Protein AF-A0AAU1GUH8-F1 (afdb_monomer_lite)

Secondary structure (DSSP, 8-state):
----------------------PPP-PPPPGGGSHHHHHHHHHHHHHHHHHHHHHHHHHHHHHHHHHH--TTGGGGHHHHHHHHHHHHHHHHHHHHHHHHHHHHHHHS--EEEEEEEEPPSTTPPPEEEEEPSSTT-EEEEEE-S-HHHHHHHHTSTTEEEEEEETTTEEEEEETTS-S-EEEEE--HHHHHHHHTSHHHHGGGGSPPPPPTTTS-S--------------------GGGSHHHHHHHHHHHHHHHHHHHHHHGGGPPEEEEEEEEE-TTSEEEEEEE-TTT--EEEEEEE----SSS-TTEEEEEE--STTSTT-EE-TTS-S-SHHHHHHHHHHHHHHHHHHHHHHHHHHHHHHHHHHHH-S--TT---------S---------------PPPPP--HHHHHHHHHHHHHHHT----------PPPTTS---GGGSHHHHHHTTHHHHHHHHHHHHHHHHHHHT--TTS-HHHHHHHHHHHHHHHHHHHHIIIIIHHHHHHHHHHHT-SS-----EEEE--TTSSS-EEEE---S-S----S----SBSS----TTPPP--SS-SSSSTTS--SS------PPPPPPPP--------------

Radius of gyration: 38.61 Å; chains: 1; bounding box: 125×109×112 Å

Structure (mmCIF, N/CA/C/O backbone):
data_AF-A0AAU1GUH8-F1
#
_entry.id   AF-A0AAU1GUH8-F1
#
loop_
_atom_site.group_PDB
_atom_site.id
_atom_site.type_symbol
_atom_site.label_atom_id
_atom_site.label_alt_id
_atom_site.label_comp_id
_atom_site.label_asym_id
_atom_site.label_entity_id
_atom_site.label_seq_id
_atom_site.pdbx_PDB_ins_code
_atom_site.Cartn_x
_atom_site.Cartn_y
_atom_site.Cartn_z
_atom_site.occupancy
_atom_site.B_iso_or_equiv
_atom_site.auth_seq_id
_atom_site.auth_comp_id
_atom_site.auth_asym_id
_atom_site.auth_atom_id
_atom_site.pdbx_PDB_model_num
ATOM 1 N N . MET A 1 1 ? -77.307 -42.184 64.266 1.00 40.03 1 MET A N 1
ATOM 2 C CA . MET A 1 1 ? -77.061 -42.741 62.920 1.00 40.03 1 MET A CA 1
ATOM 3 C C . MET A 1 1 ? -77.653 -41.746 61.934 1.00 40.03 1 MET A C 1
ATOM 5 O O . MET A 1 1 ? -78.766 -41.939 61.477 1.00 40.03 1 MET A O 1
ATOM 9 N N . SER A 1 2 ? -77.131 -40.518 61.933 1.00 38.66 2 SER A N 1
ATOM 10 C CA . SER A 1 2 ? -75.864 -40.062 61.319 1.00 38.66 2 SER A CA 1
ATOM 11 C C . SER A 1 2 ? -76.180 -39.631 59.886 1.00 38.66 2 SER A C 1
ATOM 13 O O . SER A 1 2 ? -76.348 -40.491 59.031 1.00 38.66 2 SER A O 1
ATOM 15 N N . ASP A 1 3 ? -76.622 -38.382 59.708 1.00 41.56 3 ASP A N 1
ATOM 16 C CA . ASP A 1 3 ? -75.788 -37.166 59.513 1.00 41.56 3 ASP A CA 1
ATOM 17 C C . ASP A 1 3 ? -75.312 -37.101 58.048 1.00 41.56 3 ASP A C 1
ATOM 19 O O . ASP A 1 3 ? -74.872 -38.117 57.528 1.00 41.56 3 ASP A O 1
ATOM 23 N N . VAL A 1 4 ? -75.311 -36.015 57.266 1.00 49.12 4 VAL A N 1
ATOM 24 C CA . VAL A 1 4 ? -75.517 -34.553 57.398 1.00 49.12 4 VAL A CA 1
ATOM 25 C C . VAL A 1 4 ? -75.423 -34.069 55.923 1.00 49.12 4 VAL A C 1
ATOM 27 O O . VAL A 1 4 ? -74.527 -34.504 55.206 1.00 49.12 4 VAL A O 1
ATOM 30 N N . SER A 1 5 ? -76.446 -33.455 55.319 1.00 49.09 5 SER A N 1
ATOM 31 C CA . SER A 1 5 ? -76.646 -31.998 55.150 1.00 49.09 5 SER A CA 1
ATOM 32 C C . SER A 1 5 ? -75.472 -31.242 54.506 1.00 49.09 5 SER A C 1
ATOM 34 O O . SER A 1 5 ? -74.381 -31.197 55.065 1.00 49.09 5 SER A O 1
ATOM 36 N N . GLY A 1 6 ? -75.723 -30.567 53.375 1.00 43.59 6 GLY A N 1
ATOM 37 C CA . GLY A 1 6 ? -74.761 -29.632 52.780 1.00 43.59 6 GLY A CA 1
ATOM 38 C C . GLY A 1 6 ? -75.101 -29.114 51.380 1.00 43.59 6 GLY A C 1
ATOM 39 O O . GLY A 1 6 ? -74.333 -29.338 50.451 1.00 43.59 6 GLY A O 1
ATOM 40 N N . GLU A 1 7 ? -76.235 -28.421 51.235 1.00 49.69 7 GLU A N 1
ATOM 41 C CA . GLU A 1 7 ? -76.496 -27.468 50.144 1.00 49.69 7 GLU A CA 1
ATOM 42 C C . GLU A 1 7 ? -75.398 -26.396 50.057 1.00 49.69 7 GLU A C 1
ATOM 44 O O . GLU A 1 7 ? -74.903 -25.909 51.072 1.00 49.69 7 GLU A O 1
ATOM 49 N N . GLY A 1 8 ? -75.074 -25.974 48.835 1.00 44.34 8 GLY A N 1
ATOM 50 C CA . GLY A 1 8 ? -74.173 -24.854 48.582 1.00 44.34 8 GLY A CA 1
ATOM 51 C C . GLY A 1 8 ? -74.138 -24.478 47.107 1.00 44.34 8 GLY A C 1
ATOM 52 O O . GLY A 1 8 ? -73.186 -24.798 46.402 1.00 44.34 8 GLY A O 1
ATOM 53 N N . GLY A 1 9 ? -75.200 -23.818 46.638 1.00 57.44 9 GLY A N 1
ATOM 54 C CA . GLY A 1 9 ? -75.226 -23.148 45.341 1.00 57.44 9 GLY A CA 1
ATOM 55 C C . GLY A 1 9 ? -74.212 -22.000 45.284 1.00 57.44 9 GLY A C 1
ATOM 56 O O . GLY A 1 9 ? -74.152 -21.166 46.185 1.00 57.44 9 GLY A O 1
ATOM 57 N N . GLY A 1 10 ? -73.432 -21.955 44.205 1.00 45.00 10 GLY A N 1
ATOM 58 C CA . GLY A 1 10 ? -72.537 -20.855 43.852 1.00 45.00 10 GLY A CA 1
ATOM 59 C C . GLY A 1 10 ? -72.761 -20.461 42.387 1.00 45.00 10 GLY A C 1
ATOM 60 O O . GLY A 1 10 ? -73.010 -21.342 41.563 1.00 45.00 10 GLY A O 1
ATOM 61 N N . PRO A 1 11 ? -72.742 -19.158 42.057 1.00 55.53 11 PRO A N 1
ATOM 62 C CA . PRO A 1 11 ? -73.259 -18.639 40.799 1.00 55.53 11 PRO A CA 1
ATOM 63 C C . PRO A 1 11 ? -72.348 -18.956 39.611 1.00 55.53 11 PRO A C 1
ATOM 65 O O . PRO A 1 11 ? -71.124 -18.994 39.727 1.00 55.53 11 PRO A O 1
ATOM 68 N N . ALA A 1 12 ? -72.987 -19.128 38.454 1.00 50.06 12 ALA A N 1
ATOM 69 C CA . ALA A 1 12 ? -72.365 -19.184 37.143 1.00 50.06 12 ALA A CA 1
ATOM 70 C C . ALA A 1 12 ? -71.455 -17.963 36.928 1.00 50.06 12 ALA A C 1
ATOM 72 O O . ALA A 1 12 ? -71.926 -16.849 36.706 1.00 50.06 12 ALA A O 1
ATOM 73 N N . ALA A 1 13 ? -70.145 -18.183 37.015 1.00 48.44 13 ALA A N 1
ATOM 74 C CA . ALA A 1 13 ? -69.148 -17.254 36.519 1.00 48.44 13 ALA A CA 1
ATOM 75 C C . ALA A 1 13 ? -68.908 -17.578 35.044 1.00 48.44 13 ALA A C 1
ATOM 77 O O . ALA A 1 13 ? -68.468 -18.681 34.710 1.00 48.44 13 ALA A O 1
ATOM 78 N N . ASP A 1 14 ? -69.228 -16.609 34.188 1.00 48.50 14 ASP A N 1
ATOM 79 C CA . ASP A 1 14 ? -68.856 -16.555 32.779 1.00 48.50 14 ASP A CA 1
ATOM 80 C C . ASP A 1 14 ? -67.404 -17.009 32.598 1.00 48.50 14 ASP A C 1
ATOM 82 O O . ASP A 1 14 ? -66.449 -16.306 32.946 1.00 48.50 14 ASP A O 1
ATOM 86 N N . ALA A 1 15 ? -67.237 -18.200 32.027 1.00 50.59 15 ALA A N 1
ATOM 87 C CA . ALA A 1 15 ? -65.969 -18.666 31.502 1.00 50.59 15 ALA A CA 1
ATOM 88 C C . ALA A 1 15 ? -65.681 -17.886 30.213 1.00 50.59 15 ALA A C 1
ATOM 90 O O . ALA A 1 15 ? -65.818 -18.393 29.100 1.00 50.59 15 ALA A O 1
ATOM 91 N N . GLY A 1 16 ? -65.288 -16.621 30.377 1.00 46.72 16 GLY A N 1
ATOM 92 C CA . GLY A 1 16 ? -64.631 -15.842 29.344 1.00 46.72 16 GLY A CA 1
ATOM 93 C C . GLY A 1 16 ? -63.354 -16.569 28.947 1.00 46.72 16 GLY A C 1
ATOM 94 O O . GLY A 1 16 ? -62.327 -16.467 29.617 1.00 46.72 16 GLY A O 1
ATOM 95 N N . ALA A 1 17 ? -63.437 -17.339 27.865 1.00 51.00 17 ALA A N 1
ATOM 96 C CA . ALA A 1 17 ? -62.306 -17.943 27.194 1.00 51.00 17 ALA A CA 1
ATOM 97 C C . ALA A 1 17 ? -61.388 -16.822 26.691 1.00 51.00 17 ALA A C 1
ATOM 99 O O . ALA A 1 17 ? -61.493 -16.357 25.557 1.00 51.00 17 ALA A O 1
ATOM 100 N N . VAL A 1 18 ? -60.473 -16.373 27.551 1.00 51.72 18 VAL A N 1
ATOM 101 C CA . VAL A 1 18 ? -59.304 -15.600 27.148 1.00 51.72 18 VAL A CA 1
ATOM 102 C C . VAL A 1 18 ? -58.445 -16.556 26.328 1.00 51.72 18 VAL A C 1
ATOM 104 O O . VAL A 1 18 ? -57.560 -17.237 26.847 1.00 51.72 18 VAL A O 1
ATOM 107 N N . MET A 1 19 ? -58.746 -16.641 25.029 1.00 48.09 19 MET A N 1
ATOM 108 C CA . MET A 1 19 ? -57.821 -17.110 24.010 1.00 48.09 19 MET A CA 1
ATOM 109 C C . MET A 1 19 ? -56.561 -16.261 24.155 1.00 48.09 19 MET A C 1
ATOM 111 O O . MET A 1 19 ? -56.450 -15.174 23.592 1.00 48.09 19 MET A O 1
ATOM 115 N N . SER A 1 20 ? -55.619 -16.754 24.958 1.00 53.06 20 SER A N 1
ATOM 116 C CA . SER A 1 20 ? -54.238 -16.301 24.977 1.00 53.06 20 SER A CA 1
ATOM 117 C C . SER A 1 20 ? -53.660 -16.635 23.610 1.00 53.06 20 SER A C 1
ATOM 119 O O . SER A 1 20 ? -53.026 -17.672 23.416 1.00 53.06 20 SER A O 1
ATOM 121 N N . ALA A 1 21 ? -53.949 -15.765 22.643 1.00 52.56 21 ALA A N 1
ATOM 122 C CA . ALA A 1 21 ? -53.287 -15.702 21.362 1.00 52.56 21 ALA A CA 1
ATOM 123 C C . ALA A 1 21 ? -51.823 -15.378 21.658 1.00 52.56 21 ALA A C 1
ATOM 125 O O . ALA A 1 21 ? -51.394 -14.227 21.687 1.00 52.56 21 ALA A O 1
ATOM 126 N N . SER A 1 22 ? -51.065 -16.429 21.953 1.00 62.09 22 SER A N 1
ATOM 127 C CA . SER A 1 22 ? -49.614 -16.434 21.992 1.00 62.09 22 SER A CA 1
ATOM 128 C C . SER A 1 22 ? -49.163 -16.287 20.545 1.00 62.09 22 SER A C 1
ATOM 130 O O . SER A 1 22 ? -48.778 -17.240 19.874 1.00 62.09 22 SER A O 1
ATOM 132 N N . GLY A 1 23 ? -49.315 -15.064 20.030 1.00 71.62 23 GLY A N 1
ATOM 133 C CA . GLY A 1 23 ? -48.773 -14.681 18.744 1.00 71.62 23 GLY A CA 1
ATOM 134 C C . GLY A 1 23 ? -47.280 -15.013 18.727 1.00 71.62 23 GLY A C 1
ATOM 135 O O . GLY A 1 23 ? -46.624 -14.922 19.772 1.00 71.62 23 GLY A O 1
ATOM 136 N N . PRO A 1 24 ? -46.737 -15.442 17.578 1.00 77.06 24 PRO A N 1
ATOM 137 C CA . PRO A 1 24 ? -45.322 -15.756 17.463 1.00 77.06 24 PRO A CA 1
ATOM 138 C C . PRO A 1 24 ? -44.511 -14.566 17.977 1.00 77.06 24 PRO A C 1
ATOM 140 O O . PRO A 1 24 ? -44.628 -13.461 17.446 1.00 77.06 24 PRO A O 1
ATOM 143 N N . VAL A 1 25 ? -43.726 -14.787 19.039 1.00 77.44 25 VAL A N 1
ATOM 144 C CA . VAL A 1 25 ? -42.830 -13.766 19.591 1.00 77.44 25 VAL A CA 1
ATOM 145 C C . VAL A 1 25 ? -41.970 -13.274 18.429 1.00 77.44 25 VAL A C 1
ATOM 147 O O . VAL A 1 25 ? -41.287 -14.104 17.819 1.00 77.44 25 VAL A O 1
ATOM 150 N N . PRO A 1 26 ? -42.020 -11.977 18.074 1.00 77.81 26 PRO A N 1
ATOM 151 C CA . PRO A 1 26 ? -41.288 -11.467 16.928 1.00 77.81 26 PRO A CA 1
ATOM 152 C C . PRO A 1 26 ? -39.809 -11.787 17.128 1.00 77.81 26 PRO A C 1
ATOM 154 O O . PRO A 1 26 ? -39.165 -11.304 18.061 1.00 77.81 26 PRO A O 1
ATOM 157 N N . THR A 1 27 ? -39.279 -12.669 16.281 1.00 84.62 27 THR A N 1
ATOM 158 C CA . THR A 1 27 ? -37.865 -13.031 16.302 1.00 84.62 27 THR A CA 1
ATOM 159 C C . THR A 1 27 ? -37.063 -11.771 16.041 1.00 84.62 27 THR A C 1
ATOM 161 O O . THR A 1 27 ? -37.239 -11.133 15.002 1.00 84.62 27 THR A O 1
ATOM 164 N N . ALA A 1 28 ? -36.211 -11.405 16.997 1.00 84.56 28 ALA A N 1
ATOM 165 C CA . ALA A 1 28 ? -35.392 -10.209 16.906 1.00 84.56 28 ALA A CA 1
ATOM 166 C C . ALA A 1 28 ? -34.620 -10.194 15.569 1.00 84.56 28 ALA A C 1
ATOM 168 O O . ALA A 1 28 ? -34.097 -11.240 15.165 1.00 84.56 28 ALA A O 1
ATOM 169 N N . PRO A 1 29 ? -34.565 -9.048 14.862 1.00 91.19 29 PRO A N 1
ATOM 170 C CA . PRO A 1 29 ? -33.998 -8.984 13.521 1.00 91.19 29 PRO A CA 1
ATOM 171 C C . PRO A 1 29 ? -32.546 -9.458 13.529 1.00 91.19 29 PRO A C 1
ATOM 173 O O . PRO A 1 29 ? -31.777 -9.183 14.454 1.00 91.19 29 PRO A O 1
ATOM 176 N N . VAL A 1 30 ? -32.135 -10.181 12.496 1.00 95.19 30 VAL A N 1
ATOM 177 C CA . VAL A 1 30 ? -30.782 -10.728 12.435 1.00 95.19 30 VAL A CA 1
ATOM 178 C C . VAL A 1 30 ? -29.790 -9.587 12.176 1.00 95.19 30 VAL A C 1
ATOM 180 O O . VAL A 1 30 ? -30.102 -8.606 11.503 1.00 95.19 30 VAL A O 1
ATOM 183 N N . ALA A 1 31 ? -28.564 -9.677 12.705 1.00 95.25 31 ALA A N 1
ATOM 184 C CA . ALA A 1 31 ? -27.564 -8.611 12.582 1.00 95.25 31 ALA A CA 1
ATOM 185 C C . ALA A 1 31 ? -27.312 -8.180 11.124 1.00 95.25 31 ALA A C 1
ATOM 187 O O . ALA A 1 31 ? -27.053 -7.002 10.848 1.00 95.25 31 ALA A O 1
ATOM 188 N N . LEU A 1 32 ? -27.387 -9.141 10.198 1.00 96.44 32 LEU A N 1
ATOM 189 C CA . LEU A 1 32 ? -27.224 -8.939 8.761 1.00 96.44 32 LEU A CA 1
ATOM 190 C C . LEU A 1 32 ? -28.328 -8.080 8.122 1.00 96.44 32 LEU A C 1
ATOM 192 O O . LEU A 1 32 ? -28.037 -7.427 7.119 1.00 96.44 32 LEU A O 1
ATOM 196 N N . ASP A 1 33 ? -29.531 -8.052 8.699 1.00 94.94 33 ASP A N 1
ATOM 197 C CA . ASP A 1 33 ? -30.694 -7.345 8.144 1.00 94.94 33 ASP A CA 1
ATOM 198 C C . ASP A 1 33 ? -30.607 -5.831 8.363 1.00 94.94 33 ASP A C 1
ATOM 200 O O . ASP A 1 33 ? -31.229 -5.049 7.645 1.00 94.94 33 ASP A O 1
ATOM 204 N N . LEU A 1 34 ? -29.765 -5.384 9.303 1.00 93.31 34 LEU A N 1
ATOM 205 C CA . LEU A 1 34 ? -29.490 -3.961 9.465 1.00 93.31 34 LEU A CA 1
ATOM 206 C C . LEU A 1 34 ? -28.748 -3.417 8.225 1.00 93.31 34 LEU A C 1
ATOM 208 O O . LEU A 1 34 ? -27.669 -3.920 7.875 1.00 93.31 34 LEU A O 1
ATOM 212 N N . PRO A 1 35 ? -29.231 -2.325 7.599 1.00 91.69 35 PRO A N 1
ATOM 213 C CA . PRO A 1 35 ? -28.671 -1.804 6.349 1.00 91.69 35 PRO A CA 1
ATOM 214 C C . PRO A 1 35 ? -27.203 -1.372 6.493 1.00 91.69 35 PRO A C 1
ATOM 216 O O . PRO A 1 35 ? -26.395 -1.564 5.578 1.00 91.69 35 PRO A O 1
ATOM 219 N N . GLY A 1 36 ? -26.819 -0.862 7.671 1.00 90.94 36 GLY A N 1
ATOM 220 C CA . GLY A 1 36 ? -25.429 -0.539 8.002 1.00 90.94 36 GLY A CA 1
ATOM 221 C C . GLY A 1 36 ? -24.502 -1.759 7.926 1.00 90.94 36 GLY A C 1
ATOM 222 O O . GLY A 1 36 ? -23.427 -1.674 7.319 1.00 90.94 36 GLY A O 1
ATOM 223 N N . THR A 1 37 ? -24.951 -2.907 8.444 1.00 95.69 37 THR A N 1
ATOM 224 C CA . THR A 1 37 ? -24.222 -4.186 8.429 1.00 95.69 37 THR A CA 1
ATOM 225 C C . THR A 1 37 ? -24.070 -4.732 7.014 1.00 95.69 37 THR A C 1
ATOM 227 O O . THR A 1 37 ? -22.958 -5.069 6.590 1.00 95.69 37 THR A O 1
ATOM 230 N N . ALA A 1 38 ? -25.165 -4.785 6.250 1.00 95.75 38 ALA A N 1
ATOM 231 C CA . ALA A 1 38 ? -25.155 -5.262 4.868 1.00 95.75 38 ALA A CA 1
ATOM 232 C C . ALA A 1 38 ? -24.252 -4.392 3.971 1.00 95.75 38 ALA A C 1
ATOM 234 O O . ALA A 1 38 ? -23.434 -4.905 3.191 1.00 95.75 38 ALA A O 1
ATOM 235 N N . GLY A 1 39 ? -24.323 -3.066 4.137 1.00 94.88 39 GLY A N 1
ATOM 236 C CA . GLY A 1 39 ? -23.444 -2.111 3.463 1.00 94.88 39 GLY A CA 1
ATOM 237 C C . GLY A 1 39 ? -21.973 -2.283 3.859 1.00 94.88 39 GLY A C 1
ATOM 238 O O . GLY A 1 39 ? -21.089 -2.314 2.995 1.00 94.88 39 GLY A O 1
ATOM 239 N N . GLY A 1 40 ? -21.695 -2.471 5.154 1.00 93.44 40 GLY A N 1
ATOM 240 C CA . GLY A 1 40 ? -20.360 -2.766 5.681 1.00 93.44 40 GLY A CA 1
ATOM 241 C C . GLY A 1 40 ? -19.749 -4.033 5.076 1.00 93.44 40 GLY A C 1
ATOM 242 O O . GLY A 1 40 ? -18.612 -4.013 4.592 1.00 93.44 40 GLY A O 1
ATOM 243 N N . LEU A 1 41 ? -20.527 -5.115 5.004 1.00 95.94 41 LEU A N 1
ATOM 244 C CA . LEU A 1 41 ? -20.104 -6.384 4.410 1.00 95.94 41 LEU A CA 1
ATOM 245 C C . LEU A 1 41 ? -19.843 -6.259 2.899 1.00 95.94 41 LEU A C 1
ATOM 247 O O . LEU A 1 41 ? -18.871 -6.821 2.383 1.00 95.94 41 LEU A O 1
ATOM 251 N N . THR A 1 42 ? -20.660 -5.482 2.188 1.00 94.50 42 THR A N 1
ATOM 252 C CA . THR A 1 42 ? -20.479 -5.212 0.753 1.00 94.50 42 THR A CA 1
ATOM 253 C C . THR A 1 42 ? -19.195 -4.420 0.488 1.00 94.50 42 THR A C 1
ATOM 255 O O . THR A 1 42 ? -18.408 -4.790 -0.389 1.00 94.50 42 THR A O 1
ATOM 258 N N . ARG A 1 43 ? -18.899 -3.396 1.304 1.00 92.69 43 ARG A N 1
ATOM 259 C CA . ARG A 1 43 ? -17.620 -2.658 1.255 1.00 92.69 43 ARG A CA 1
ATOM 260 C C . ARG A 1 43 ? -16.415 -3.544 1.582 1.00 92.69 43 ARG A C 1
ATOM 262 O O . ARG A 1 43 ? -15.340 -3.394 0.993 1.00 92.69 43 ARG A O 1
ATOM 269 N N . TYR A 1 44 ? -16.577 -4.490 2.504 1.00 90.19 44 TYR A N 1
ATOM 270 C CA . TYR A 1 44 ? -15.531 -5.460 2.812 1.00 90.19 44 TYR A CA 1
ATOM 271 C C . TYR A 1 44 ? -15.241 -6.367 1.599 1.00 90.19 44 TYR A C 1
ATOM 273 O O . TYR A 1 44 ? -14.085 -6.520 1.204 1.00 90.19 44 TYR A O 1
ATOM 281 N N . ARG A 1 45 ? -16.280 -6.864 0.912 1.00 92.69 45 ARG A N 1
ATOM 282 C CA . ARG A 1 45 ? -16.144 -7.665 -0.324 1.00 92.69 45 ARG A CA 1
ATOM 283 C C . ARG A 1 45 ? -15.554 -6.892 -1.503 1.00 92.69 45 ARG A C 1
ATOM 285 O O . ARG A 1 45 ? -14.745 -7.446 -2.241 1.00 92.69 45 ARG A O 1
ATOM 292 N N . SER A 1 46 ? -15.898 -5.617 -1.687 1.00 88.06 46 SER A N 1
ATOM 293 C CA . SER A 1 46 ? -15.299 -4.808 -2.763 1.00 88.06 46 SER A CA 1
ATOM 294 C C . SER A 1 46 ? -13.795 -4.588 -2.558 1.00 88.06 46 SER A C 1
ATOM 296 O O . SER A 1 46 ? -13.048 -4.376 -3.511 1.00 88.06 46 SER A O 1
ATOM 298 N N . THR A 1 47 ? -13.315 -4.695 -1.318 1.00 85.38 47 THR A N 1
ATOM 299 C CA . THR A 1 47 ? -11.881 -4.675 -1.011 1.00 85.38 47 THR A CA 1
ATOM 300 C C . THR A 1 47 ? -11.183 -5.954 -1.477 1.00 85.38 47 THR A C 1
ATOM 302 O O . THR A 1 47 ? -10.087 -5.848 -2.014 1.00 85.38 47 THR A O 1
ATOM 305 N N . ALA A 1 48 ? -11.830 -7.125 -1.394 1.00 83.19 48 ALA A N 1
ATOM 306 C CA . ALA A 1 48 ? -11.307 -8.360 -1.992 1.00 83.19 48 ALA A CA 1
ATOM 307 C C . ALA A 1 48 ? -11.107 -8.218 -3.503 1.00 83.19 48 ALA A C 1
ATOM 309 O O . ALA A 1 48 ? -10.021 -8.485 -4.001 1.00 83.19 48 ALA A O 1
ATOM 310 N N . ARG A 1 49 ? -12.127 -7.715 -4.217 1.00 84.88 49 ARG A N 1
ATOM 311 C CA . ARG A 1 49 ? -12.047 -7.507 -5.674 1.00 84.88 49 ARG A CA 1
ATOM 312 C C . ARG A 1 49 ? -10.869 -6.613 -6.058 1.00 84.88 49 ARG A C 1
ATOM 314 O O . ARG A 1 49 ? -10.189 -6.896 -7.034 1.00 84.88 49 ARG A O 1
ATOM 321 N N . ARG A 1 50 ? -10.593 -5.572 -5.264 1.00 85.31 50 ARG A N 1
ATOM 322 C CA . ARG A 1 50 ? -9.437 -4.688 -5.474 1.00 85.31 50 ARG A CA 1
ATOM 323 C C . ARG A 1 50 ? -8.099 -5.400 -5.271 1.00 85.31 50 ARG A C 1
ATOM 325 O O . ARG A 1 50 ? -7.201 -5.175 -6.068 1.00 85.31 50 ARG A O 1
ATOM 332 N N . TRP A 1 51 ? -7.970 -6.259 -4.258 1.00 84.69 51 TRP A N 1
ATOM 333 C CA . TRP A 1 51 ? -6.758 -7.064 -4.056 1.00 84.69 51 TRP A CA 1
ATOM 334 C C . TRP A 1 51 ? -6.570 -8.123 -5.144 1.00 84.69 51 TRP A C 1
ATOM 336 O O . TRP A 1 51 ? -5.460 -8.273 -5.637 1.00 84.69 51 TRP A O 1
ATOM 346 N N . CYS A 1 52 ? -7.642 -8.787 -5.587 1.00 81.44 52 CYS A N 1
ATOM 347 C CA . CYS A 1 52 ? -7.584 -9.704 -6.728 1.00 81.44 52 CYS A CA 1
ATOM 348 C C . CYS A 1 52 ? -7.172 -8.980 -8.014 1.00 81.44 52 CYS A C 1
ATOM 350 O O . CYS A 1 52 ? -6.307 -9.472 -8.729 1.00 81.44 52 CYS A O 1
ATOM 352 N N . ALA A 1 53 ? -7.748 -7.805 -8.290 1.00 78.75 53 ALA A N 1
ATOM 353 C CA . ALA A 1 53 ? -7.378 -6.997 -9.450 1.00 78.75 53 ALA A CA 1
ATOM 354 C C . ALA A 1 53 ? -5.913 -6.541 -9.376 1.00 78.75 53 ALA A C 1
ATOM 356 O O . ALA A 1 53 ? -5.189 -6.679 -10.354 1.00 78.75 53 ALA A O 1
ATOM 357 N N . ALA A 1 54 ? -5.456 -6.072 -8.209 1.00 77.00 54 ALA A N 1
ATOM 358 C CA . ALA A 1 54 ? -4.060 -5.689 -7.994 1.00 77.00 54 ALA A CA 1
ATOM 359 C C . ALA A 1 54 ? -3.098 -6.879 -8.145 1.00 77.00 54 ALA A C 1
ATOM 361 O O . ALA A 1 54 ? -2.053 -6.740 -8.768 1.00 77.00 54 ALA A O 1
ATOM 362 N N . GLY A 1 55 ? -3.458 -8.052 -7.617 1.00 77.00 55 GLY A N 1
ATOM 363 C CA . GLY A 1 55 ? -2.657 -9.266 -7.760 1.00 77.00 55 GLY A CA 1
ATOM 364 C C . GLY A 1 55 ? -2.601 -9.771 -9.196 1.00 77.00 55 GLY A C 1
ATOM 365 O O . GLY A 1 55 ? -1.521 -10.077 -9.686 1.00 77.00 55 GLY A O 1
ATOM 366 N N . SER A 1 56 ? -3.732 -9.760 -9.907 1.00 78.50 56 SER A N 1
ATOM 367 C CA . SER A 1 56 ? -3.789 -10.126 -11.331 1.00 78.50 56 SER A CA 1
ATOM 368 C C . SER A 1 56 ? -2.947 -9.170 -12.178 1.00 78.50 56 SER A C 1
ATOM 370 O O . SER A 1 56 ? -2.184 -9.613 -13.026 1.00 78.50 56 SER A O 1
ATOM 372 N N . ALA A 1 57 ? -3.011 -7.867 -11.883 1.00 77.19 57 ALA A N 1
ATOM 373 C CA . ALA A 1 57 ? -2.179 -6.852 -12.523 1.00 77.19 57 ALA A CA 1
ATOM 374 C C . ALA A 1 57 ? -0.681 -6.974 -12.189 1.00 77.19 57 ALA A C 1
ATOM 376 O O . ALA A 1 57 ? 0.120 -6.354 -12.871 1.00 77.19 57 ALA A O 1
ATOM 377 N N . GLY A 1 58 ? -0.291 -7.741 -11.164 1.00 74.12 58 GLY A N 1
ATOM 378 C CA . GLY A 1 58 ? 1.110 -8.076 -10.886 1.00 74.12 58 GLY A CA 1
ATOM 379 C C . GLY A 1 58 ? 1.557 -9.375 -11.560 1.00 74.12 58 GLY A C 1
ATOM 380 O O . GLY A 1 58 ? 2.621 -9.416 -12.168 1.00 74.12 58 GLY A O 1
ATOM 381 N N . VAL A 1 59 ? 0.729 -10.424 -11.498 1.00 78.38 59 VAL A N 1
ATOM 382 C CA . VAL A 1 59 ? 1.060 -11.745 -12.061 1.00 78.38 59 VAL A CA 1
ATOM 383 C C . VAL A 1 59 ? 1.046 -11.744 -13.586 1.00 78.38 59 VAL A C 1
ATOM 385 O O . VAL A 1 59 ? 1.951 -12.316 -14.178 1.00 78.38 59 VAL A O 1
ATOM 388 N N . ILE A 1 60 ? 0.063 -11.105 -14.233 1.00 83.25 60 ILE A N 1
ATOM 389 C CA . ILE A 1 60 ? -0.028 -11.102 -15.703 1.00 83.25 60 ILE A CA 1
ATOM 390 C C . ILE A 1 60 ? 1.238 -10.486 -16.326 1.00 83.25 60 ILE A C 1
ATOM 392 O O . ILE A 1 60 ? 1.853 -11.161 -17.147 1.00 83.25 60 ILE A O 1
ATOM 396 N N . PRO A 1 61 ? 1.711 -9.292 -15.909 1.00 76.44 61 PRO A N 1
ATOM 397 C CA . PRO A 1 61 ? 2.983 -8.764 -16.397 1.00 76.44 61 PRO A CA 1
ATOM 398 C C . PRO A 1 61 ? 4.181 -9.643 -16.046 1.00 76.44 61 PRO A C 1
ATOM 400 O O . PRO A 1 61 ? 5.076 -9.767 -16.867 1.00 76.44 61 PRO A O 1
ATOM 403 N N . ALA A 1 62 ? 4.204 -10.281 -14.868 1.00 76.81 62 ALA A N 1
ATOM 404 C CA . ALA A 1 62 ? 5.289 -11.197 -14.512 1.00 76.81 62 ALA A CA 1
ATOM 405 C C . ALA A 1 62 ? 5.368 -12.391 -15.475 1.00 76.81 62 ALA A C 1
ATOM 407 O O . ALA A 1 62 ? 6.456 -12.760 -15.898 1.00 76.81 62 ALA A O 1
ATOM 408 N N . VAL A 1 63 ? 4.223 -12.977 -15.840 1.00 83.69 63 VAL A N 1
ATOM 409 C CA . VAL A 1 63 ? 4.155 -14.083 -16.806 1.00 83.69 63 VAL A CA 1
ATOM 410 C C . VAL A 1 63 ? 4.539 -13.602 -18.203 1.00 83.69 63 VAL A C 1
ATOM 412 O O . VAL A 1 63 ? 5.334 -14.261 -18.862 1.00 83.69 63 VAL A O 1
ATOM 415 N N . LEU A 1 64 ? 4.033 -12.444 -18.638 1.00 77.44 64 LEU A N 1
ATOM 416 C CA . LEU A 1 64 ? 4.392 -11.871 -19.938 1.00 77.44 64 LEU A CA 1
ATOM 417 C C . LEU A 1 64 ? 5.899 -11.593 -20.032 1.00 77.44 64 LEU A C 1
ATOM 419 O O . LEU A 1 64 ? 6.521 -12.007 -20.999 1.00 77.44 64 LEU A O 1
ATOM 423 N N . LEU A 1 65 ? 6.504 -10.989 -19.006 1.00 77.00 65 LEU A N 1
ATOM 424 C CA . LEU A 1 65 ? 7.952 -10.766 -18.951 1.00 77.00 65 LEU A CA 1
ATOM 425 C C . LEU A 1 65 ? 8.746 -12.078 -18.893 1.00 77.00 65 LEU A C 1
ATOM 427 O O . LEU A 1 65 ? 9.838 -12.150 -19.432 1.00 77.00 65 LEU A O 1
ATOM 431 N N . ALA A 1 66 ? 8.222 -13.131 -18.260 1.00 79.44 66 ALA A N 1
ATOM 432 C CA . ALA A 1 66 ? 8.909 -14.422 -18.222 1.00 79.44 66 ALA A CA 1
ATOM 433 C C . ALA A 1 66 ? 8.978 -15.098 -19.601 1.00 79.44 66 ALA A C 1
ATOM 435 O O . ALA A 1 66 ? 9.966 -15.774 -19.898 1.00 79.44 66 ALA A O 1
ATOM 436 N N . VAL A 1 67 ? 7.920 -14.927 -20.402 1.00 83.50 67 VAL A N 1
ATOM 437 C CA . VAL A 1 67 ? 7.762 -15.546 -21.725 1.00 83.50 67 VAL A CA 1
ATOM 438 C C . VAL A 1 67 ? 8.434 -14.724 -22.819 1.00 83.50 67 VAL A C 1
ATOM 440 O O . VAL A 1 67 ? 9.095 -15.305 -23.669 1.00 83.50 67 VAL A O 1
ATOM 443 N N . PHE A 1 68 ? 8.248 -13.403 -22.802 1.00 76.38 68 PHE A N 1
ATOM 444 C CA . PHE A 1 68 ? 8.597 -12.533 -23.926 1.00 76.38 68 PHE A CA 1
ATOM 445 C C . PHE A 1 68 ? 9.816 -11.648 -23.688 1.00 76.38 68 PHE A C 1
ATOM 447 O O . PHE A 1 68 ? 10.333 -11.117 -24.658 1.00 76.38 68 PHE A O 1
ATOM 454 N N . ALA A 1 69 ? 10.253 -11.445 -22.441 1.00 76.81 69 ALA A N 1
ATOM 455 C CA . ALA A 1 69 ? 11.391 -10.571 -22.183 1.00 76.81 69 ALA A CA 1
ATOM 456 C C . ALA A 1 69 ? 12.681 -11.372 -22.009 1.00 76.81 69 ALA A C 1
ATOM 458 O O . ALA A 1 69 ? 12.750 -12.295 -21.188 1.00 76.81 69 ALA A O 1
ATOM 459 N N . ASP A 1 70 ? 13.723 -10.939 -22.707 1.00 78.44 70 ASP A N 1
ATOM 460 C CA . ASP A 1 70 ? 15.090 -11.380 -22.478 1.00 78.44 70 ASP A CA 1
ATOM 461 C C . ASP A 1 70 ? 15.862 -10.378 -21.600 1.00 78.44 70 ASP A C 1
ATOM 463 O O . ASP A 1 70 ? 15.377 -9.297 -21.240 1.00 78.44 70 ASP A O 1
ATOM 467 N N . GLY A 1 71 ? 17.024 -10.809 -21.099 1.00 75.31 71 GLY A N 1
ATOM 468 C CA . GLY A 1 71 ? 17.922 -9.986 -20.284 1.00 75.31 71 GLY A CA 1
ATOM 469 C C . GLY A 1 71 ? 17.270 -9.287 -19.076 1.00 75.31 71 GLY A C 1
ATOM 470 O O . GLY A 1 71 ? 16.827 -9.915 -18.105 1.00 75.31 71 GLY A O 1
ATOM 471 N N . PHE A 1 72 ? 17.257 -7.950 -19.110 1.00 60.50 72 PHE A N 1
ATOM 472 C CA . PHE A 1 72 ? 16.843 -7.072 -18.008 1.00 60.50 72 PHE A CA 1
ATOM 473 C C . PHE A 1 72 ? 15.377 -7.266 -17.589 1.00 60.50 72 PHE A C 1
ATOM 475 O O . PHE A 1 72 ? 15.079 -7.268 -16.389 1.00 60.50 72 PHE A O 1
ATOM 482 N N . GLY A 1 73 ? 14.462 -7.494 -18.539 1.00 64.81 73 GLY A N 1
ATOM 483 C CA . GLY A 1 73 ? 13.030 -7.655 -18.255 1.00 64.81 73 GLY A CA 1
ATOM 484 C C . GLY A 1 73 ? 12.728 -8.870 -17.369 1.00 64.81 73 GLY A C 1
ATOM 485 O O . GLY A 1 73 ? 11.924 -8.783 -16.432 1.00 64.81 73 GLY A O 1
ATOM 486 N N . ARG A 1 74 ? 13.468 -9.972 -17.563 1.00 75.19 74 ARG A N 1
ATOM 487 C CA . ARG A 1 74 ? 13.368 -11.189 -16.738 1.00 75.19 74 ARG A CA 1
ATOM 488 C C . ARG A 1 74 ? 13.712 -10.953 -15.269 1.00 75.19 74 ARG A C 1
ATOM 490 O O . ARG A 1 74 ? 13.151 -11.611 -14.393 1.00 75.19 74 ARG A O 1
ATOM 497 N N . SER A 1 75 ? 14.557 -9.965 -14.965 1.00 69.56 75 SER A N 1
ATOM 498 C CA . SER A 1 75 ? 14.934 -9.634 -13.582 1.00 69.56 75 SER A CA 1
ATOM 499 C C . SER A 1 75 ? 13.756 -9.116 -12.742 1.00 69.56 75 SER A C 1
ATOM 501 O O . SER A 1 75 ? 13.798 -9.174 -11.511 1.00 69.56 75 SER A O 1
ATOM 503 N N . PHE A 1 76 ? 12.680 -8.633 -13.375 1.00 70.75 76 PHE A N 1
ATOM 504 C CA . PHE A 1 76 ? 11.464 -8.188 -12.684 1.00 70.75 76 PHE A CA 1
ATOM 505 C C . PHE A 1 76 ? 10.442 -9.304 -12.461 1.00 70.75 76 PHE A C 1
ATOM 507 O O . PHE A 1 76 ? 9.502 -9.114 -11.682 1.00 70.75 76 PHE A O 1
ATOM 514 N N . VAL A 1 77 ? 10.626 -10.470 -13.085 1.00 77.44 77 VAL A N 1
ATOM 515 C CA . VAL A 1 77 ? 9.698 -11.601 -12.970 1.00 77.44 77 VAL A CA 1
ATOM 516 C C . VAL A 1 77 ? 9.561 -12.059 -11.514 1.00 77.44 77 VAL A C 1
ATOM 518 O O . VAL A 1 77 ? 8.425 -12.074 -11.032 1.00 77.44 77 VAL A O 1
ATOM 521 N N . PRO A 1 78 ? 10.641 -12.349 -10.751 1.00 76.25 78 PRO A N 1
ATOM 522 C CA . PRO A 1 78 ? 10.495 -12.800 -9.367 1.00 76.25 78 PRO A CA 1
ATOM 523 C C . PRO A 1 78 ? 9.752 -11.807 -8.452 1.00 76.25 78 PRO A C 1
ATOM 525 O O . PRO A 1 78 ? 8.795 -12.224 -7.794 1.00 76.25 78 PRO A O 1
ATOM 528 N N . PRO A 1 79 ? 10.091 -10.501 -8.392 1.00 70.44 79 PRO A N 1
ATOM 529 C CA . PRO A 1 79 ? 9.392 -9.579 -7.499 1.00 70.44 79 PRO A CA 1
ATOM 530 C C . PRO A 1 79 ? 7.945 -9.300 -7.924 1.00 70.44 79 PRO A C 1
ATOM 532 O O . PRO A 1 79 ? 7.077 -9.214 -7.051 1.00 70.44 79 PRO A O 1
ATOM 535 N N . LEU A 1 80 ? 7.650 -9.201 -9.229 1.00 76.31 80 LEU A N 1
ATOM 536 C CA . LEU A 1 80 ? 6.272 -9.036 -9.710 1.00 76.31 80 LEU A CA 1
ATOM 537 C C . LEU A 1 80 ? 5.432 -10.285 -9.438 1.00 76.31 80 LEU A C 1
ATOM 539 O O . LEU A 1 80 ? 4.294 -10.161 -8.980 1.00 76.31 80 LEU A O 1
ATOM 543 N N . ALA A 1 81 ? 6.001 -11.477 -9.636 1.00 73.81 81 ALA A N 1
ATOM 544 C CA . ALA A 1 81 ? 5.345 -12.738 -9.321 1.00 73.81 81 ALA A CA 1
ATOM 545 C C . ALA A 1 81 ? 5.064 -12.858 -7.817 1.00 73.81 81 ALA A C 1
ATOM 547 O O . ALA A 1 81 ? 3.933 -13.156 -7.438 1.00 73.81 81 ALA A O 1
ATOM 548 N N . VAL A 1 82 ? 6.037 -12.554 -6.948 1.00 75.69 82 VAL A N 1
ATOM 549 C CA . VAL A 1 82 ? 5.855 -12.591 -5.485 1.00 75.69 82 VAL A CA 1
ATOM 550 C C . VAL A 1 82 ? 4.813 -11.568 -5.031 1.00 75.69 82 VAL A C 1
ATOM 552 O O . VAL A 1 82 ? 3.894 -11.913 -4.286 1.00 75.69 82 VAL A O 1
ATOM 555 N N . PHE A 1 83 ? 4.900 -10.316 -5.490 1.00 76.44 83 PHE A N 1
ATOM 556 C CA . PHE A 1 83 ? 3.932 -9.277 -5.126 1.00 76.44 83 PHE A CA 1
ATOM 557 C C . PHE A 1 83 ? 2.523 -9.596 -5.644 1.00 76.44 83 PHE A C 1
ATOM 559 O O . PHE A 1 83 ? 1.532 -9.442 -4.918 1.00 76.44 83 PHE A O 1
ATOM 566 N N . GLY A 1 84 ? 2.437 -10.075 -6.887 1.00 76.88 84 GLY A N 1
ATOM 567 C CA . GLY A 1 84 ? 1.209 -10.537 -7.517 1.00 76.88 84 GLY A CA 1
ATOM 568 C C . GLY A 1 84 ? 0.584 -11.697 -6.742 1.00 76.88 84 GLY A C 1
ATOM 569 O O . GLY A 1 84 ? -0.585 -11.619 -6.360 1.00 76.88 84 GLY A O 1
ATOM 570 N N . ALA A 1 85 ? 1.375 -12.718 -6.407 1.00 77.88 85 ALA A N 1
ATOM 571 C CA . ALA A 1 85 ? 0.948 -13.879 -5.632 1.00 77.88 85 ALA A CA 1
ATOM 572 C C . ALA A 1 85 ? 0.475 -13.496 -4.223 1.00 77.88 85 ALA A C 1
ATOM 574 O O . ALA A 1 85 ? -0.615 -13.894 -3.819 1.00 77.88 85 ALA A O 1
ATOM 575 N N . LEU A 1 86 ? 1.223 -12.667 -3.485 1.00 76.88 86 LEU A N 1
ATOM 576 C CA . LEU A 1 86 ? 0.813 -12.189 -2.157 1.00 76.88 86 LEU A CA 1
ATOM 577 C C . LEU A 1 86 ? -0.497 -11.390 -2.212 1.00 76.88 86 LEU A C 1
ATOM 579 O O . LEU A 1 86 ? -1.375 -11.562 -1.361 1.00 76.88 86 LEU A O 1
ATOM 583 N N . SER A 1 87 ? -0.662 -10.548 -3.232 1.00 80.12 87 SER A N 1
ATOM 584 C CA . SER A 1 87 ? -1.889 -9.778 -3.449 1.00 80.12 87 SER A CA 1
ATOM 585 C C . SER A 1 87 ? -3.074 -10.676 -3.816 1.00 80.12 87 SER A C 1
ATOM 587 O O . SER A 1 87 ? -4.177 -10.457 -3.308 1.00 80.12 87 SER A O 1
ATOM 589 N N . LEU A 1 88 ? -2.860 -11.720 -4.625 1.00 81.31 88 LEU A N 1
ATOM 590 C CA . LEU A 1 88 ? -3.869 -12.740 -4.929 1.00 81.31 88 LEU A CA 1
ATOM 591 C C . LEU A 1 88 ? -4.240 -13.563 -3.692 1.00 81.31 88 LEU A C 1
ATOM 593 O O . LEU A 1 88 ? -5.428 -13.752 -3.436 1.00 81.31 88 LEU A O 1
ATOM 597 N N . LEU A 1 89 ? -3.264 -13.984 -2.881 1.00 82.56 89 LEU A N 1
ATOM 598 C CA . LEU A 1 89 ? -3.503 -14.681 -1.613 1.00 82.56 89 LEU A CA 1
ATOM 599 C C . LEU A 1 89 ? -4.339 -13.812 -0.669 1.00 82.56 89 LEU A C 1
ATOM 601 O O . LEU A 1 89 ? -5.343 -14.276 -0.127 1.00 82.56 89 LEU A O 1
ATOM 605 N N . MET A 1 90 ? -4.003 -12.527 -0.526 1.00 82.81 90 MET A N 1
ATOM 606 C CA . MET A 1 90 ? -4.823 -11.583 0.238 1.00 82.81 90 MET A CA 1
ATOM 607 C C . MET A 1 90 ? -6.227 -11.444 -0.377 1.00 82.81 90 MET A C 1
ATOM 609 O O . MET A 1 90 ? -7.232 -11.490 0.338 1.00 82.81 90 MET A O 1
ATOM 613 N N . GLY A 1 91 ? -6.311 -11.353 -1.707 1.00 84.44 91 GLY A N 1
ATOM 614 C CA . GLY A 1 91 ? -7.553 -11.343 -2.477 1.00 84.44 91 GLY A CA 1
ATOM 615 C C . GLY A 1 91 ? -8.420 -12.591 -2.282 1.00 84.44 91 GLY A C 1
ATOM 616 O O . GLY A 1 91 ? -9.640 -12.468 -2.303 1.00 84.44 91 GLY A O 1
ATOM 617 N N . ALA A 1 92 ? -7.826 -13.756 -2.009 1.00 86.81 92 ALA A N 1
ATOM 618 C CA . ALA A 1 92 ? -8.516 -15.012 -1.710 1.00 86.81 92 ALA A CA 1
ATOM 619 C C . ALA A 1 92 ? -8.912 -15.142 -0.226 1.00 86.81 92 ALA A C 1
ATOM 621 O O . ALA A 1 92 ? -9.989 -15.649 0.101 1.00 86.81 92 ALA A O 1
ATOM 622 N N . VAL A 1 93 ? -8.096 -14.619 0.695 1.00 88.25 93 VAL A N 1
ATOM 623 C CA . VAL A 1 93 ? -8.379 -14.643 2.140 1.00 88.25 93 VAL A CA 1
ATOM 624 C C . VAL A 1 93 ? -9.552 -13.728 2.499 1.00 88.25 93 VAL A C 1
ATOM 626 O O . VAL A 1 93 ? -10.449 -14.138 3.240 1.00 88.25 93 VAL A O 1
ATOM 629 N N . VAL A 1 94 ? -9.602 -12.501 1.970 1.00 88.25 94 VAL A N 1
ATOM 630 C CA . VAL A 1 94 ? -10.671 -11.529 2.279 1.00 88.25 94 VAL A CA 1
ATOM 631 C C . VAL A 1 94 ? -12.095 -12.057 1.987 1.00 88.25 94 VAL A C 1
ATOM 633 O O . VAL A 1 94 ? -12.951 -11.927 2.864 1.00 88.25 94 VAL A O 1
ATOM 636 N N . PRO A 1 95 ? -12.426 -12.682 0.839 1.00 89.38 95 PRO A N 1
ATOM 637 C CA . PRO A 1 95 ? -13.769 -13.195 0.578 1.00 89.38 95 PRO A CA 1
ATOM 638 C C . PRO A 1 95 ? -14.106 -14.401 1.459 1.00 89.38 95 PRO A C 1
ATOM 640 O O . PRO A 1 95 ? -15.258 -14.527 1.878 1.00 89.38 95 PRO A O 1
ATOM 643 N N . LEU A 1 96 ? -13.130 -15.245 1.817 1.00 92.12 96 LEU A N 1
ATOM 644 C CA . LEU A 1 96 ? -13.332 -16.309 2.805 1.00 92.12 96 LEU A CA 1
ATOM 645 C C . LEU A 1 96 ? -13.694 -15.725 4.175 1.00 92.12 96 LEU A C 1
ATOM 647 O O . LEU A 1 96 ? -14.635 -16.196 4.817 1.00 92.12 96 LEU A O 1
ATOM 651 N N . GLN A 1 97 ? -13.014 -14.657 4.602 1.00 92.81 97 GLN A N 1
ATOM 652 C CA . GLN A 1 97 ? -13.368 -13.934 5.826 1.00 92.81 97 GLN A CA 1
ATOM 653 C C . GLN A 1 97 ? -14.755 -13.298 5.725 1.00 92.81 97 GLN A C 1
ATOM 655 O O . GLN A 1 97 ? -15.542 -13.426 6.658 1.00 92.81 97 GLN A O 1
ATOM 660 N N . ALA A 1 98 ? -15.102 -12.702 4.582 1.00 93.81 98 ALA A N 1
ATOM 661 C CA . ALA A 1 98 ? -16.421 -12.120 4.344 1.00 93.81 98 ALA A CA 1
ATOM 662 C C . ALA A 1 98 ? -17.538 -13.175 4.412 1.00 93.81 98 ALA A C 1
ATOM 664 O O . ALA A 1 98 ? -18.613 -12.910 4.944 1.00 93.81 98 ALA A O 1
ATOM 665 N N . ARG A 1 99 ? -17.298 -14.386 3.887 1.00 96.00 99 ARG A N 1
ATOM 666 C CA . ARG A 1 99 ? -18.234 -15.518 3.996 1.00 96.00 99 ARG A CA 1
ATOM 667 C C . ARG A 1 99 ? -18.410 -15.946 5.452 1.00 96.00 99 ARG A C 1
ATOM 669 O O . ARG A 1 99 ? -19.540 -16.144 5.881 1.00 96.00 99 ARG A O 1
ATOM 676 N N . ARG A 1 100 ? -17.317 -16.036 6.219 1.00 95.38 100 ARG A N 1
ATOM 677 C CA . ARG A 1 100 ? -17.368 -16.360 7.655 1.00 95.38 100 ARG A CA 1
ATOM 678 C C . ARG A 1 100 ? -18.113 -15.287 8.452 1.00 95.38 100 ARG A C 1
ATOM 680 O O . ARG A 1 100 ? -18.998 -15.638 9.219 1.00 95.38 100 ARG A O 1
ATOM 687 N N . MET A 1 101 ? -17.819 -14.006 8.218 1.00 96.19 101 MET A N 1
ATOM 688 C CA . MET A 1 101 ? -18.545 -12.884 8.827 1.00 96.19 101 MET A CA 1
ATOM 689 C C . MET A 1 101 ? -20.033 -12.944 8.489 1.00 96.19 101 MET A C 1
ATOM 691 O O . MET A 1 101 ? -20.846 -12.833 9.391 1.00 96.19 101 MET A O 1
ATOM 695 N N . ARG A 1 102 ? -20.401 -13.190 7.223 1.00 97.06 102 ARG A N 1
ATOM 696 C CA . ARG A 1 102 ? -21.810 -13.322 6.824 1.00 97.06 102 ARG A CA 1
ATOM 697 C C . ARG A 1 102 ? -22.524 -14.432 7.583 1.00 97.06 102 ARG A C 1
ATOM 699 O O . ARG A 1 102 ? -23.637 -14.204 8.018 1.00 97.06 102 ARG A O 1
ATOM 706 N N . ARG A 1 103 ? -21.910 -15.614 7.716 1.00 97.31 103 ARG A N 1
ATOM 707 C CA . ARG A 1 103 ? -22.519 -16.737 8.448 1.00 97.31 103 ARG A CA 1
ATOM 708 C C . ARG A 1 103 ? -22.765 -16.376 9.909 1.00 97.31 103 ARG A C 1
ATOM 710 O O . ARG A 1 103 ? -23.841 -16.647 10.406 1.00 97.31 103 ARG A O 1
ATOM 717 N N . VAL A 1 104 ? -21.793 -15.731 10.555 1.00 96.94 104 VAL A N 1
ATOM 718 C CA . VAL A 1 104 ? -21.939 -15.262 11.941 1.00 96.94 104 VAL A CA 1
ATOM 719 C C . VAL A 1 104 ? -23.043 -14.208 12.048 1.00 96.94 104 VAL A C 1
ATOM 721 O O . VAL A 1 104 ? -23.932 -14.348 12.872 1.00 96.94 104 VAL A O 1
ATOM 724 N N . LEU A 1 105 ? -23.025 -13.198 11.175 1.00 97.12 105 LEU A N 1
ATOM 725 C CA . LEU A 1 105 ? -24.011 -12.114 11.166 1.00 97.12 105 LEU A CA 1
ATOM 726 C C . LEU A 1 105 ? -25.418 -12.581 10.794 1.00 97.12 105 LEU A C 1
ATOM 728 O O . LEU A 1 105 ? -26.372 -11.913 11.152 1.00 97.12 105 LEU A O 1
ATOM 732 N N . ALA A 1 106 ? -25.544 -13.686 10.057 1.00 96.81 106 ALA A N 1
ATOM 733 C CA . ALA A 1 106 ? -26.821 -14.308 9.722 1.00 96.81 106 ALA A CA 1
ATOM 734 C C . ALA A 1 106 ? -27.342 -15.237 10.834 1.00 96.81 106 ALA A C 1
ATOM 736 O O . ALA A 1 106 ? -28.489 -15.658 10.777 1.00 96.81 106 ALA A O 1
ATOM 737 N N . ALA A 1 107 ? -26.500 -15.599 11.806 1.00 96.38 107 ALA A N 1
ATOM 738 C CA . ALA A 1 107 ? -26.845 -16.568 12.842 1.00 96.38 107 ALA A CA 1
ATOM 739 C C . ALA A 1 107 ? -27.458 -15.931 14.094 1.00 96.38 107 ALA A C 1
ATOM 741 O O . ALA A 1 107 ? -28.021 -16.649 14.915 1.00 96.38 107 ALA A O 1
ATOM 742 N N . GLY A 1 108 ? -27.337 -14.614 14.279 1.00 94.88 108 GLY A N 1
ATOM 743 C CA . GLY A 1 108 ? -27.871 -13.970 15.469 1.00 94.88 108 GLY A CA 1
ATOM 744 C C . GLY A 1 108 ? -27.981 -12.452 15.374 1.00 94.88 108 GLY A C 1
ATOM 745 O O . GLY A 1 108 ? -27.452 -11.837 14.442 1.00 94.88 108 GLY A O 1
ATOM 746 N N . PRO A 1 109 ? -28.679 -11.843 16.341 1.00 95.88 109 PRO A N 1
ATOM 747 C CA . PRO A 1 109 ? -28.812 -10.399 16.451 1.00 95.88 109 PRO A CA 1
ATOM 748 C C . PRO A 1 109 ? -27.491 -9.720 16.838 1.00 95.88 109 PRO A C 1
ATOM 750 O O . PRO A 1 109 ? -26.520 -10.369 17.240 1.00 95.88 109 PRO A O 1
ATOM 753 N N . TRP A 1 110 ? -27.452 -8.392 16.719 1.00 95.88 110 TRP A N 1
ATOM 754 C CA . TRP A 1 110 ? -26.380 -7.595 17.316 1.00 95.88 110 TRP A CA 1
ATOM 755 C C . TRP A 1 110 ? -26.650 -7.403 18.802 1.00 95.88 110 TRP A C 1
ATOM 757 O O . TRP A 1 110 ? -27.739 -6.974 19.178 1.00 95.88 110 TRP A O 1
ATOM 767 N N . THR A 1 111 ? -25.632 -7.623 19.629 1.00 94.88 111 THR A N 1
ATOM 768 C CA . THR A 1 111 ? -25.664 -7.295 21.052 1.00 94.88 111 THR A CA 1
ATOM 769 C C . THR A 1 111 ? -24.722 -6.132 21.349 1.00 94.88 111 THR A C 1
ATOM 771 O O . THR A 1 111 ? -23.552 -6.145 20.962 1.00 94.88 111 THR A O 1
ATOM 774 N N . ALA A 1 112 ? -25.220 -5.085 22.005 1.00 94.69 112 ALA A N 1
ATOM 775 C CA . ALA A 1 112 ? -24.407 -3.947 22.424 1.00 94.69 112 ALA A CA 1
ATOM 776 C C . ALA A 1 112 ? -23.710 -4.251 23.752 1.00 94.69 112 ALA A C 1
ATOM 778 O O . ALA A 1 112 ? -24.351 -4.627 24.736 1.00 94.69 112 ALA A O 1
ATOM 779 N N . HIS A 1 113 ? -22.392 -4.052 23.781 1.00 95.06 113 HIS A N 1
ATOM 780 C CA . HIS A 1 113 ? -21.559 -4.292 24.951 1.00 95.06 113 HIS A CA 1
ATOM 781 C C . HIS A 1 113 ? -20.689 -3.084 25.271 1.00 95.06 113 HIS A C 1
ATOM 783 O O . HIS A 1 113 ? -20.113 -2.447 24.384 1.00 95.06 113 HIS A O 1
ATOM 789 N N . THR A 1 114 ? -20.525 -2.820 26.567 1.00 94.19 114 THR A N 1
ATOM 790 C CA . THR A 1 114 ? -19.435 -1.968 27.036 1.00 94.19 114 THR A CA 1
ATOM 791 C C . THR A 1 114 ? -18.112 -2.694 26.823 1.00 94.19 114 THR A C 1
ATOM 793 O O . THR A 1 114 ? -17.995 -3.910 27.004 1.00 94.19 114 THR A O 1
ATOM 796 N N . SER A 1 115 ? -17.110 -1.945 26.390 1.00 94.38 115 SER A N 1
ATOM 797 C CA . SER A 1 115 ? -15.850 -2.472 25.902 1.00 94.38 115 SER A CA 1
ATOM 798 C C . SER A 1 115 ? -14.676 -1.614 26.348 1.00 94.38 115 SER A C 1
ATOM 800 O O . SER A 1 115 ? -14.786 -0.399 26.526 1.00 94.38 115 SER A O 1
ATOM 802 N N . VAL A 1 116 ? -13.535 -2.270 26.537 1.00 94.12 116 VAL A N 1
ATOM 803 C CA . VAL A 1 116 ? -12.235 -1.624 26.733 1.00 94.12 116 VAL A CA 1
ATOM 804 C C . VAL A 1 116 ? -11.249 -2.242 25.753 1.00 94.12 116 VAL A C 1
ATOM 806 O O . VAL A 1 116 ? -11.098 -3.465 25.687 1.00 94.12 116 VAL A O 1
ATOM 809 N N . VAL A 1 117 ? -10.560 -1.387 24.999 1.00 93.06 117 VAL A N 1
ATOM 810 C CA . VAL A 1 117 ? -9.466 -1.790 24.114 1.00 93.06 117 VAL A CA 1
ATOM 811 C C . VAL A 1 117 ? -8.155 -1.692 24.885 1.00 93.06 117 VAL A C 1
ATOM 813 O O . VAL A 1 117 ? -7.758 -0.629 25.352 1.00 93.06 117 VAL A O 1
ATOM 816 N N . LEU A 1 118 ? -7.466 -2.819 25.017 1.00 91.50 118 LEU A N 1
ATOM 817 C CA . LEU A 1 118 ? -6.155 -2.921 25.635 1.00 91.50 118 LEU A CA 1
ATOM 818 C C . LEU A 1 118 ? -5.098 -3.076 24.543 1.00 91.50 118 LEU A C 1
ATOM 820 O O . LEU A 1 118 ? -5.055 -4.091 23.841 1.00 91.50 118 LEU A O 1
ATOM 824 N N . GLN A 1 119 ? -4.206 -2.095 24.423 1.00 85.75 119 GLN A N 1
ATOM 825 C CA . GLN A 1 119 ? -3.003 -2.270 23.618 1.00 85.75 119 GLN A CA 1
ATOM 826 C C . GLN A 1 119 ? -2.025 -3.208 24.327 1.00 85.75 119 GLN A C 1
ATOM 828 O O . GLN A 1 119 ? -1.826 -3.144 25.545 1.00 85.75 119 GLN A O 1
ATOM 833 N N . ARG A 1 120 ? -1.421 -4.111 23.556 1.00 82.19 120 ARG A N 1
ATOM 834 C CA . ARG A 1 120 ? -0.406 -5.035 24.046 1.00 82.19 120 ARG A CA 1
ATOM 835 C C . ARG A 1 120 ? 0.953 -4.497 23.609 1.00 82.19 120 ARG A C 1
ATOM 837 O O . ARG A 1 120 ? 1.182 -4.287 22.425 1.00 82.19 120 ARG A O 1
ATOM 844 N N . GLY A 1 121 ? 1.833 -4.226 24.571 1.00 74.00 121 GLY A N 1
ATOM 845 C CA . GLY A 1 121 ? 3.195 -3.786 24.267 1.00 74.00 121 GLY A CA 1
ATOM 846 C C . GLY A 1 121 ? 3.948 -4.823 23.422 1.00 74.00 121 GLY A C 1
ATOM 847 O O . GLY A 1 121 ? 3.627 -6.012 23.464 1.00 74.00 121 GLY A O 1
ATOM 848 N N . GLY A 1 122 ? 4.947 -4.370 22.659 1.00 65.56 122 GLY A N 1
ATOM 849 C CA . GLY A 1 122 ? 5.863 -5.253 21.923 1.00 65.56 122 GLY A CA 1
ATOM 850 C C . GLY A 1 122 ? 5.300 -5.841 20.626 1.00 65.56 122 GLY A C 1
ATOM 851 O O . GLY A 1 122 ? 5.493 -7.023 20.361 1.00 65.56 122 GLY A O 1
ATOM 852 N N . GLY A 1 123 ? 4.550 -5.061 19.839 1.00 61.88 123 GLY A N 1
ATOM 853 C CA . GLY A 1 123 ? 4.070 -5.473 18.506 1.00 61.88 123 GLY A CA 1
ATOM 854 C C . GLY A 1 123 ? 2.973 -6.544 18.504 1.00 61.88 123 GLY A C 1
ATOM 855 O O . GLY A 1 123 ? 2.458 -6.911 17.450 1.00 61.88 123 GLY A O 1
ATOM 856 N N . SER A 1 124 ? 2.570 -7.029 19.677 1.00 67.44 124 SER A N 1
ATOM 857 C CA . SER A 1 124 ? 1.464 -7.968 19.810 1.00 67.44 124 SER A CA 1
ATOM 858 C C . SER A 1 124 ? 0.131 -7.258 19.534 1.00 67.44 124 SER A C 1
ATOM 860 O O . SER A 1 124 ? -0.088 -6.139 19.993 1.00 67.44 124 SER A O 1
ATOM 862 N N . GLY A 1 125 ? -0.777 -7.902 18.793 1.00 77.81 125 GLY A N 1
ATOM 863 C CA . GLY A 1 125 ? -2.087 -7.329 18.455 1.00 77.81 125 GLY A CA 1
ATOM 864 C C . GLY A 1 125 ? -2.887 -6.890 19.690 1.00 77.81 125 GLY A C 1
ATOM 865 O O . GLY A 1 125 ? -2.752 -7.475 20.770 1.00 77.81 125 GLY A O 1
ATOM 866 N N . ALA A 1 126 ? -3.715 -5.853 19.541 1.00 89.81 126 ALA A N 1
ATOM 867 C CA . ALA A 1 126 ? -4.543 -5.374 20.644 1.00 89.81 126 ALA A CA 1
ATOM 868 C C . ALA A 1 126 ? -5.614 -6.402 21.037 1.00 89.81 126 ALA A C 1
ATOM 870 O O . ALA A 1 126 ? -5.956 -7.301 20.267 1.00 89.81 126 ALA A O 1
ATOM 871 N N . VAL A 1 127 ? -6.146 -6.255 22.247 1.00 93.94 127 VAL A N 1
ATOM 872 C CA . VAL A 1 127 ? -7.204 -7.108 22.788 1.00 93.94 127 VAL A CA 1
ATOM 873 C C . VAL A 1 127 ? -8.375 -6.233 23.200 1.00 93.94 127 VAL A C 1
ATOM 875 O O . VAL A 1 127 ? -8.197 -5.237 23.888 1.00 93.94 127 VAL A O 1
ATOM 878 N N . VAL A 1 128 ? -9.575 -6.607 22.786 1.00 94.88 128 VAL A N 1
ATOM 879 C CA . VAL A 1 128 ? -10.828 -5.956 23.164 1.00 94.88 128 VAL A CA 1
ATOM 880 C C . VAL A 1 128 ? -11.480 -6.825 24.218 1.00 94.88 128 VAL A C 1
ATOM 882 O O . VAL A 1 128 ? -11.660 -8.015 23.986 1.00 94.88 128 VAL A O 1
ATOM 885 N N . VAL A 1 129 ? -11.840 -6.268 25.366 1.00 96.38 129 VAL A N 1
ATOM 886 C CA . VAL A 1 129 ? -12.643 -6.995 26.352 1.00 96.38 129 VAL A CA 1
ATOM 887 C C . VAL A 1 129 ? -14.042 -6.415 26.346 1.00 96.38 129 VAL A C 1
ATOM 889 O O . VAL A 1 129 ? -14.199 -5.216 26.570 1.00 96.38 129 VAL A O 1
ATOM 892 N N . LEU A 1 130 ? -15.036 -7.255 26.065 1.00 96.12 130 LEU A N 1
ATOM 893 C CA . LEU A 1 130 ? -16.447 -6.898 26.167 1.00 96.12 130 LEU A CA 1
ATOM 894 C C . LEU A 1 130 ? -17.010 -7.379 27.501 1.00 96.12 130 LEU A C 1
ATOM 896 O O . LEU A 1 130 ? -16.633 -8.446 27.989 1.00 96.12 130 LEU A O 1
ATOM 900 N N . ARG A 1 131 ? -17.962 -6.640 28.060 1.00 94.94 131 ARG A N 1
ATOM 901 C CA . ARG A 1 131 ? -18.829 -7.162 29.117 1.00 94.94 131 ARG A CA 1
ATOM 902 C C . ARG A 1 131 ? -19.894 -8.060 28.500 1.00 94.94 131 ARG A C 1
ATOM 904 O O . ARG A 1 131 ? -20.688 -7.568 27.712 1.00 94.94 131 ARG A O 1
ATOM 911 N N . GLY A 1 132 ? -19.915 -9.342 28.844 1.00 89.69 132 GLY A N 1
ATOM 912 C CA . GLY A 1 132 ? -20.919 -10.297 28.378 1.00 89.69 132 GLY A CA 1
ATOM 913 C C . GLY A 1 132 ? -22.339 -9.983 28.873 1.00 89.69 132 GLY A C 1
ATOM 914 O O . GLY A 1 132 ? -22.526 -9.092 29.703 1.00 89.69 132 GLY A O 1
ATOM 915 N N . PRO A 1 133 ? -23.353 -10.694 28.351 1.00 79.25 133 PRO A N 1
ATOM 916 C CA . PRO A 1 133 ? -24.748 -10.502 28.752 1.00 79.25 133 PRO A CA 1
ATOM 917 C C . PRO A 1 133 ? -25.000 -10.918 30.213 1.00 79.25 133 PRO A C 1
ATOM 919 O O . PRO A 1 133 ? -25.859 -10.344 30.880 1.00 79.25 133 PRO A O 1
ATOM 922 N N . GLY A 1 134 ? -24.230 -11.876 30.744 1.00 83.12 134 GLY A N 1
ATOM 923 C CA . GLY A 1 134 ? -24.263 -12.228 32.162 1.00 83.12 134 GLY A CA 1
ATOM 924 C C . GLY A 1 134 ? -23.660 -11.131 33.047 1.00 83.12 134 GLY A C 1
ATOM 925 O O . GLY A 1 134 ? -22.676 -10.492 32.676 1.00 83.12 134 GLY A O 1
ATOM 926 N N . ARG A 1 135 ? -24.197 -10.948 34.267 1.00 77.44 135 ARG A N 1
ATOM 927 C CA . ARG A 1 135 ? -23.750 -9.902 35.219 1.00 77.44 135 ARG A CA 1
ATOM 928 C C . ARG A 1 135 ? -22.238 -9.901 35.492 1.00 77.44 135 ARG A C 1
ATOM 930 O O . ARG A 1 135 ? -21.697 -8.845 35.814 1.00 77.44 135 ARG A O 1
ATOM 937 N N . HIS A 1 136 ? -21.566 -11.042 35.334 1.00 86.75 136 HIS A N 1
ATOM 938 C CA . HIS A 1 136 ? -20.147 -11.222 35.661 1.00 86.75 136 HIS A CA 1
ATOM 939 C C . HIS A 1 136 ? -19.301 -11.801 34.520 1.00 86.75 136 HIS A C 1
ATOM 941 O O . HIS A 1 136 ? -18.151 -12.175 34.742 1.00 86.75 136 HIS A O 1
ATOM 947 N N . GLU A 1 137 ? -19.838 -11.886 33.303 1.00 92.44 137 GLU A N 1
ATOM 948 C CA . GLU A 1 137 ? -19.093 -12.463 32.186 1.00 92.44 137 GLU A CA 1
ATOM 949 C C . GLU A 1 137 ? -18.261 -11.387 31.476 1.00 92.44 137 GLU A C 1
ATOM 951 O O . GLU A 1 137 ? -18.751 -10.308 31.150 1.00 92.44 137 GLU A O 1
ATOM 956 N N . LEU A 1 138 ? -16.982 -11.674 31.231 1.00 95.88 138 LEU A N 1
ATOM 957 C CA . LEU A 1 138 ? -16.084 -10.827 30.450 1.00 95.88 138 LEU A CA 1
ATOM 958 C C . LEU A 1 138 ? -15.555 -11.641 29.275 1.00 95.88 138 LEU A C 1
ATOM 960 O O . LEU A 1 138 ? -15.055 -12.751 29.448 1.00 95.88 138 LEU A O 1
ATOM 964 N N . LEU A 1 139 ? -15.645 -11.066 28.083 1.00 95.75 139 LEU A N 1
ATOM 965 C CA . LEU A 1 139 ? -15.330 -11.707 26.815 1.00 95.75 139 LEU A CA 1
ATOM 966 C C . LEU A 1 139 ? -14.072 -11.054 26.230 1.00 95.75 139 LEU A C 1
ATOM 968 O O . LEU A 1 139 ? -14.170 -10.037 25.536 1.00 95.75 139 LEU A O 1
ATOM 972 N N . PRO A 1 140 ? -12.869 -11.579 26.520 1.00 96.31 140 PRO A N 1
ATOM 973 C CA . PRO A 1 140 ? -11.646 -11.089 25.909 1.00 96.31 140 PRO A CA 1
ATOM 974 C C . PRO A 1 140 ? -11.530 -11.619 24.475 1.00 96.31 140 PRO A C 1
ATOM 976 O O . PRO A 1 140 ? -11.502 -12.824 24.224 1.00 96.31 140 PRO A O 1
ATOM 979 N N . LEU A 1 141 ? -11.425 -10.703 23.521 1.00 96.00 141 LEU A N 1
ATOM 980 C CA . LEU A 1 141 ? -11.417 -10.958 22.089 1.00 96.00 141 LEU A CA 1
ATOM 981 C C . LEU A 1 141 ? -10.184 -10.318 21.440 1.00 96.00 141 LEU A C 1
ATOM 983 O O . LEU A 1 141 ? -9.868 -9.154 21.665 1.00 96.00 141 LEU A O 1
ATOM 987 N N . THR A 1 142 ? -9.491 -11.054 20.578 1.00 94.81 142 THR A N 1
ATOM 988 C CA . THR A 1 142 ? -8.441 -10.511 19.712 1.00 94.81 142 THR A CA 1
ATOM 989 C C . THR A 1 142 ? -9.041 -10.190 18.342 1.00 94.81 142 THR A C 1
ATOM 991 O O . THR A 1 142 ? -9.379 -11.123 17.600 1.00 94.81 142 THR A O 1
ATOM 994 N N . PRO A 1 143 ? -9.198 -8.904 17.975 1.00 93.75 143 PRO A N 1
ATOM 995 C CA . PRO A 1 143 ? -9.625 -8.524 16.639 1.00 93.75 143 PRO A CA 1
ATOM 996 C C . PRO A 1 143 ? -8.581 -8.967 15.610 1.00 93.75 143 PRO A C 1
ATOM 998 O O . PRO A 1 143 ? -7.390 -8.681 15.722 1.00 93.75 143 PRO A O 1
ATOM 1001 N N . TRP A 1 144 ? -9.034 -9.671 14.579 1.00 89.81 144 TRP A N 1
ATOM 1002 C CA . TRP A 1 144 ? -8.210 -10.076 13.452 1.00 89.81 144 TRP A CA 1
ATOM 1003 C C . TRP A 1 144 ? -8.184 -8.954 12.423 1.00 89.81 144 TRP A C 1
ATOM 1005 O O . TRP A 1 144 ? -8.891 -8.969 11.414 1.00 89.81 144 TRP A O 1
ATOM 1015 N N . THR A 1 145 ? -7.377 -7.944 12.716 1.00 80.06 145 THR A N 1
ATOM 1016 C CA . THR A 1 145 ? -7.252 -6.775 11.862 1.00 80.06 145 THR A CA 1
ATOM 1017 C C . THR A 1 145 ? -5.858 -6.169 11.944 1.00 80.06 145 THR A C 1
ATOM 1019 O O . THR A 1 145 ? -5.106 -6.406 12.884 1.00 80.06 145 THR A O 1
ATOM 1022 N N . THR A 1 146 ? -5.513 -5.383 10.933 1.00 74.75 146 THR A N 1
ATOM 1023 C CA . THR A 1 146 ? -4.328 -4.525 10.917 1.00 74.75 146 THR A CA 1
ATOM 1024 C C . THR A 1 146 ? -4.440 -3.411 11.961 1.00 74.75 146 THR A C 1
ATOM 1026 O O . THR A 1 146 ? -5.545 -2.953 12.262 1.00 74.75 146 THR A O 1
ATOM 1029 N N . GLN A 1 147 ? -3.297 -2.923 12.458 1.00 71.31 147 GLN A N 1
ATOM 1030 C CA . GLN A 1 147 ? -3.225 -1.843 13.456 1.00 71.31 147 GLN A CA 1
ATOM 1031 C C . GLN A 1 147 ? -4.057 -0.607 13.079 1.00 71.31 147 GLN A C 1
ATOM 1033 O O . GLN A 1 147 ? -4.808 -0.112 13.903 1.00 71.31 147 GLN A O 1
ATOM 1038 N N . TRP A 1 148 ? -4.061 -0.182 11.813 1.00 67.81 148 TRP A N 1
ATOM 1039 C CA . TRP A 1 148 ? -4.825 1.003 11.383 1.00 67.81 148 TRP A CA 1
ATOM 1040 C C . TRP A 1 148 ? -6.354 0.896 11.542 1.00 67.81 148 TRP A C 1
ATOM 1042 O O . TRP A 1 148 ? -7.052 1.902 11.465 1.00 67.81 148 TRP A O 1
ATOM 1052 N N . ARG A 1 149 ? -6.906 -0.311 11.716 1.00 80.75 149 ARG A N 1
ATOM 1053 C CA . ARG A 1 149 ? -8.341 -0.515 11.989 1.00 80.75 149 ARG A CA 1
ATOM 1054 C C . ARG A 1 149 ? -8.658 -0.614 13.476 1.00 80.75 149 ARG A C 1
ATOM 1056 O O . ARG A 1 149 ? -9.828 -0.566 13.835 1.00 80.75 149 ARG A O 1
ATOM 1063 N N . LEU A 1 150 ? -7.649 -0.765 14.331 1.00 82.31 150 LEU A N 1
ATOM 1064 C CA . LEU A 1 150 ? -7.845 -0.765 15.779 1.00 82.31 150 LEU A CA 1
ATOM 1065 C C . LEU A 1 150 ? -8.293 0.604 16.292 1.00 82.31 150 LEU A C 1
ATOM 1067 O O . LEU A 1 150 ? -9.081 0.657 17.232 1.00 82.31 150 LEU A O 1
ATOM 1071 N N . ASP A 1 151 ? -7.908 1.684 15.612 1.00 81.50 151 ASP A N 1
ATOM 1072 C CA . ASP A 1 151 ? -8.399 3.037 15.901 1.00 81.50 151 ASP A CA 1
ATOM 1073 C C . ASP A 1 151 ? -9.924 3.136 15.836 1.00 81.50 151 ASP A C 1
ATOM 1075 O O . ASP A 1 151 ? -10.526 3.894 16.589 1.00 81.50 151 ASP A O 1
ATOM 1079 N N . LEU A 1 152 ? -10.569 2.347 14.971 1.00 82.19 152 LEU A N 1
ATOM 1080 C CA . LEU A 1 152 ? -12.028 2.329 14.838 1.00 82.19 152 LEU A CA 1
ATOM 1081 C C . LEU A 1 152 ? -12.696 1.794 16.109 1.00 82.19 152 LEU A C 1
ATOM 1083 O O . LEU A 1 152 ? -13.731 2.302 16.525 1.00 82.19 152 LEU A O 1
ATOM 1087 N N . LEU A 1 153 ? -12.063 0.815 16.760 1.00 85.25 153 LEU A N 1
ATOM 1088 C CA . LEU A 1 153 ? -12.526 0.250 18.029 1.00 85.25 153 LEU A CA 1
ATOM 1089 C C . LEU A 1 153 ? -12.246 1.184 19.208 1.00 85.25 153 LEU A C 1
ATOM 1091 O O . LEU A 1 153 ? -12.959 1.152 20.201 1.00 85.25 153 LEU A O 1
ATOM 1095 N N . ASN A 1 154 ? -11.211 2.018 19.107 1.00 80.94 154 ASN A N 1
ATOM 1096 C CA . ASN A 1 154 ? -10.877 2.987 20.147 1.00 80.94 154 ASN A CA 1
ATOM 1097 C C . ASN A 1 154 ? -11.792 4.227 20.114 1.00 80.94 154 ASN A C 1
ATOM 1099 O O . ASN A 1 154 ? -11.894 4.942 21.105 1.00 80.94 154 ASN A O 1
ATOM 1103 N N . ARG A 1 155 ? -12.455 4.487 18.978 1.00 77.81 155 ARG A N 1
ATOM 1104 C CA . ARG A 1 155 ? -13.360 5.631 18.769 1.00 77.81 155 ARG A CA 1
ATOM 1105 C C . ARG A 1 155 ? -14.801 5.393 19.195 1.00 77.81 155 ARG A C 1
ATOM 1107 O O . ARG A 1 155 ? -15.598 6.313 19.104 1.00 77.81 155 ARG A O 1
ATOM 1114 N N . SER A 1 156 ? -15.167 4.180 19.586 1.00 77.75 156 SER A N 1
ATOM 1115 C CA . SER A 1 156 ? -16.574 3.813 19.738 1.00 77.75 156 SER A CA 1
ATOM 1116 C C . SER A 1 156 ? -17.182 4.209 21.093 1.00 77.75 156 SER A C 1
ATOM 1118 O O . SER A 1 156 ? -18.113 3.558 21.548 1.00 77.75 156 SER A O 1
ATOM 1120 N N . ASP A 1 157 ? -16.632 5.222 21.773 1.00 80.50 157 ASP A N 1
ATOM 1121 C CA . ASP A 1 157 ? -17.029 5.680 23.120 1.00 80.50 157 ASP A CA 1
ATOM 1122 C C . ASP A 1 157 ? -17.140 4.546 24.160 1.00 80.50 157 ASP A C 1
ATOM 1124 O O . ASP A 1 157 ? -17.889 4.598 25.135 1.00 80.50 157 ASP A O 1
ATOM 1128 N N . GLY A 1 158 ? -16.373 3.471 23.949 1.00 87.88 158 GLY A N 1
ATOM 1129 C CA . GLY A 1 158 ? -16.419 2.267 24.773 1.00 87.88 158 GLY A CA 1
ATOM 1130 C C . GLY A 1 158 ? -17.648 1.385 24.540 1.00 87.88 158 GLY A C 1
ATOM 1131 O O . GLY A 1 158 ? -17.821 0.420 25.277 1.00 87.88 158 GLY A O 1
ATOM 1132 N N . VAL A 1 159 ? -18.473 1.640 23.526 1.00 93.19 159 VAL A N 1
ATOM 1133 C CA . VAL A 1 159 ? -19.588 0.781 23.105 1.00 93.19 159 VAL A CA 1
ATOM 1134 C C . VAL A 1 159 ? -19.219 0.047 21.823 1.00 93.19 159 VAL A C 1
ATOM 1136 O O . VAL A 1 159 ? -18.852 0.661 20.826 1.00 93.19 159 VAL A O 1
ATOM 1139 N N . LEU A 1 160 ? -19.327 -1.277 21.819 1.00 95.25 160 LEU A N 1
ATOM 1140 C CA . LEU A 1 160 ? -19.152 -2.086 20.616 1.00 95.25 160 LEU A CA 1
ATOM 1141 C C . LEU A 1 160 ? -20.333 -3.031 20.457 1.00 95.25 160 LEU A C 1
ATOM 1143 O O . LEU A 1 160 ? -20.824 -3.608 21.425 1.00 95.25 160 LEU A O 1
ATOM 1147 N N . TRP A 1 161 ? -20.774 -3.199 19.218 1.00 96.00 161 TRP A N 1
ATOM 1148 C CA . TRP A 1 161 ? -21.725 -4.235 18.858 1.00 96.00 161 TRP A CA 1
ATOM 1149 C C . TRP A 1 161 ? -20.962 -5.527 18.585 1.00 96.00 161 TRP A C 1
ATOM 1151 O O . TRP A 1 161 ? -19.923 -5.529 17.917 1.00 96.00 161 TRP A O 1
ATOM 1161 N N . TRP A 1 162 ? -21.473 -6.628 19.118 1.00 96.62 162 TRP A N 1
ATOM 1162 C CA . TRP A 1 162 ? -20.949 -7.973 18.939 1.00 96.62 162 TRP A CA 1
ATOM 1163 C C . TRP A 1 162 ? -22.017 -8.871 18.334 1.00 96.62 162 TRP A C 1
ATOM 1165 O O . TRP A 1 162 ? -23.191 -8.781 18.674 1.00 96.62 162 TRP A O 1
ATOM 1175 N N . CYS A 1 163 ? -21.603 -9.744 17.429 1.00 96.94 163 CYS A N 1
ATOM 1176 C CA . CYS A 1 163 ? -22.434 -10.821 16.927 1.00 96.94 163 CYS A CA 1
ATOM 1177 C C . CYS A 1 163 ? -21.556 -12.064 16.792 1.00 96.94 163 CYS A C 1
ATOM 1179 O O . CYS A 1 163 ? -20.525 -12.029 16.112 1.00 96.94 163 CYS A O 1
ATOM 1181 N N . GLY A 1 164 ? -21.932 -13.152 17.458 1.00 96.00 164 GLY A N 1
ATOM 1182 C CA . GLY A 1 164 ? -21.220 -14.426 17.415 1.00 96.00 164 GLY A CA 1
ATOM 1183 C C . GLY A 1 164 ? -21.160 -15.126 18.764 1.00 96.00 164 GLY A C 1
ATOM 1184 O O . GLY A 1 164 ? -21.702 -14.657 19.761 1.00 96.00 164 GLY A O 1
ATOM 1185 N N . ASP A 1 165 ? -20.473 -16.261 18.784 1.00 94.50 165 ASP A N 1
ATOM 1186 C CA . ASP A 1 165 ? -20.393 -17.127 19.954 1.00 94.50 165 ASP A CA 1
ATOM 1187 C C . ASP A 1 165 ? -19.093 -16.848 20.742 1.00 94.50 165 ASP A C 1
ATOM 1189 O O . ASP A 1 165 ? -18.004 -16.847 20.155 1.00 94.50 165 ASP A O 1
ATOM 1193 N N . PRO A 1 166 ? -19.165 -16.635 22.071 1.00 91.31 166 PRO A N 1
ATOM 1194 C CA . PRO A 1 166 ? -18.006 -16.510 22.957 1.00 91.31 166 PRO A CA 1
ATOM 1195 C C . PRO A 1 166 ? -16.913 -17.563 22.754 1.00 91.31 166 PRO A C 1
ATOM 1197 O O . PRO A 1 166 ? -15.727 -17.280 22.932 1.00 91.31 166 PRO A O 1
ATOM 1200 N N . ARG A 1 167 ? -17.287 -18.794 22.387 1.00 90.06 167 ARG A N 1
ATOM 1201 C CA . ARG A 1 167 ? -16.356 -19.917 22.250 1.00 90.06 167 ARG A CA 1
ATOM 1202 C C . ARG A 1 167 ? -15.668 -19.926 20.896 1.00 90.06 167 ARG A C 1
ATOM 1204 O O . ARG A 1 167 ? -14.468 -20.198 20.845 1.00 90.06 167 ARG A O 1
ATOM 1211 N N . THR A 1 168 ? -16.369 -19.645 19.805 1.00 92.62 168 THR A N 1
ATOM 1212 C CA . THR A 1 168 ? -15.811 -19.706 18.439 1.00 92.62 168 THR A CA 1
ATOM 1213 C C . THR A 1 168 ? -15.323 -18.354 17.909 1.00 92.62 168 THR A C 1
ATOM 1215 O O . THR A 1 168 ? -14.475 -18.302 17.008 1.00 92.62 168 THR A O 1
ATOM 1218 N N . GLY A 1 169 ? -15.783 -17.259 18.510 1.00 95.38 169 GLY A N 1
ATOM 1219 C CA . GLY A 1 169 ? -15.556 -15.890 18.071 1.00 95.38 169 GLY A CA 1
ATOM 1220 C C . GLY A 1 169 ? -16.705 -15.353 17.227 1.00 95.38 169 GLY A C 1
ATOM 1221 O O . GLY A 1 169 ? -17.776 -15.943 17.121 1.00 95.38 169 GLY A O 1
ATOM 1222 N N . GLY A 1 170 ? -16.472 -14.204 16.604 1.00 96.56 170 GLY A N 1
ATOM 1223 C CA . GLY A 1 170 ? -17.562 -13.439 16.017 1.00 96.56 170 GLY A CA 1
ATOM 1224 C C . GLY A 1 170 ? -17.105 -12.179 15.304 1.00 96.56 170 GLY A C 1
ATOM 1225 O O . GLY A 1 170 ? -15.954 -12.072 14.866 1.00 96.56 170 GLY A O 1
ATOM 1226 N N . VAL A 1 171 ? -18.027 -11.240 15.147 1.00 97.31 171 VAL A N 1
ATOM 1227 C CA . VAL A 1 171 ? -17.828 -9.963 14.469 1.00 97.31 171 VAL A CA 1
ATOM 1228 C C . VAL A 1 171 ? -18.107 -8.838 15.456 1.00 97.31 171 VAL A C 1
ATOM 1230 O O . VAL A 1 171 ? -19.135 -8.826 16.119 1.00 97.31 171 VAL A O 1
ATOM 1233 N N . LEU A 1 172 ? -17.164 -7.909 15.548 1.00 96.81 172 LEU A N 1
ATOM 1234 C CA . LEU A 1 172 ? -17.271 -6.632 16.237 1.00 96.81 172 LEU A CA 1
ATOM 1235 C C . LEU A 1 172 ? -17.607 -5.545 15.222 1.00 96.81 172 LEU A C 1
ATOM 1237 O O . LEU A 1 172 ? -17.103 -5.572 14.095 1.00 96.81 172 LEU A O 1
ATOM 1241 N N . ALA A 1 173 ? -18.376 -4.556 15.648 1.00 95.81 173 ALA A N 1
ATOM 1242 C CA . ALA A 1 173 ? -18.535 -3.304 14.931 1.00 95.81 173 ALA A CA 1
ATOM 1243 C C . ALA A 1 173 ? -18.715 -2.143 15.920 1.00 95.81 173 ALA A C 1
ATOM 1245 O O . ALA A 1 173 ? -19.248 -2.351 17.012 1.00 95.81 173 ALA A O 1
ATOM 1246 N N . PRO A 1 174 ? -18.310 -0.913 15.561 1.00 94.00 174 PRO A N 1
ATOM 1247 C CA . PRO A 1 174 ? -18.819 0.282 16.224 1.00 94.00 174 PRO A CA 1
ATOM 1248 C C . PRO A 1 174 ? -20.351 0.341 16.150 1.00 94.00 174 PRO A C 1
ATOM 1250 O O . PRO A 1 174 ? -20.971 -0.334 15.315 1.00 94.00 174 PRO A O 1
ATOM 1253 N N . ALA A 1 175 ? -20.960 1.182 16.989 1.00 89.88 175 ALA A N 1
ATOM 1254 C CA . ALA A 1 175 ? -22.391 1.455 16.903 1.00 89.88 175 ALA A CA 1
ATOM 1255 C C . ALA A 1 175 ? -22.791 1.835 15.460 1.00 89.88 175 ALA A C 1
ATOM 1257 O O . ALA A 1 175 ? -22.096 2.596 14.784 1.00 89.88 175 ALA A O 1
ATOM 1258 N N . GLY A 1 176 ? -23.874 1.236 14.959 1.00 88.50 176 GLY A N 1
ATOM 1259 C CA . GLY A 1 176 ? -24.336 1.375 13.572 1.00 88.50 176 GLY A CA 1
ATOM 1260 C C . GLY A 1 176 ? -23.874 0.267 12.613 1.00 88.50 176 GLY A C 1
ATOM 1261 O O . GLY A 1 176 ? -24.324 0.230 11.468 1.00 88.50 176 GLY A O 1
ATOM 1262 N N . GLY A 1 177 ? -22.990 -0.647 13.034 1.00 90.31 177 GLY A N 1
ATOM 1263 C CA . GLY A 1 177 ? -22.692 -1.881 12.286 1.00 90.31 177 GLY A CA 1
ATOM 1264 C C . GLY A 1 177 ? -21.943 -1.693 10.957 1.00 90.31 177 GLY A C 1
ATOM 1265 O O . GLY A 1 177 ? -21.807 -2.632 10.176 1.00 90.31 177 GLY A O 1
ATOM 1266 N N . THR A 1 178 ? -21.448 -0.490 10.658 1.00 92.00 178 THR A N 1
ATOM 1267 C CA . THR A 1 178 ? -20.922 -0.142 9.324 1.00 92.00 178 THR A CA 1
ATOM 1268 C C . THR A 1 178 ? -19.507 -0.650 9.041 1.00 92.00 178 THR A C 1
ATOM 1270 O O . THR A 1 178 ? -19.134 -0.799 7.868 1.00 92.00 178 THR A O 1
ATOM 1273 N N . GLU A 1 179 ? -18.727 -0.916 10.089 1.00 93.44 179 GLU A N 1
ATOM 1274 C CA . GLU A 1 179 ? -17.324 -1.326 10.027 1.00 93.44 179 GLU A CA 1
ATOM 1275 C C . GLU A 1 179 ? -17.116 -2.652 10.758 1.00 93.44 179 GLU A C 1
ATOM 1277 O O . GLU A 1 179 ? -16.987 -2.714 11.975 1.00 93.44 179 GLU A O 1
ATOM 1282 N N . LEU A 1 180 ? -17.081 -3.734 9.982 1.00 95.25 180 LEU A N 1
ATOM 1283 C CA . LEU A 1 180 ? -17.035 -5.096 10.503 1.00 95.25 180 LEU A CA 1
ATOM 1284 C C . LEU A 1 180 ? -15.593 -5.552 10.749 1.00 95.25 180 LEU A C 1
ATOM 1286 O O . LEU A 1 180 ? -14.743 -5.516 9.847 1.00 95.25 180 LEU A O 1
ATOM 1290 N N . ILE A 1 181 ? -15.330 -6.039 11.958 1.00 95.44 181 ILE A N 1
ATOM 1291 C CA . ILE A 1 181 ? -14.034 -6.552 12.398 1.00 95.44 181 ILE A CA 1
ATOM 1292 C C . ILE A 1 181 ? -14.242 -7.943 12.985 1.00 95.44 181 ILE A C 1
ATOM 1294 O O . ILE A 1 181 ? -14.913 -8.117 13.992 1.00 95.44 181 ILE A O 1
ATOM 1298 N N . ARG A 1 182 ? -13.648 -8.972 12.379 1.00 95.31 182 ARG A N 1
ATOM 1299 C CA . ARG A 1 182 ? -13.724 -10.325 12.939 1.00 95.31 182 ARG A CA 1
ATOM 1300 C C . ARG A 1 182 ? -12.872 -10.385 14.199 1.00 95.31 182 ARG A C 1
ATOM 1302 O O . ARG A 1 182 ? -11.746 -9.902 14.175 1.00 95.31 182 ARG A O 1
ATOM 1309 N N . ALA A 1 183 ? -13.350 -11.032 15.250 1.00 96.06 183 ALA A N 1
ATOM 1310 C CA . ALA A 1 183 ? -12.578 -11.258 16.462 1.00 96.06 183 ALA A CA 1
ATOM 1311 C C . ALA A 1 183 ? -12.585 -12.735 16.859 1.00 96.06 183 ALA A C 1
ATOM 1313 O O . ALA A 1 183 ? -13.553 -13.460 16.622 1.00 96.06 183 ALA A O 1
ATOM 1314 N N . LYS A 1 184 ? -11.471 -13.186 17.437 1.00 95.62 184 LYS A N 1
ATOM 1315 C CA . LYS A 1 184 ? -11.319 -14.531 18.004 1.00 95.62 184 LYS A CA 1
ATOM 1316 C C . LYS A 1 184 ? -11.256 -14.438 19.527 1.00 95.62 184 LYS A C 1
ATOM 1318 O O . LYS A 1 184 ? -10.665 -13.483 20.024 1.00 95.62 184 LYS A O 1
ATOM 1323 N N . PRO A 1 185 ? -11.790 -15.414 20.269 1.00 95.88 185 PRO A N 1
ATOM 1324 C CA . PRO A 1 185 ? -11.707 -15.392 21.716 1.00 95.88 185 PRO A CA 1
ATOM 1325 C C . PRO A 1 185 ? -10.283 -15.664 22.180 1.00 95.88 185 PRO A C 1
ATOM 1327 O O . PRO A 1 185 ? -9.576 -16.523 21.646 1.00 95.88 185 PRO A O 1
ATOM 1330 N N . VAL A 1 186 ? -9.872 -14.924 23.200 1.00 94.38 186 VAL A N 1
ATOM 1331 C CA . VAL A 1 186 ? -8.642 -15.178 23.938 1.00 94.38 186 VAL A CA 1
ATOM 1332 C C . VAL A 1 186 ? -8.928 -16.270 24.960 1.00 94.38 186 VAL A C 1
ATOM 1334 O O . VAL A 1 186 ? -9.893 -16.180 25.712 1.00 94.38 186 VAL A O 1
ATOM 1337 N N . ARG A 1 187 ? -8.073 -17.293 25.028 1.00 93.06 187 ARG A N 1
ATOM 1338 C CA . ARG A 1 187 ? -8.231 -18.418 25.962 1.00 93.06 187 ARG A CA 1
ATOM 1339 C C . ARG A 1 187 ? -7.046 -18.542 26.925 1.00 93.06 187 ARG A C 1
ATOM 1341 O O . ARG A 1 187 ? -5.972 -17.980 26.707 1.00 93.06 187 ARG A O 1
ATOM 1348 N N . GLY A 1 188 ? -7.248 -19.309 27.996 1.00 93.06 188 GLY A N 1
ATOM 1349 C CA . GLY A 1 188 ? -6.188 -19.757 28.903 1.00 93.06 188 GLY A CA 1
ATOM 1350 C C . GLY A 1 188 ? -5.650 -18.683 29.855 1.00 93.06 188 GLY A C 1
ATOM 1351 O O . GLY A 1 188 ? -6.372 -17.787 30.295 1.00 93.06 188 GLY A O 1
ATOM 1352 N N . ARG A 1 189 ? -4.358 -18.786 30.207 1.00 92.25 189 ARG A N 1
ATOM 1353 C CA . ARG A 1 189 ? -3.694 -17.880 31.168 1.00 92.25 189 ARG A CA 1
ATOM 1354 C C . ARG A 1 189 ? -3.764 -16.411 30.742 1.00 92.25 189 ARG A C 1
ATOM 1356 O O . ARG A 1 189 ? -3.912 -15.555 31.607 1.00 92.25 189 ARG A O 1
ATOM 1363 N N . LEU A 1 190 ? -3.718 -16.130 29.435 1.00 88.88 190 LEU A N 1
ATOM 1364 C CA . LEU A 1 190 ? -3.800 -14.762 28.921 1.00 88.88 190 LEU A CA 1
ATOM 1365 C C . LEU A 1 190 ? -5.167 -14.125 29.190 1.00 88.88 190 LEU A C 1
ATOM 1367 O O . LEU A 1 190 ? -5.235 -12.983 29.625 1.00 88.88 190 LEU A O 1
ATOM 1371 N N . ALA A 1 191 ? -6.256 -14.863 28.960 1.00 91.44 191 ALA A N 1
ATOM 1372 C CA . ALA A 1 191 ? -7.600 -14.371 29.252 1.00 91.44 191 ALA A CA 1
ATOM 1373 C C . ALA A 1 191 ? -7.727 -14.008 30.738 1.00 91.44 191 ALA A C 1
ATOM 1375 O O . ALA A 1 191 ? -8.166 -12.913 31.074 1.00 91.44 191 ALA A O 1
ATOM 1376 N N . ARG A 1 192 ? -7.237 -14.888 31.622 1.00 92.50 192 ARG A N 1
ATOM 1377 C CA . ARG A 1 192 ? -7.244 -14.663 33.075 1.00 92.50 192 ARG A CA 1
ATOM 1378 C C . ARG A 1 192 ? -6.425 -13.438 33.486 1.00 92.50 192 ARG A C 1
ATOM 1380 O O . ARG A 1 192 ? -6.900 -12.643 34.291 1.00 92.50 192 ARG A O 1
ATOM 1387 N N . SER A 1 193 ? -5.233 -13.245 32.915 1.00 92.44 193 SER A N 1
ATOM 1388 C CA . SER A 1 193 ? -4.395 -12.084 33.243 1.00 92.44 193 SER A CA 1
ATOM 1389 C C . SER A 1 193 ? -4.976 -10.766 32.733 1.00 92.44 193 SER A C 1
ATOM 1391 O O . SER A 1 193 ? -4.818 -9.738 33.387 1.00 92.44 193 SER A O 1
ATOM 1393 N N . LEU A 1 194 ? -5.680 -10.783 31.598 1.00 91.50 194 LEU A N 1
ATOM 1394 C CA . LEU A 1 194 ? -6.392 -9.616 31.076 1.00 91.50 194 LEU A CA 1
ATOM 1395 C C . LEU A 1 194 ? -7.605 -9.263 31.939 1.00 91.50 194 LEU A C 1
ATOM 1397 O O . LEU A 1 194 ? -7.771 -8.101 32.290 1.00 91.50 194 LEU A O 1
ATOM 1401 N N . VAL A 1 195 ? -8.407 -10.259 32.325 1.00 92.75 195 VAL A N 1
ATOM 1402 C CA . VAL A 1 195 ? -9.581 -10.086 33.200 1.00 92.75 195 VAL A CA 1
ATOM 1403 C C . VAL A 1 195 ? -9.189 -9.581 34.592 1.00 92.75 195 VAL A C 1
ATOM 1405 O O . VAL A 1 195 ? -9.927 -8.816 35.208 1.00 92.75 195 VAL A O 1
ATOM 1408 N N . ALA A 1 196 ? -8.002 -9.946 35.080 1.00 92.25 196 ALA A N 1
ATOM 1409 C CA . ALA A 1 196 ? -7.479 -9.452 36.351 1.00 92.25 196 ALA A CA 1
ATOM 1410 C C . ALA A 1 196 ? -7.100 -7.957 36.331 1.00 92.25 196 ALA A C 1
ATOM 1412 O O . ALA A 1 196 ? -6.896 -7.377 37.398 1.00 92.25 196 ALA A O 1
ATOM 1413 N N . ARG A 1 197 ? -7.002 -7.317 35.155 1.00 92.62 197 ARG A N 1
ATOM 1414 C CA . ARG A 1 197 ? -6.595 -5.910 35.064 1.00 92.62 197 ARG A CA 1
ATOM 1415 C C . ARG A 1 197 ? -7.671 -4.975 35.634 1.00 92.62 197 ARG A C 1
ATOM 1417 O O . ARG A 1 197 ? -8.848 -5.143 35.307 1.00 92.62 197 ARG A O 1
ATOM 1424 N N . PRO A 1 198 ? -7.293 -3.937 36.405 1.00 90.88 198 PRO A N 1
ATOM 1425 C CA . PRO A 1 198 ? -8.248 -2.994 36.992 1.00 90.88 198 PRO A CA 1
ATOM 1426 C C . PRO A 1 198 ? -9.174 -2.331 35.962 1.00 90.88 198 PRO A C 1
ATOM 1428 O O . PRO A 1 198 ? -10.371 -2.204 36.206 1.00 90.88 198 PRO A O 1
ATOM 1431 N N . GLN A 1 199 ? -8.648 -1.981 34.781 1.00 88.75 199 GLN A N 1
ATOM 1432 C CA . GLN A 1 199 ? -9.428 -1.355 33.704 1.00 88.75 199 GLN A CA 1
ATOM 1433 C C . GLN A 1 199 ? -10.511 -2.279 33.143 1.00 88.75 199 GLN A C 1
ATOM 1435 O O . GLN A 1 199 ? -11.533 -1.818 32.651 1.00 88.75 199 GLN A O 1
ATOM 1440 N N . VAL A 1 200 ? -10.278 -3.590 33.189 1.00 92.62 200 VAL A N 1
ATOM 1441 C CA . VAL A 1 200 ? -11.248 -4.585 32.731 1.00 92.62 200 VAL A CA 1
ATOM 1442 C C . VAL A 1 200 ? -12.281 -4.846 33.819 1.00 92.62 200 VAL A C 1
ATOM 1444 O O . VAL A 1 200 ? -13.465 -4.943 33.521 1.00 92.62 200 VAL A O 1
ATOM 1447 N N . ARG A 1 201 ? -11.869 -4.883 35.091 1.00 92.12 201 ARG A N 1
ATOM 1448 C CA . ARG A 1 201 ? -12.806 -5.011 36.218 1.00 92.12 201 ARG A CA 1
ATOM 1449 C C . ARG A 1 201 ? -13.786 -3.842 36.300 1.00 92.12 201 ARG A C 1
ATOM 1451 O O . ARG A 1 201 ? -14.947 -4.068 36.624 1.00 92.12 201 ARG A O 1
ATOM 1458 N N . SER A 1 202 ? -13.368 -2.626 35.941 1.00 91.06 202 SER A N 1
ATOM 1459 C CA . SER A 1 202 ? -14.269 -1.464 35.911 1.00 91.06 202 SER A CA 1
ATOM 1460 C C . SER A 1 202 ? -15.377 -1.566 34.852 1.00 91.06 202 SER A C 1
ATOM 1462 O O . SER A 1 202 ? -16.361 -0.840 34.938 1.00 91.06 202 SER A O 1
ATOM 1464 N N . LEU A 1 203 ? -15.291 -2.487 33.880 1.00 90.56 203 LEU A N 1
ATOM 1465 C CA . LEU A 1 203 ? -16.409 -2.766 32.969 1.00 90.56 203 LEU A CA 1
ATOM 1466 C C . LEU A 1 203 ? -17.614 -3.377 33.691 1.00 90.56 203 LEU A C 1
ATOM 1468 O O . LEU A 1 203 ? -18.749 -3.148 33.272 1.00 90.56 203 LEU A O 1
ATOM 1472 N N . LEU A 1 204 ? -17.387 -4.126 34.777 1.00 91.75 204 LEU A N 1
ATOM 1473 C CA . LEU A 1 204 ? -18.442 -4.800 35.541 1.00 91.75 204 LEU A CA 1
ATOM 1474 C C . LEU A 1 204 ? -19.327 -3.825 36.329 1.00 91.75 204 LEU A C 1
ATO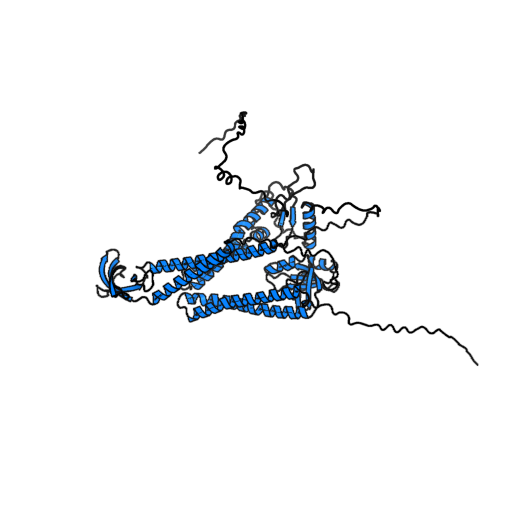M 1476 O O . LEU A 1 204 ? -20.457 -4.169 36.671 1.00 91.75 204 LEU A O 1
ATOM 1480 N N . THR A 1 205 ? -18.848 -2.605 36.583 1.00 89.88 205 THR A N 1
ATOM 1481 C CA . THR A 1 205 ? -19.612 -1.564 37.287 1.00 89.88 205 THR A CA 1
ATOM 1482 C C . THR A 1 205 ? -20.354 -0.616 36.346 1.00 89.88 205 THR A C 1
ATOM 1484 O O . THR A 1 205 ? -21.201 0.144 36.802 1.00 89.88 205 THR A O 1
ATOM 1487 N N . ARG A 1 206 ? -20.088 -0.654 35.031 1.00 87.00 206 ARG A N 1
ATOM 1488 C CA . ARG A 1 206 ? -20.803 0.194 34.060 1.00 87.00 206 ARG A CA 1
ATOM 1489 C C . ARG A 1 206 ? -22.264 -0.257 33.898 1.00 87.00 206 ARG A C 1
ATOM 1491 O O . ARG A 1 206 ? -22.537 -1.446 34.028 1.00 87.00 206 ARG A O 1
ATOM 1498 N N . PRO A 1 207 ? -23.219 0.631 33.603 1.00 86.75 207 PRO A N 1
ATOM 1499 C CA . PRO A 1 207 ? -24.587 0.212 33.309 1.00 86.75 207 PRO A CA 1
ATOM 1500 C C . PRO A 1 207 ? -24.645 -0.651 32.037 1.00 86.75 207 PRO A C 1
ATOM 1502 O O . PRO A 1 207 ? -23.808 -0.521 31.138 1.00 86.75 207 PRO A O 1
ATOM 1505 N N . ALA A 1 208 ? -25.623 -1.559 31.980 1.00 84.00 208 ALA A N 1
ATOM 1506 C CA . ALA A 1 208 ? -25.935 -2.286 30.754 1.00 84.00 208 ALA A CA 1
ATOM 1507 C C . ALA A 1 208 ? -26.482 -1.300 29.713 1.00 84.00 208 ALA A C 1
ATOM 1509 O O . ALA A 1 208 ? -27.244 -0.397 30.051 1.00 84.00 208 ALA A O 1
ATOM 1510 N N . LEU A 1 209 ? -26.059 -1.454 28.460 1.00 87.19 209 LEU A N 1
ATOM 1511 C CA . LEU A 1 209 ? -26.474 -0.562 27.383 1.00 87.19 209 LEU A CA 1
ATOM 1512 C C . LEU A 1 209 ? -27.790 -1.043 26.761 1.00 87.19 209 LEU A C 1
ATOM 1514 O O . LEU A 1 209 ? -28.008 -2.260 26.692 1.00 87.19 209 LEU A O 1
ATOM 1518 N N . PRO A 1 210 ? -28.628 -0.117 26.259 1.00 86.00 210 PRO A N 1
ATOM 1519 C CA . PRO A 1 210 ? -29.781 -0.464 25.440 1.00 86.00 210 PRO A CA 1
ATOM 1520 C C . PRO A 1 210 ? -29.348 -1.329 24.256 1.00 86.00 210 PRO A C 1
ATOM 1522 O O . PRO A 1 210 ? -28.335 -1.051 23.606 1.00 86.00 210 PRO A O 1
ATOM 1525 N N . GLN A 1 211 ? -30.098 -2.396 23.987 1.00 89.12 211 GLN A N 1
ATOM 1526 C CA . GLN A 1 211 ? -29.799 -3.254 22.850 1.00 89.12 211 GLN A CA 1
ATOM 1527 C C . GLN A 1 211 ? -30.247 -2.558 21.559 1.00 89.12 211 GLN A C 1
ATOM 1529 O O . GLN A 1 211 ? -31.293 -1.912 21.537 1.00 89.12 211 GLN A O 1
ATOM 1534 N N . PRO A 1 212 ? -29.494 -2.690 20.456 1.00 82.44 212 PRO A N 1
ATOM 1535 C CA . PRO A 1 212 ? -29.766 -1.935 19.233 1.00 82.44 212 PRO A CA 1
ATOM 1536 C C . PRO A 1 212 ? -31.095 -2.309 18.559 1.00 82.44 212 PRO A C 1
ATOM 1538 O O . PRO A 1 212 ? -31.498 -1.660 17.604 1.00 82.44 212 PRO A O 1
ATOM 1541 N N . GLN A 1 213 ? -31.754 -3.363 19.040 1.00 80.06 213 GLN A N 1
ATOM 1542 C CA . GLN A 1 213 ? -32.989 -3.917 18.491 1.00 80.06 213 GLN A CA 1
ATOM 1543 C C . GLN A 1 213 ? -34.198 -3.691 19.397 1.00 80.06 213 GLN A C 1
ATOM 1545 O O . GLN A 1 213 ? -35.324 -3.893 18.961 1.00 80.06 213 GLN A O 1
ATOM 1550 N N . SER A 1 214 ? -33.974 -3.302 20.657 1.00 72.62 214 SER A N 1
ATOM 1551 C CA . SER A 1 214 ? -35.056 -3.041 21.610 1.00 72.62 214 SER A CA 1
ATOM 1552 C C . SER A 1 214 ? -35.661 -1.648 21.450 1.00 72.62 214 SER A C 1
ATOM 1554 O O . SER A 1 214 ? -36.679 -1.360 22.066 1.00 72.62 214 SER A O 1
ATOM 1556 N N . SER A 1 215 ? -35.042 -0.782 20.648 1.00 58.97 215 SER A N 1
ATOM 1557 C CA . SER A 1 215 ? -35.636 0.490 20.256 1.00 58.97 215 SER A CA 1
ATOM 1558 C C . SER A 1 215 ? -36.477 0.237 19.005 1.00 58.97 215 SER A C 1
ATOM 1560 O O . SER A 1 215 ? -35.882 -0.051 17.959 1.00 58.97 215 SER A O 1
ATOM 1562 N N . PRO A 1 216 ? -37.822 0.297 19.070 1.00 58.19 216 PRO A N 1
ATOM 1563 C CA . PRO A 1 216 ? -38.610 0.375 17.850 1.00 58.19 216 PRO A CA 1
ATOM 1564 C C . PRO A 1 216 ? -38.059 1.532 16.994 1.00 58.19 216 PRO A C 1
ATOM 1566 O O . PRO A 1 216 ? -37.549 2.507 17.555 1.00 58.19 216 PRO A O 1
ATOM 1569 N N . PRO A 1 217 ? -38.125 1.463 15.652 1.00 54.16 217 PRO A N 1
ATOM 1570 C CA . PRO A 1 217 ? -37.718 2.557 14.757 1.00 54.16 217 PRO A CA 1
ATOM 1571 C C . PRO A 1 217 ? -38.558 3.845 14.916 1.00 54.16 217 PRO A C 1
ATOM 1573 O O . PRO A 1 217 ? -38.568 4.702 14.036 1.00 54.16 217 PRO A O 1
ATOM 1576 N N . GLU A 1 218 ? -39.275 3.960 16.025 1.00 45.53 218 GLU A N 1
ATOM 1577 C CA . GLU A 1 218 ? -40.200 5.000 16.412 1.00 45.53 218 GLU A CA 1
ATOM 1578 C C . GLU A 1 218 ? -39.410 6.266 16.746 1.00 45.53 218 GLU A C 1
ATOM 1580 O O . GLU A 1 218 ? -38.786 6.398 17.797 1.00 45.53 218 GLU A O 1
ATOM 1585 N N . GLU A 1 219 ? -39.363 7.159 15.758 1.00 42.56 219 GLU A N 1
ATOM 1586 C CA . GLU A 1 219 ? -39.644 8.581 15.957 1.00 42.56 219 GLU A CA 1
ATOM 1587 C C . GLU A 1 219 ? -38.999 9.252 17.181 1.00 42.56 219 GLU A C 1
ATOM 1589 O O . GLU A 1 219 ? -39.591 10.128 17.810 1.00 42.56 219 GLU A O 1
ATOM 1594 N N . LEU A 1 220 ? -37.707 9.020 17.440 1.00 45.94 220 LEU A N 1
ATOM 1595 C CA . LEU A 1 220 ? -36.900 10.163 17.860 1.00 45.94 220 LEU A CA 1
ATOM 1596 C C . LEU A 1 220 ? -36.858 11.108 16.659 1.00 45.94 220 LEU A C 1
ATOM 1598 O O . LEU A 1 220 ? -35.912 11.097 15.874 1.00 45.94 220 LEU A O 1
ATOM 1602 N N . GLY A 1 221 ? -37.899 11.938 16.545 1.00 43.94 221 GLY A N 1
ATOM 1603 C CA . GLY A 1 221 ? -38.010 13.120 15.697 1.00 43.94 221 GLY A CA 1
ATOM 1604 C C . GLY A 1 221 ? -36.977 14.191 16.050 1.00 43.94 221 GLY A C 1
ATOM 1605 O O . GLY A 1 221 ? -37.234 15.381 15.915 1.00 43.94 221 GLY A O 1
ATOM 1606 N N . LEU A 1 222 ? -35.782 13.781 16.484 1.00 45.22 222 LEU A N 1
ATOM 1607 C CA . LEU A 1 222 ? -34.584 14.519 16.160 1.00 45.22 222 LEU A CA 1
ATOM 1608 C C . LEU A 1 222 ? -34.541 14.532 14.635 1.00 45.22 222 LEU A C 1
ATOM 1610 O O . LEU A 1 222 ? -34.407 13.456 14.044 1.00 45.22 222 LEU A O 1
ATOM 1614 N N . PRO A 1 223 ? -34.694 15.697 13.987 1.00 42.47 223 PRO A N 1
ATOM 1615 C CA . PRO A 1 223 ? -34.520 15.787 12.557 1.00 42.47 223 PRO A CA 1
ATOM 1616 C C . PRO A 1 223 ? -33.115 15.269 12.272 1.00 42.47 223 PRO A C 1
ATOM 1618 O O . PRO A 1 223 ? -32.115 15.956 12.484 1.00 42.47 223 PRO A O 1
ATOM 1621 N N . VAL A 1 224 ? -33.030 14.023 11.807 1.00 46.06 224 VAL A N 1
ATOM 1622 C CA . VAL A 1 224 ? -31.915 13.574 10.997 1.00 46.06 224 VAL A CA 1
ATOM 1623 C C . VAL A 1 224 ? -32.002 14.514 9.823 1.00 46.06 224 VAL A C 1
ATOM 1625 O O . VAL A 1 224 ? -32.849 14.334 8.955 1.00 46.06 224 VAL A O 1
ATOM 1628 N N . GLY A 1 225 ? -31.240 15.603 9.897 1.00 39.44 225 GLY A N 1
ATOM 1629 C CA . GLY A 1 225 ? -31.255 16.658 8.915 1.00 39.44 225 GLY A CA 1
ATOM 1630 C C . GLY A 1 225 ? -30.899 16.048 7.575 1.00 39.44 225 GLY A C 1
ATOM 1631 O O . GLY A 1 225 ? -29.740 16.028 7.175 1.00 39.44 225 GLY A O 1
ATOM 1632 N N . THR A 1 226 ? -31.914 15.614 6.837 1.00 40.91 226 THR A N 1
ATOM 1633 C CA . THR A 1 226 ? -31.924 15.532 5.387 1.00 40.91 226 THR A CA 1
ATOM 1634 C C . THR A 1 226 ? -31.971 16.960 4.863 1.00 40.91 226 THR A C 1
ATOM 1636 O O . THR A 1 226 ? -32.822 17.317 4.053 1.00 40.91 226 THR A O 1
ATOM 1639 N N . GLY A 1 227 ? -31.068 17.814 5.361 1.00 36.34 227 GLY A N 1
ATOM 1640 C CA . GLY A 1 227 ? -30.746 19.043 4.678 1.00 36.34 227 GLY A CA 1
ATOM 1641 C C . GLY A 1 227 ? -30.387 18.631 3.254 1.00 36.34 227 GLY A C 1
ATOM 1642 O O . GLY A 1 227 ? -29.651 17.646 3.093 1.00 36.34 227 GLY A O 1
ATOM 1643 N N . PRO A 1 228 ? -30.950 19.297 2.229 1.00 36.69 228 PRO A N 1
ATOM 1644 C CA . PRO A 1 228 ? -30.616 18.992 0.849 1.00 36.69 228 PRO A CA 1
ATOM 1645 C C . PRO A 1 228 ? -29.101 18.962 0.788 1.00 36.69 228 PRO A C 1
ATOM 1647 O O . PRO A 1 228 ? -28.465 19.905 1.261 1.00 36.69 228 PRO A O 1
ATOM 1650 N N . ALA A 1 229 ? -28.536 17.842 0.331 1.00 39.66 229 ALA A N 1
ATOM 1651 C CA . ALA A 1 229 ? -27.100 17.687 0.226 1.00 39.66 229 ALA A CA 1
ATOM 1652 C C . ALA A 1 229 ? -26.605 18.903 -0.549 1.00 39.66 229 ALA A C 1
ATOM 1654 O O . ALA A 1 229 ? -26.816 18.991 -1.758 1.00 39.66 229 ALA A O 1
ATOM 1655 N N . VAL A 1 230 ? -26.047 19.889 0.165 1.00 36.28 230 VAL A N 1
ATOM 1656 C CA . VAL A 1 230 ? -25.517 21.092 -0.452 1.00 36.28 230 VAL A CA 1
ATOM 1657 C C . VAL A 1 230 ? -24.312 20.568 -1.191 1.00 36.28 230 VAL A C 1
ATOM 1659 O O . VAL A 1 230 ? -23.231 20.380 -0.624 1.00 36.28 230 VAL A O 1
ATOM 1662 N N . GLU A 1 231 ? -24.542 20.226 -2.454 1.00 37.41 231 GLU A N 1
ATOM 1663 C CA . GLU A 1 231 ? -23.537 19.797 -3.390 1.00 37.41 231 GLU A CA 1
ATOM 1664 C C . GLU A 1 231 ? -22.713 21.041 -3.669 1.00 37.41 231 GLU A C 1
ATOM 1666 O O . GLU A 1 231 ? -22.868 21.757 -4.657 1.00 37.41 231 GLU A O 1
ATOM 1671 N N . THR A 1 232 ? -21.853 21.357 -2.700 1.00 37.44 232 THR A N 1
ATOM 1672 C CA . THR A 1 232 ? -20.806 22.337 -2.858 1.00 37.44 232 THR A CA 1
ATOM 1673 C C . THR A 1 232 ? -20.040 21.841 -4.062 1.00 37.44 232 THR A C 1
ATOM 1675 O O . THR A 1 232 ? -19.345 20.821 -4.009 1.00 37.44 232 THR A O 1
ATOM 1678 N N . LYS A 1 233 ? -20.244 22.532 -5.188 1.00 40.00 233 LYS A N 1
ATOM 1679 C CA . LYS A 1 233 ? -19.559 22.324 -6.457 1.00 40.00 233 LYS A CA 1
ATOM 1680 C C . LYS A 1 233 ? -18.096 22.667 -6.206 1.00 40.00 233 LYS A C 1
ATOM 1682 O O . LYS A 1 233 ? -17.594 23.727 -6.570 1.00 40.00 233 LYS A O 1
ATOM 1687 N N . ARG A 1 234 ? -17.409 21.787 -5.471 1.00 45.25 234 ARG A N 1
ATOM 1688 C CA . ARG A 1 234 ? -16.002 21.877 -5.118 1.00 45.25 234 ARG A CA 1
ATOM 1689 C C . ARG A 1 234 ? -15.301 21.813 -6.451 1.00 45.25 234 ARG A C 1
ATOM 1691 O O . ARG A 1 234 ? -15.149 20.725 -7.009 1.00 45.25 234 ARG A O 1
ATOM 1698 N N . ARG A 1 235 ? -14.911 22.986 -6.962 1.00 42.00 235 ARG A N 1
ATOM 1699 C CA . ARG A 1 235 ? -14.039 23.127 -8.125 1.00 42.00 235 ARG A CA 1
ATOM 1700 C C . ARG A 1 235 ? -12.913 22.129 -7.927 1.00 42.00 235 ARG A C 1
ATOM 1702 O O . ARG A 1 235 ? -12.099 22.277 -7.013 1.00 42.00 235 ARG A O 1
ATOM 1709 N N . ARG A 1 236 ? -12.952 21.030 -8.685 1.00 50.56 236 ARG A N 1
ATOM 1710 C CA . ARG A 1 236 ? -11.945 19.979 -8.585 1.00 50.56 236 ARG A CA 1
ATOM 1711 C C . ARG A 1 236 ? -10.641 20.668 -8.973 1.00 50.56 236 ARG A C 1
ATOM 1713 O O . ARG A 1 236 ? -10.549 21.125 -10.108 1.00 50.56 236 ARG A O 1
ATOM 1720 N N . PRO A 1 237 ? -9.666 20.815 -8.059 1.00 57.31 237 PRO A N 1
ATOM 1721 C CA . PRO A 1 237 ? -8.426 21.483 -8.412 1.00 57.31 237 PRO A CA 1
ATOM 1722 C C . PRO A 1 237 ? -7.796 20.675 -9.544 1.00 57.31 237 PRO A C 1
ATOM 1724 O O . PRO A 1 237 ? -7.560 19.477 -9.370 1.00 57.31 237 PRO A O 1
ATOM 1727 N N . TRP A 1 238 ? -7.591 21.319 -10.693 1.00 61.94 238 TRP A N 1
ATOM 1728 C CA . TRP A 1 238 ? -7.078 20.720 -11.932 1.00 61.94 238 TRP A CA 1
ATOM 1729 C C . TRP A 1 238 ? -5.794 19.894 -11.713 1.00 61.94 238 TRP A C 1
ATOM 1731 O O . TRP A 1 238 ? -5.609 18.845 -12.321 1.00 61.94 238 TRP A O 1
ATOM 1741 N N . TRP A 1 239 ? -5.010 20.241 -10.688 1.00 60.34 239 TRP A N 1
ATOM 1742 C CA . TRP A 1 239 ? -3.894 19.462 -10.142 1.00 60.34 239 TRP A CA 1
ATOM 1743 C C . TRP A 1 239 ? -4.232 18.027 -9.681 1.00 60.34 239 TRP A C 1
ATOM 1745 O O . TRP A 1 239 ? -3.344 17.327 -9.211 1.00 60.34 239 TRP A O 1
ATOM 1755 N N . ARG A 1 240 ? -5.487 17.546 -9.698 1.00 64.75 240 ARG A N 1
ATOM 1756 C CA . ARG A 1 240 ? -5.843 16.163 -9.290 1.00 64.75 240 ARG A CA 1
ATOM 1757 C C . ARG A 1 240 ? -5.309 15.079 -10.230 1.00 64.75 240 ARG A C 1
ATOM 1759 O O . ARG A 1 240 ? -5.269 13.927 -9.808 1.00 64.75 240 ARG A O 1
ATOM 1766 N N . GLY A 1 241 ? -4.861 15.443 -11.429 1.00 77.44 241 GLY A N 1
ATOM 1767 C CA . GLY A 1 241 ? -4.296 14.510 -12.402 1.00 77.44 241 GLY A CA 1
ATOM 1768 C C . GLY A 1 241 ? -2.771 14.487 -12.495 1.00 77.44 241 GLY A C 1
ATOM 1769 O O . GLY A 1 241 ? -2.257 13.545 -13.080 1.00 77.44 241 GLY A O 1
ATOM 1770 N N . THR A 1 242 ? -2.036 15.459 -11.937 1.00 86.12 242 THR A N 1
ATOM 1771 C CA . THR A 1 242 ? -0.594 15.617 -12.235 1.00 86.12 242 THR A CA 1
ATOM 1772 C C . THR A 1 242 ? 0.226 14.377 -11.901 1.00 86.12 242 THR A C 1
ATOM 1774 O O . THR A 1 242 ? 0.939 13.892 -12.763 1.00 86.12 242 THR A O 1
ATOM 1777 N N . PHE A 1 243 ? 0.062 13.784 -10.716 1.00 85.31 243 PHE A N 1
ATOM 1778 C CA . PHE A 1 243 ? 0.790 12.554 -10.364 1.00 85.31 243 PHE A CA 1
ATOM 1779 C C . PHE A 1 243 ? 0.432 11.354 -11.247 1.00 85.31 243 PHE A C 1
ATOM 1781 O O . PHE A 1 243 ? 1.284 10.513 -11.504 1.00 85.31 243 PHE A O 1
ATOM 1788 N N . ARG A 1 244 ? -0.813 11.287 -11.738 1.00 88.06 244 ARG A N 1
ATOM 1789 C CA . ARG A 1 244 ? -1.225 10.248 -12.688 1.00 88.06 244 ARG A CA 1
ATOM 1790 C C . ARG A 1 244 ? -0.544 10.453 -14.039 1.00 88.06 244 ARG A C 1
ATOM 1792 O O . ARG A 1 244 ? -0.094 9.486 -14.629 1.00 88.06 244 ARG A O 1
ATOM 1799 N N . TRP A 1 245 ? -0.467 11.696 -14.507 1.00 90.38 245 TRP A N 1
ATOM 1800 C CA . TRP A 1 245 ? 0.203 12.031 -15.762 1.00 90.38 245 TRP A CA 1
ATOM 1801 C C . TRP A 1 245 ? 1.716 11.842 -15.684 1.00 90.38 245 TRP A C 1
ATOM 1803 O O . TRP A 1 245 ? 2.281 11.308 -16.623 1.00 90.38 245 TRP A O 1
ATOM 1813 N N . LEU A 1 246 ? 2.349 12.180 -14.556 1.00 85.31 246 LEU A N 1
ATOM 1814 C CA . LEU A 1 246 ? 3.767 11.888 -14.319 1.00 85.31 246 LEU A CA 1
ATOM 1815 C C . LEU A 1 246 ? 4.044 10.383 -14.335 1.00 85.31 246 LEU A C 1
ATOM 1817 O O . LEU A 1 246 ? 5.008 9.954 -14.954 1.00 85.31 246 LEU A O 1
ATOM 1821 N N . LEU A 1 247 ? 3.170 9.583 -13.711 1.00 83.56 247 LEU A N 1
ATOM 1822 C CA . LEU A 1 247 ? 3.285 8.127 -13.753 1.00 83.56 247 LEU A CA 1
ATOM 1823 C C . LEU A 1 247 ? 3.160 7.595 -15.186 1.00 83.56 247 LEU A C 1
ATOM 1825 O O . LEU A 1 247 ? 3.994 6.809 -15.608 1.00 83.56 247 LEU A O 1
ATOM 1829 N N . LEU A 1 248 ? 2.147 8.045 -15.934 1.00 84.75 248 LEU A N 1
ATOM 1830 C CA . LEU A 1 248 ? 1.935 7.621 -17.321 1.00 84.75 248 LEU A CA 1
ATOM 1831 C C . LEU A 1 248 ? 3.089 8.035 -18.240 1.00 84.75 248 LEU A C 1
ATOM 1833 O O . LEU A 1 248 ? 3.557 7.210 -19.013 1.00 84.75 248 LEU A O 1
ATOM 1837 N N . ALA A 1 249 ? 3.559 9.280 -18.136 1.00 88.12 249 ALA A N 1
ATOM 1838 C CA . ALA A 1 249 ? 4.695 9.771 -18.910 1.00 88.12 249 ALA A CA 1
ATOM 1839 C C . ALA A 1 249 ? 5.973 8.990 -18.578 1.00 88.12 249 ALA A C 1
ATOM 1841 O O . ALA A 1 249 ? 6.680 8.571 -19.487 1.00 88.12 249 ALA A O 1
ATOM 1842 N N . GLY A 1 250 ? 6.220 8.726 -17.290 1.00 83.69 250 GLY A N 1
ATOM 1843 C CA . GLY A 1 250 ? 7.344 7.904 -16.854 1.00 83.69 250 GLY A CA 1
ATOM 1844 C C . GLY A 1 250 ? 7.292 6.489 -17.427 1.00 83.69 250 GLY A C 1
ATOM 1845 O O . GLY A 1 250 ? 8.263 6.034 -18.018 1.00 83.69 250 GLY A O 1
ATOM 1846 N N . CYS A 1 251 ? 6.133 5.825 -17.344 1.00 83.31 251 CYS A N 1
ATOM 1847 C CA . CYS A 1 251 ? 5.940 4.501 -17.937 1.00 83.31 251 CYS A CA 1
ATOM 1848 C C . CYS A 1 251 ? 6.139 4.497 -19.461 1.00 83.31 251 CYS A C 1
ATOM 1850 O O . CYS A 1 251 ? 6.737 3.560 -19.977 1.00 83.31 251 CYS A O 1
ATOM 1852 N N . LEU A 1 252 ? 5.659 5.526 -20.169 1.00 87.31 252 LEU A N 1
ATOM 1853 C CA . LEU A 1 252 ? 5.819 5.641 -21.621 1.00 87.31 252 LEU A CA 1
ATOM 1854 C C . LEU A 1 252 ? 7.296 5.790 -22.012 1.00 87.31 252 LEU A C 1
ATOM 1856 O O . LEU A 1 252 ? 7.757 5.105 -22.916 1.00 87.31 252 LEU A O 1
ATOM 1860 N N . MET A 1 253 ? 8.042 6.647 -21.310 1.00 89.06 253 MET A N 1
ATOM 1861 C CA . MET A 1 253 ? 9.474 6.842 -21.558 1.00 89.06 253 MET A CA 1
ATOM 1862 C C . MET A 1 253 ? 10.280 5.570 -21.288 1.00 89.06 253 MET A C 1
ATOM 1864 O O . MET A 1 253 ? 11.130 5.204 -22.090 1.00 89.06 253 MET A O 1
ATOM 1868 N N . THR A 1 254 ? 9.990 4.864 -20.193 1.00 83.06 254 THR A N 1
ATOM 1869 C CA . THR A 1 254 ? 10.652 3.586 -19.903 1.00 83.06 254 THR A CA 1
ATOM 1870 C C . THR A 1 254 ? 10.329 2.531 -20.961 1.00 83.06 254 THR A C 1
ATOM 1872 O O . THR A 1 254 ? 11.227 1.809 -21.371 1.00 83.06 254 THR A O 1
ATOM 1875 N N . ALA A 1 255 ? 9.082 2.457 -21.436 1.00 80.94 255 ALA A N 1
ATOM 1876 C CA . ALA A 1 255 ? 8.710 1.536 -22.510 1.00 80.94 255 ALA A CA 1
ATOM 1877 C C . ALA A 1 255 ? 9.436 1.855 -23.828 1.00 80.94 255 ALA A C 1
ATOM 1879 O O . ALA A 1 255 ? 9.887 0.939 -24.505 1.00 80.94 255 ALA A O 1
ATOM 1880 N N . LEU A 1 256 ? 9.594 3.141 -24.159 1.00 89.62 256 LEU A N 1
ATOM 1881 C CA . LEU A 1 256 ? 10.351 3.569 -25.337 1.00 89.62 256 LEU A CA 1
ATOM 1882 C C . LEU A 1 256 ? 11.830 3.166 -25.242 1.00 89.62 256 LEU A C 1
ATOM 1884 O O . LEU A 1 256 ? 12.369 2.624 -26.197 1.00 89.62 256 LEU A O 1
ATOM 1888 N N . ALA A 1 257 ? 12.461 3.367 -24.081 1.00 87.44 257 ALA A N 1
ATOM 1889 C CA . ALA A 1 257 ? 13.853 2.968 -23.870 1.00 87.44 257 ALA A CA 1
ATOM 1890 C C . ALA A 1 257 ? 14.054 1.445 -23.968 1.00 87.44 257 ALA A C 1
ATOM 1892 O O . ALA A 1 257 ? 15.039 0.998 -24.542 1.00 87.44 257 ALA A O 1
ATOM 1893 N N . ILE A 1 258 ? 13.107 0.651 -23.453 1.00 81.69 258 ILE A N 1
ATOM 1894 C CA . ILE A 1 258 ? 13.129 -0.812 -23.608 1.00 81.69 258 ILE A CA 1
ATOM 1895 C C . ILE A 1 258 ? 13.039 -1.188 -25.090 1.00 81.69 258 ILE A C 1
ATOM 1897 O O . ILE A 1 258 ? 13.834 -1.992 -25.552 1.00 81.69 258 ILE A O 1
ATOM 1901 N N . SER A 1 259 ? 12.132 -0.559 -25.843 1.00 85.12 259 SER A N 1
ATOM 1902 C CA . SER A 1 259 ? 11.983 -0.826 -27.277 1.00 85.12 259 SER A CA 1
ATOM 1903 C C . SER A 1 259 ? 13.242 -0.496 -28.085 1.00 85.12 259 SER A C 1
ATOM 1905 O O . SER A 1 259 ? 13.525 -1.203 -29.044 1.00 85.12 259 SER A O 1
ATOM 1907 N N . TRP A 1 260 ? 13.988 0.557 -27.732 1.00 92.38 260 TRP A N 1
ATOM 1908 C CA . TRP A 1 260 ? 15.278 0.856 -28.370 1.00 92.38 260 TRP A CA 1
ATOM 1909 C C . TRP A 1 260 ? 16.365 -0.148 -27.988 1.00 92.38 260 TRP A C 1
ATOM 1911 O O . TRP A 1 260 ? 17.142 -0.546 -28.846 1.00 92.38 260 TRP A O 1
ATOM 1921 N N . SER A 1 261 ? 16.393 -0.589 -26.728 1.00 87.88 261 SER A N 1
ATOM 1922 C CA . SER A 1 261 ? 17.329 -1.623 -26.279 1.00 87.88 261 SER A CA 1
ATOM 1923 C C . SER A 1 261 ? 17.076 -2.973 -26.952 1.00 87.88 261 SER A C 1
ATOM 1925 O O . SER A 1 261 ? 18.032 -3.675 -27.235 1.00 87.88 261 SER A O 1
ATOM 1927 N N . GLU A 1 262 ? 15.818 -3.345 -27.193 1.00 86.56 262 GLU A N 1
ATOM 1928 C CA . GLU A 1 262 ? 15.487 -4.569 -27.936 1.00 86.56 262 GLU A CA 1
ATOM 1929 C C . GLU A 1 262 ? 15.855 -4.424 -29.419 1.00 86.56 262 GLU A C 1
ATOM 1931 O O . GLU A 1 262 ? 16.397 -5.348 -30.008 1.00 86.56 262 GLU A O 1
ATOM 1936 N N . ALA A 1 263 ? 15.631 -3.248 -30.017 1.00 90.75 263 ALA A N 1
ATOM 1937 C CA . ALA A 1 263 ? 16.012 -2.999 -31.406 1.00 90.75 263 ALA A CA 1
ATOM 1938 C C . ALA A 1 263 ? 17.535 -3.033 -31.633 1.00 90.75 263 ALA A C 1
ATOM 1940 O O . ALA A 1 263 ? 17.958 -3.364 -32.735 1.00 90.75 263 ALA A O 1
ATOM 1941 N N . SER A 1 264 ? 18.352 -2.718 -30.617 1.00 92.56 264 SER A N 1
ATOM 1942 C CA . SER A 1 264 ? 19.813 -2.785 -30.756 1.00 92.56 264 SER A CA 1
ATOM 1943 C C . SER A 1 264 ? 20.365 -4.205 -30.857 1.00 92.56 264 SER A C 1
ATOM 1945 O O . SER A 1 264 ? 21.477 -4.386 -31.338 1.00 92.56 264 SER A O 1
ATOM 1947 N N . ASP A 1 265 ? 19.606 -5.217 -30.426 1.00 89.88 265 ASP A N 1
ATOM 1948 C CA . ASP A 1 265 ? 20.026 -6.618 -30.569 1.00 89.88 265 ASP A CA 1
ATOM 1949 C C . ASP A 1 265 ? 19.999 -7.072 -32.046 1.00 89.88 265 ASP A C 1
ATOM 1951 O O . ASP A 1 265 ? 20.689 -8.023 -32.412 1.00 89.88 265 ASP A O 1
ATOM 1955 N N . ASP A 1 266 ? 19.246 -6.363 -32.897 1.00 93.44 266 ASP A N 1
ATOM 1956 C CA . ASP A 1 266 ? 19.146 -6.586 -34.344 1.00 93.44 266 ASP A CA 1
ATOM 1957 C C . ASP A 1 266 ? 20.070 -5.650 -35.161 1.00 93.44 266 ASP A C 1
ATOM 1959 O O . ASP A 1 266 ? 19.961 -5.586 -36.393 1.00 93.44 266 ASP A O 1
ATOM 1963 N N . ASP A 1 267 ? 20.965 -4.896 -34.510 1.00 96.94 267 ASP A N 1
ATOM 1964 C CA . ASP A 1 267 ? 21.857 -3.963 -35.200 1.00 96.94 267 ASP A CA 1
ATOM 1965 C C . ASP A 1 267 ? 22.883 -4.731 -36.066 1.00 96.94 267 ASP A C 1
ATOM 1967 O O . ASP A 1 267 ? 23.609 -5.599 -35.572 1.00 96.94 267 ASP A O 1
ATOM 1971 N N . PRO A 1 268 ? 22.963 -4.455 -37.383 1.00 97.00 268 PRO A N 1
ATOM 1972 C CA . PRO A 1 268 ? 23.862 -5.168 -38.28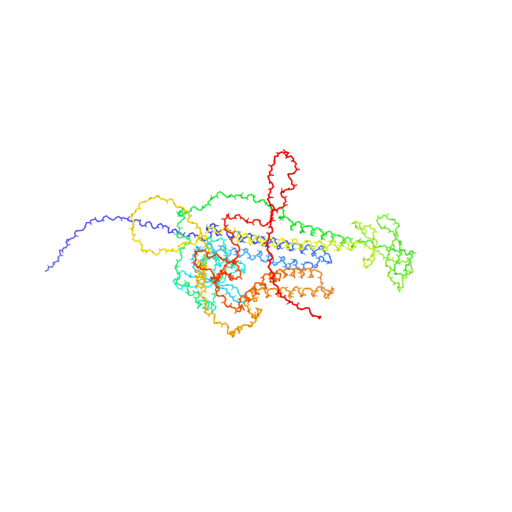0 1.00 97.00 268 PRO A CA 1
ATOM 1973 C C . PRO A 1 268 ? 25.332 -4.883 -37.958 1.00 97.00 268 PRO A C 1
ATOM 1975 O O . PRO A 1 268 ? 25.757 -3.726 -37.884 1.00 97.00 268 PRO A O 1
ATOM 1978 N N . GLN A 1 269 ? 26.118 -5.954 -37.859 1.00 96.69 269 GLN A N 1
ATOM 1979 C CA . GLN A 1 269 ? 27.575 -5.880 -37.832 1.00 96.69 269 GLN A CA 1
ATOM 1980 C C . GLN A 1 269 ? 28.103 -5.579 -39.244 1.00 96.69 269 GLN A C 1
ATOM 1982 O O . GLN A 1 269 ? 27.664 -6.190 -40.222 1.00 96.69 269 GLN A O 1
ATOM 1987 N N . VAL A 1 270 ? 29.035 -4.635 -39.358 1.00 96.56 270 VAL A N 1
ATOM 1988 C CA . VAL A 1 270 ? 29.660 -4.218 -40.619 1.00 96.56 270 VAL A CA 1
ATOM 1989 C C . VAL A 1 270 ? 31.179 -4.229 -40.507 1.00 96.56 270 VAL A C 1
ATOM 1991 O O . VAL A 1 270 ? 31.743 -3.887 -39.465 1.00 96.56 270 VAL A O 1
ATOM 1994 N N . ASP A 1 271 ? 31.832 -4.568 -41.614 1.00 94.88 271 ASP A N 1
ATOM 1995 C CA . ASP A 1 271 ? 33.284 -4.479 -41.736 1.00 94.88 271 ASP A CA 1
ATOM 1996 C C . ASP A 1 271 ? 33.713 -3.015 -41.916 1.00 94.88 271 ASP A C 1
ATOM 1998 O O . ASP A 1 271 ? 33.142 -2.257 -42.712 1.00 94.88 271 ASP A O 1
ATOM 2002 N N . LEU A 1 272 ? 34.748 -2.620 -41.181 1.00 94.44 272 LEU A N 1
ATOM 2003 C CA . LEU A 1 272 ? 35.313 -1.278 -41.162 1.00 94.44 272 LEU A CA 1
ATOM 2004 C C . LEU A 1 272 ? 36.665 -1.285 -41.872 1.00 94.44 272 LEU A C 1
ATOM 2006 O O . LEU A 1 272 ? 37.551 -2.061 -41.532 1.00 94.44 272 LEU A O 1
ATOM 2010 N N . THR A 1 273 ? 36.848 -0.390 -42.844 1.00 94.19 273 THR A N 1
ATOM 2011 C CA . THR A 1 273 ? 38.163 -0.125 -43.445 1.00 94.19 273 THR A CA 1
ATOM 2012 C C . THR A 1 273 ? 38.805 1.062 -42.741 1.00 94.19 273 THR A C 1
ATOM 2014 O O . THR A 1 273 ? 38.252 2.167 -42.781 1.00 94.19 273 THR A O 1
ATOM 2017 N N . VAL A 1 274 ? 39.974 0.874 -42.131 1.00 92.94 274 VAL A N 1
ATOM 2018 C CA . VAL A 1 274 ? 40.698 1.961 -41.457 1.00 92.94 274 VAL A CA 1
ATOM 2019 C C . VAL A 1 274 ? 41.319 2.891 -42.506 1.00 92.94 274 VAL A C 1
ATOM 2021 O O . VAL A 1 274 ? 42.080 2.459 -43.365 1.00 92.94 274 VAL A O 1
ATOM 2024 N N . ILE A 1 275 ? 40.964 4.179 -42.478 1.00 94.31 275 ILE A N 1
ATOM 2025 C CA . ILE A 1 275 ? 41.515 5.202 -43.389 1.00 94.31 275 ILE A CA 1
ATOM 2026 C C . ILE A 1 275 ? 42.740 5.870 -42.761 1.00 94.31 275 ILE A C 1
ATOM 2028 O O . ILE A 1 275 ? 43.684 6.238 -43.459 1.00 94.31 275 ILE A O 1
ATOM 2032 N N . GLY A 1 276 ? 42.715 6.055 -41.443 1.00 89.38 276 GLY A N 1
ATOM 2033 C CA . GLY A 1 276 ? 43.826 6.627 -40.700 1.00 89.38 276 GLY A CA 1
ATOM 2034 C C . GLY A 1 276 ? 43.651 6.463 -39.200 1.00 89.38 276 GLY A C 1
ATOM 2035 O O . GLY A 1 276 ? 42.547 6.593 -38.674 1.00 89.38 276 GLY A O 1
ATOM 2036 N N . GLU A 1 277 ? 44.755 6.205 -38.514 1.00 88.81 277 GLU A N 1
ATOM 2037 C CA . GLU A 1 277 ? 44.811 6.096 -37.062 1.00 88.81 277 GLU A CA 1
ATOM 2038 C C . GLU A 1 277 ? 45.397 7.380 -36.465 1.00 88.81 277 GLU A C 1
ATOM 2040 O O . GLU A 1 277 ? 46.420 7.903 -36.919 1.00 88.81 277 GLU A O 1
ATOM 2045 N N . ARG A 1 278 ? 44.734 7.925 -35.444 1.00 86.88 278 ARG A N 1
ATOM 2046 C CA . ARG A 1 278 ? 45.261 9.029 -34.641 1.00 86.88 278 ARG A CA 1
ATOM 2047 C C . ARG A 1 278 ? 46.051 8.472 -33.459 1.00 86.88 278 ARG A C 1
ATOM 2049 O O . ARG A 1 278 ? 45.731 7.429 -32.903 1.00 86.88 278 ARG A O 1
ATOM 2056 N N . ALA A 1 279 ? 47.034 9.243 -32.999 1.00 85.19 279 ALA A N 1
ATOM 2057 C CA . ALA A 1 279 ? 47.891 8.881 -31.866 1.00 85.19 279 ALA A CA 1
ATOM 2058 C C . ALA A 1 279 ? 47.149 8.691 -30.519 1.00 85.19 279 ALA A C 1
ATOM 2060 O O . ALA A 1 279 ? 47.758 8.239 -29.554 1.00 85.19 279 ALA A O 1
ATOM 2061 N N . ASP A 1 280 ? 45.865 9.057 -30.427 1.00 84.56 280 ASP A N 1
ATOM 2062 C CA . ASP A 1 280 ? 45.002 8.863 -29.253 1.00 84.56 280 ASP A CA 1
ATOM 2063 C C . ASP A 1 280 ? 44.223 7.530 -29.274 1.00 84.56 280 ASP A C 1
ATOM 2065 O O . ASP A 1 280 ? 43.380 7.306 -28.403 1.00 84.56 280 ASP A O 1
ATOM 2069 N N . GLY A 1 281 ? 44.484 6.655 -30.253 1.00 82.25 281 GLY A N 1
ATOM 2070 C CA . GLY A 1 281 ? 43.782 5.378 -30.427 1.00 82.25 281 GLY A CA 1
ATOM 2071 C C . GLY A 1 281 ? 42.391 5.522 -31.055 1.00 82.25 281 GLY A C 1
ATOM 2072 O O . GLY A 1 281 ? 41.566 4.612 -30.973 1.00 82.25 281 GLY A O 1
ATOM 2073 N N . ARG A 1 282 ? 42.074 6.681 -31.647 1.00 88.12 282 ARG A N 1
ATOM 2074 C CA . ARG A 1 282 ? 40.880 6.848 -32.486 1.00 88.12 282 ARG A CA 1
ATOM 2075 C C . ARG A 1 282 ? 41.245 6.675 -33.949 1.00 88.12 282 ARG A C 1
ATOM 2077 O O . ARG A 1 282 ? 42.187 7.291 -34.437 1.00 88.12 282 ARG A O 1
ATOM 2084 N N . CYS A 1 283 ? 40.436 5.924 -34.668 1.00 90.38 283 CYS A N 1
ATOM 2085 C CA . CYS A 1 283 ? 40.576 5.712 -36.095 1.00 90.38 283 CYS A CA 1
ATOM 2086 C C . CYS A 1 283 ? 39.496 6.479 -36.851 1.00 90.38 283 CYS A C 1
ATOM 2088 O O . CYS A 1 283 ? 38.359 6.578 -36.396 1.00 90.38 283 CYS A O 1
ATOM 2090 N N . ASP A 1 284 ? 39.836 7.014 -38.016 1.00 93.19 284 ASP A N 1
ATOM 2091 C CA . ASP A 1 284 ? 38.843 7.398 -39.009 1.00 93.19 284 ASP A CA 1
ATOM 2092 C C . ASP A 1 284 ? 38.608 6.173 -39.903 1.00 93.19 284 ASP A C 1
ATOM 2094 O O . ASP A 1 284 ? 39.526 5.692 -40.571 1.00 93.19 284 ASP A O 1
ATOM 2098 N N . VAL A 1 285 ? 37.389 5.641 -39.885 1.00 95.31 285 VAL A N 1
ATOM 2099 C CA . VAL A 1 285 ? 37.012 4.421 -40.612 1.00 95.31 285 VAL A CA 1
ATOM 2100 C C . VAL A 1 285 ? 36.022 4.735 -41.722 1.00 95.31 285 VAL A C 1
ATOM 2102 O O . VAL A 1 285 ? 35.262 5.706 -41.652 1.00 95.31 285 VAL A O 1
ATOM 2105 N N . ARG A 1 286 ? 36.021 3.892 -42.754 1.00 96.25 286 ARG A N 1
ATOM 2106 C CA . ARG A 1 286 ? 35.026 3.871 -43.825 1.00 96.25 286 ARG A CA 1
ATOM 2107 C C . ARG A 1 286 ? 34.223 2.580 -43.743 1.00 96.25 286 ARG A C 1
ATOM 2109 O O . ARG A 1 286 ? 34.814 1.508 -43.681 1.00 96.25 286 ARG A O 1
ATOM 2116 N N . TRP A 1 287 ? 32.903 2.685 -43.825 1.00 96.94 287 TRP A N 1
ATOM 2117 C CA . TRP A 1 287 ? 31.993 1.538 -43.872 1.00 96.94 287 TRP A CA 1
ATOM 2118 C C . TRP A 1 287 ? 30.903 1.760 -44.918 1.00 96.94 287 TRP A C 1
ATOM 2120 O O . TRP A 1 287 ? 30.697 2.884 -45.377 1.00 96.94 287 TRP A O 1
ATOM 2130 N N . THR A 1 288 ? 30.208 0.696 -45.310 1.00 97.62 288 THR A N 1
ATOM 2131 C CA . THR A 1 288 ? 29.005 0.799 -46.150 1.00 97.62 288 THR A CA 1
ATOM 2132 C C . THR A 1 288 ? 27.787 0.698 -45.246 1.00 97.62 288 THR A C 1
ATOM 2134 O O . THR A 1 288 ? 27.644 -0.291 -44.534 1.00 97.62 288 THR A O 1
ATOM 2137 N N . ASP A 1 289 ? 26.930 1.719 -45.239 1.00 97.00 289 ASP A N 1
ATOM 2138 C CA . ASP A 1 289 ? 25.719 1.706 -44.419 1.00 97.00 289 ASP A CA 1
ATOM 2139 C C . ASP A 1 289 ? 24.764 0.605 -44.933 1.00 97.00 289 ASP A C 1
ATOM 2141 O O . ASP A 1 289 ? 24.391 0.614 -46.112 1.00 97.00 289 ASP A O 1
ATOM 2145 N N . PRO A 1 290 ? 24.370 -0.360 -44.084 1.00 97.06 290 PRO A N 1
ATOM 2146 C CA . PRO A 1 290 ? 23.572 -1.511 -44.498 1.00 97.06 290 PRO A CA 1
ATOM 2147 C C . PRO A 1 290 ? 22.132 -1.143 -44.884 1.00 97.06 290 PRO A C 1
ATOM 2149 O O . PRO A 1 290 ? 21.439 -1.948 -45.505 1.00 97.06 290 PRO A O 1
ATOM 2152 N N . PHE A 1 291 ? 21.663 0.061 -44.546 1.00 96.50 291 PHE A N 1
ATOM 2153 C CA . PHE A 1 291 ? 20.296 0.504 -44.807 1.00 96.50 291 PHE A CA 1
ATOM 2154 C C . PHE A 1 291 ? 20.145 1.276 -46.118 1.00 96.50 291 PHE A C 1
ATOM 2156 O O . PHE A 1 291 ? 19.085 1.195 -46.741 1.00 96.50 291 PHE A O 1
ATOM 2163 N N . ASP A 1 292 ? 21.162 2.039 -46.530 1.00 96.44 292 ASP A N 1
ATOM 2164 C CA . ASP A 1 292 ? 21.127 2.840 -47.765 1.00 96.44 292 ASP A CA 1
ATOM 2165 C C . ASP A 1 292 ? 22.184 2.431 -48.812 1.00 96.44 292 ASP A C 1
ATOM 2167 O O . ASP A 1 292 ? 22.130 2.900 -49.954 1.00 96.44 292 ASP A O 1
ATOM 2171 N N . GLY A 1 293 ? 23.112 1.535 -48.455 1.00 96.62 293 GLY A N 1
ATOM 2172 C CA . GLY A 1 293 ? 24.189 1.038 -49.311 1.00 96.62 293 GLY A CA 1
ATOM 2173 C C . GLY A 1 293 ? 25.272 2.073 -49.625 1.00 96.62 293 GLY A C 1
ATOM 2174 O O . GLY A 1 293 ? 26.117 1.830 -50.490 1.00 96.62 293 GLY A O 1
ATOM 2175 N N . ARG A 1 294 ? 25.251 3.250 -48.988 1.00 97.44 294 ARG A N 1
ATOM 2176 C CA . ARG A 1 294 ? 26.203 4.328 -49.266 1.00 97.44 294 ARG A CA 1
ATOM 2177 C C . ARG A 1 294 ? 27.442 4.185 -48.385 1.00 97.44 294 ARG A C 1
ATOM 2179 O O . ARG A 1 294 ? 27.322 3.885 -47.197 1.00 97.44 294 ARG A O 1
ATOM 2186 N N . PRO A 1 295 ? 28.642 4.452 -48.928 1.00 96.81 295 PRO A N 1
ATOM 2187 C CA . PRO A 1 295 ? 29.837 4.527 -48.107 1.00 96.81 295 PRO A CA 1
ATOM 2188 C C . PRO A 1 295 ? 29.756 5.748 -47.181 1.00 96.81 295 PRO A C 1
ATOM 2190 O O . PRO A 1 295 ? 29.470 6.861 -47.629 1.00 96.81 295 PRO A O 1
ATOM 2193 N N . ARG A 1 296 ? 30.036 5.541 -45.897 1.00 96.75 296 ARG A N 1
ATOM 2194 C CA . ARG A 1 296 ? 30.130 6.569 -44.857 1.00 96.75 296 ARG A CA 1
ATOM 2195 C C . ARG A 1 296 ? 31.518 6.551 -44.232 1.00 96.75 296 ARG A C 1
ATOM 2197 O O . ARG A 1 296 ? 32.230 5.551 -44.298 1.00 96.75 296 ARG A O 1
ATOM 2204 N N . THR A 1 297 ? 31.908 7.681 -43.656 1.00 95.75 297 THR A N 1
ATOM 2205 C CA . THR A 1 297 ? 33.177 7.843 -42.941 1.00 95.75 297 THR A CA 1
ATOM 2206 C C . THR A 1 297 ? 32.940 8.538 -41.614 1.00 95.75 297 THR A C 1
ATOM 2208 O O . THR A 1 297 ? 32.125 9.460 -41.547 1.00 95.75 297 THR A O 1
ATOM 2211 N N . GLY A 1 298 ? 33.669 8.144 -40.578 1.00 93.00 298 GLY A N 1
ATOM 2212 C CA . GLY A 1 298 ? 33.434 8.614 -39.218 1.00 93.00 298 GLY A CA 1
ATOM 2213 C C . GLY A 1 298 ? 34.525 8.161 -38.259 1.00 93.00 298 GLY A C 1
ATOM 2214 O O . GLY A 1 298 ? 35.359 7.327 -38.604 1.00 93.00 298 GLY A O 1
ATOM 2215 N N . ALA A 1 299 ? 34.526 8.748 -37.065 1.00 91.31 299 ALA A N 1
ATOM 2216 C CA . ALA A 1 299 ? 35.464 8.383 -36.014 1.00 91.31 299 ALA A CA 1
ATOM 2217 C C . ALA A 1 299 ? 35.013 7.091 -35.313 1.00 91.31 299 ALA A C 1
ATOM 2219 O O . ALA A 1 299 ? 33.832 6.930 -35.015 1.00 91.31 299 ALA A O 1
ATOM 2220 N N . PHE A 1 300 ? 35.966 6.217 -35.009 1.00 91.38 300 PHE A N 1
ATOM 2221 C CA . PHE A 1 300 ? 35.786 4.932 -34.338 1.00 91.38 300 PHE A CA 1
ATOM 2222 C C . PHE A 1 300 ? 36.919 4.714 -33.327 1.00 91.38 300 PHE A C 1
ATOM 2224 O O . PHE A 1 300 ? 37.987 5.320 -33.449 1.00 91.38 300 PHE A O 1
ATOM 2231 N N . HIS A 1 301 ? 36.701 3.901 -32.296 1.00 87.44 301 HIS A N 1
ATOM 2232 C CA . HIS A 1 301 ? 37.746 3.569 -31.330 1.00 87.44 301 HIS A CA 1
ATOM 2233 C C . HIS A 1 301 ? 38.303 2.193 -31.675 1.00 87.44 301 HIS A C 1
ATOM 2235 O O . HIS A 1 301 ? 37.627 1.193 -31.478 1.00 87.44 301 HIS A O 1
ATOM 2241 N N . CYS A 1 302 ? 39.511 2.150 -32.234 1.00 83.62 302 CYS A N 1
ATOM 2242 C CA . CYS A 1 302 ? 40.128 0.880 -32.589 1.00 83.62 302 CYS A CA 1
ATOM 2243 C C . CYS A 1 302 ? 40.557 0.144 -31.320 1.00 83.62 302 CYS A C 1
ATOM 2245 O O . CYS A 1 302 ? 41.197 0.727 -30.436 1.00 83.62 302 CYS A O 1
ATOM 2247 N N . HIS A 1 303 ? 40.263 -1.151 -31.242 1.00 77.06 303 HIS A N 1
ATOM 2248 C CA . HIS A 1 303 ? 40.875 -1.990 -30.223 1.00 77.06 303 HIS A CA 1
ATOM 2249 C C . HIS A 1 303 ? 42.371 -2.105 -30.531 1.00 77.06 303 HIS A C 1
ATOM 2251 O O . HIS A 1 303 ? 42.758 -2.593 -31.590 1.00 77.06 303 HIS A O 1
ATOM 2257 N N . GLY A 1 304 ? 43.216 -1.616 -29.615 1.00 67.69 304 GLY A N 1
ATOM 2258 C CA . GLY A 1 304 ? 44.674 -1.653 -29.755 1.00 67.69 304 GLY A CA 1
ATOM 2259 C C . GLY A 1 304 ? 45.152 -3.039 -30.200 1.00 67.69 304 GLY A C 1
ATOM 2260 O O . GLY A 1 304 ? 45.005 -4.023 -29.474 1.00 67.69 304 GLY A O 1
ATOM 2261 N N . TYR A 1 305 ? 45.671 -3.096 -31.424 1.00 59.53 305 TYR A N 1
ATOM 2262 C CA . TYR A 1 305 ? 45.967 -4.308 -32.185 1.00 59.53 305 TYR A CA 1
ATOM 2263 C C . TYR A 1 305 ? 46.896 -5.281 -31.435 1.00 59.53 305 TYR A C 1
ATOM 2265 O O . TYR A 1 305 ? 47.975 -4.897 -30.985 1.00 59.53 305 TYR A O 1
ATOM 2273 N N . SER A 1 306 ? 46.529 -6.569 -31.367 1.00 50.38 306 SER A N 1
ATOM 2274 C CA . SER A 1 306 ? 47.424 -7.650 -30.899 1.00 50.38 306 SER A CA 1
ATOM 2275 C C . SER A 1 306 ? 47.595 -8.834 -31.872 1.00 50.38 306 SER A C 1
ATOM 2277 O O . SER A 1 306 ? 48.147 -9.856 -31.471 1.00 50.38 306 SER A O 1
ATOM 2279 N N . GLY A 1 307 ? 47.228 -8.703 -33.161 1.00 51.69 307 GLY A N 1
ATOM 2280 C CA . GLY A 1 307 ? 47.661 -9.674 -34.192 1.00 51.69 307 GLY A CA 1
ATOM 2281 C C . GLY A 1 307 ? 46.668 -10.094 -35.288 1.00 51.69 307 GLY A C 1
ATOM 2282 O O . GLY A 1 307 ? 46.778 -11.214 -35.782 1.00 51.69 307 GLY A O 1
ATOM 2283 N N . VAL A 1 308 ? 45.713 -9.246 -35.680 1.00 51.97 308 VAL A N 1
ATOM 2284 C CA . VAL A 1 308 ? 44.812 -9.456 -36.843 1.00 51.97 308 VAL A CA 1
ATOM 2285 C C . VAL A 1 308 ? 45.382 -8.678 -38.059 1.00 51.97 308 VAL A C 1
ATOM 2287 O O . VAL A 1 308 ? 46.208 -7.797 -37.830 1.00 51.97 308 VAL A O 1
ATOM 2290 N N . PRO A 1 309 ? 45.083 -9.008 -39.339 1.00 53.84 309 PRO A N 1
ATOM 2291 C CA . PRO A 1 309 ? 45.629 -8.279 -40.496 1.00 53.84 309 PRO A CA 1
ATOM 2292 C C . PRO A 1 309 ? 45.306 -6.775 -40.468 1.00 53.84 309 PRO A C 1
ATOM 2294 O O . PRO A 1 309 ? 44.161 -6.417 -40.233 1.00 53.84 309 PRO A O 1
ATOM 2297 N N . GLU A 1 310 ? 46.308 -5.937 -40.757 1.00 58.72 310 GLU A N 1
ATOM 2298 C CA . GLU A 1 310 ? 46.447 -4.504 -40.403 1.00 58.72 310 GLU A CA 1
ATOM 2299 C C . GLU A 1 310 ? 45.350 -3.513 -40.872 1.00 58.72 310 GLU A C 1
ATOM 2301 O O . GLU A 1 310 ? 45.383 -2.359 -40.452 1.00 58.72 310 GLU A O 1
ATOM 2306 N N . ASP A 1 311 ? 44.361 -3.923 -41.677 1.00 67.56 311 ASP A N 1
ATOM 2307 C CA . ASP A 1 311 ? 43.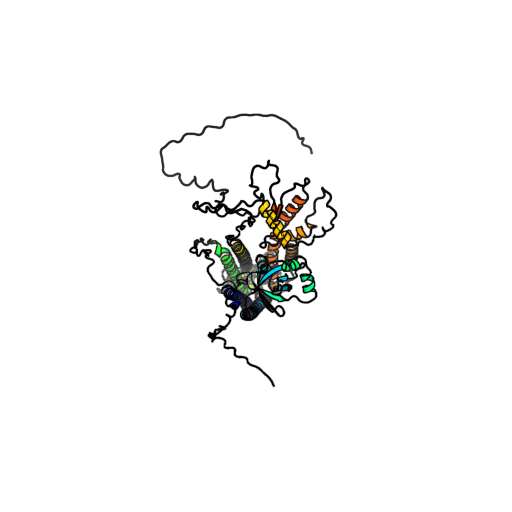498 -2.981 -42.420 1.00 67.56 311 ASP A CA 1
ATOM 2308 C C . ASP A 1 311 ? 41.984 -3.078 -42.135 1.00 67.56 311 ASP A C 1
ATOM 2310 O O . ASP A 1 311 ? 41.208 -2.296 -42.703 1.00 67.56 311 ASP A O 1
ATOM 2314 N N . TRP A 1 312 ? 41.528 -4.018 -41.296 1.00 71.44 312 TRP A N 1
ATOM 2315 C CA . TRP A 1 312 ? 40.094 -4.217 -41.042 1.00 71.44 312 TRP A CA 1
ATOM 2316 C C . TRP A 1 312 ? 39.747 -4.317 -39.552 1.00 71.44 312 TRP A C 1
ATOM 2318 O O . TRP A 1 312 ? 40.507 -4.854 -38.753 1.00 71.44 312 TRP A O 1
ATOM 2328 N N . ASP A 1 313 ? 38.586 -3.776 -39.192 1.00 84.12 313 ASP A N 1
ATOM 2329 C CA . ASP A 1 313 ? 37.957 -3.897 -37.869 1.00 84.12 313 ASP A CA 1
ATOM 2330 C C . ASP A 1 313 ? 36.453 -4.179 -38.065 1.00 84.12 313 ASP A C 1
ATOM 2332 O O . ASP A 1 313 ? 35.966 -4.139 -39.198 1.00 84.12 313 ASP A O 1
ATOM 2336 N N . SER A 1 314 ? 35.695 -4.462 -37.006 1.00 90.19 314 SER A N 1
ATOM 2337 C CA . SER A 1 314 ? 34.238 -4.637 -37.093 1.00 90.19 314 SER A CA 1
ATOM 2338 C C . SER A 1 314 ? 33.505 -3.731 -36.110 1.00 90.19 314 SER A C 1
ATOM 2340 O O . SER A 1 314 ? 33.984 -3.458 -35.013 1.00 90.19 314 SER A O 1
ATOM 2342 N N . GLY A 1 315 ? 32.330 -3.254 -36.507 1.00 93.75 315 GLY A N 1
ATOM 2343 C CA . GLY A 1 315 ? 31.463 -2.453 -35.649 1.00 93.75 315 GLY A CA 1
ATOM 2344 C C . GLY A 1 315 ? 29.997 -2.700 -35.964 1.00 93.75 315 GLY A C 1
ATOM 2345 O O . GLY A 1 315 ? 29.664 -3.429 -36.896 1.00 93.75 315 GLY A O 1
ATOM 2346 N N . PHE A 1 316 ? 29.116 -2.078 -35.195 1.00 96.62 316 PHE A N 1
ATOM 2347 C CA . PHE A 1 316 ? 27.670 -2.208 -35.343 1.00 96.62 316 PHE A CA 1
ATOM 2348 C C . PHE A 1 316 ? 27.064 -0.881 -35.792 1.00 96.62 316 PHE A C 1
ATOM 2350 O O . PHE A 1 316 ? 27.522 0.193 -35.392 1.00 96.62 316 PHE A O 1
ATOM 2357 N N . VAL A 1 317 ? 26.038 -0.947 -36.641 1.00 97.25 317 VAL A N 1
ATOM 2358 C CA . VAL A 1 317 ? 25.329 0.241 -37.132 1.00 97.25 317 VAL A CA 1
ATOM 2359 C C . VAL A 1 317 ? 23.922 0.276 -36.557 1.00 97.25 317 VAL A C 1
ATOM 2361 O O . VAL A 1 317 ? 23.140 -0.643 -36.780 1.00 97.25 317 VAL A O 1
ATOM 2364 N N . VAL A 1 318 ? 23.570 1.372 -35.884 1.00 97.06 318 VAL A N 1
ATOM 2365 C CA . VAL A 1 318 ? 22.263 1.529 -35.233 1.00 97.06 318 VAL A CA 1
ATOM 2366 C C . VAL A 1 318 ? 21.123 1.421 -36.251 1.00 97.06 318 VAL A C 1
ATOM 2368 O O . VAL A 1 318 ? 21.103 2.142 -37.254 1.00 97.06 318 VAL A O 1
ATOM 2371 N N . SER A 1 319 ? 20.141 0.557 -35.987 1.00 96.00 319 SER A N 1
ATOM 2372 C CA . SER A 1 319 ? 19.027 0.253 -36.898 1.00 96.00 319 SER A CA 1
ATOM 2373 C C . SER A 1 319 ? 17.781 1.123 -36.717 1.00 96.00 319 SER A C 1
ATOM 2375 O O . SER A 1 319 ? 16.956 1.237 -37.635 1.00 96.00 319 SER A O 1
ATOM 2377 N N . TYR A 1 320 ? 17.648 1.781 -35.565 1.00 93.88 320 TYR A N 1
ATOM 2378 C CA . TYR A 1 320 ? 16.439 2.488 -35.151 1.00 93.88 320 TYR A CA 1
ATOM 2379 C C . TYR A 1 320 ? 16.580 4.017 -35.176 1.00 93.88 320 TYR A C 1
ATOM 2381 O O . TYR A 1 320 ? 17.625 4.603 -34.895 1.00 93.88 320 TYR A O 1
ATOM 2389 N N . GLU A 1 321 ? 15.483 4.701 -35.508 1.00 93.56 321 GLU A N 1
ATOM 2390 C CA . GLU A 1 321 ? 15.418 6.164 -35.458 1.00 93.56 321 GLU A CA 1
ATOM 2391 C C . GLU A 1 321 ? 15.412 6.686 -34.003 1.00 93.56 321 GLU A C 1
ATOM 2393 O O . GLU A 1 321 ? 14.856 6.030 -33.114 1.00 93.56 321 GLU A O 1
ATOM 2398 N N . PRO A 1 322 ? 15.971 7.887 -33.733 1.00 94.56 322 PRO A N 1
ATOM 2399 C CA . PRO A 1 322 ? 16.539 8.859 -34.681 1.00 94.56 322 PRO A CA 1
ATOM 2400 C C . PRO A 1 322 ? 18.032 8.661 -35.004 1.00 94.56 322 PRO A C 1
ATOM 2402 O O . PRO A 1 322 ? 18.592 9.472 -35.733 1.00 94.56 322 PRO A O 1
ATOM 2405 N N . PHE A 1 323 ? 18.674 7.623 -34.467 1.00 95.25 323 PHE A N 1
ATOM 2406 C CA . PHE A 1 323 ? 20.128 7.406 -34.551 1.00 95.25 323 PHE A CA 1
ATOM 2407 C C . PHE A 1 323 ? 20.545 6.470 -35.691 1.00 95.25 323 PHE A C 1
ATOM 2409 O O . PHE A 1 323 ? 21.685 6.020 -35.752 1.00 95.25 323 PHE A O 1
ATOM 2416 N N . LYS A 1 324 ? 19.610 6.141 -36.584 1.00 95.75 324 LYS A N 1
ATOM 2417 C CA . LYS A 1 324 ? 19.813 5.146 -37.630 1.00 95.75 324 LYS A CA 1
ATOM 2418 C C . LYS A 1 324 ? 21.022 5.490 -38.508 1.00 95.75 324 LYS A C 1
ATOM 2420 O O . LYS A 1 324 ? 21.070 6.569 -39.103 1.00 95.75 324 LYS A O 1
ATOM 2425 N N . GLY A 1 325 ? 21.951 4.546 -38.637 1.00 94.81 325 GLY A N 1
ATOM 2426 C CA . GLY A 1 325 ? 23.185 4.717 -39.407 1.00 94.81 325 GLY A CA 1
ATOM 2427 C C . GLY A 1 325 ? 24.396 5.195 -38.592 1.00 94.81 325 GLY A C 1
ATOM 2428 O O . GLY A 1 325 ? 25.478 5.320 -39.169 1.00 94.81 325 GLY A O 1
ATOM 2429 N N . ASP A 1 326 ? 24.239 5.472 -37.292 1.00 95.38 326 ASP A N 1
ATOM 2430 C CA . ASP A 1 326 ? 25.365 5.752 -36.392 1.00 95.38 326 ASP A CA 1
ATOM 2431 C C . ASP A 1 326 ? 26.193 4.478 -36.163 1.00 95.38 326 ASP A C 1
ATOM 2433 O O . ASP A 1 326 ? 25.634 3.399 -35.975 1.00 95.38 326 ASP A O 1
ATOM 2437 N N . LEU A 1 327 ? 27.522 4.611 -36.151 1.00 96.12 327 LEU A N 1
ATOM 2438 C CA . LEU A 1 327 ? 28.459 3.507 -35.931 1.00 96.12 327 LEU A CA 1
ATOM 2439 C C . LEU A 1 327 ? 28.879 3.431 -34.455 1.00 96.12 327 LEU A C 1
ATOM 2441 O O . LEU A 1 327 ? 29.156 4.466 -33.839 1.00 96.12 327 LEU A O 1
ATOM 2445 N N . TYR A 1 328 ? 28.969 2.221 -33.901 1.00 94.81 328 TYR A N 1
ATOM 2446 C CA . TYR A 1 328 ? 29.484 1.984 -32.552 1.00 94.81 328 TYR A CA 1
ATOM 2447 C C . TYR A 1 328 ? 30.292 0.680 -32.422 1.00 94.81 328 TYR A C 1
ATOM 2449 O O . TYR A 1 328 ? 30.195 -0.206 -33.272 1.00 94.81 328 TYR A O 1
ATOM 2457 N N . ASP A 1 329 ? 31.136 0.598 -31.390 1.00 91.94 329 ASP A N 1
ATOM 2458 C CA . ASP A 1 329 ? 32.014 -0.546 -31.086 1.00 91.94 329 ASP A CA 1
ATOM 2459 C C . ASP A 1 329 ? 31.357 -1.583 -30.145 1.00 91.94 329 ASP A C 1
ATOM 2461 O O . ASP A 1 329 ? 30.254 -1.377 -29.635 1.00 91.94 329 ASP A O 1
ATOM 2465 N N . GLU A 1 330 ? 32.033 -2.706 -29.879 1.00 88.00 330 GLU A N 1
ATOM 2466 C CA . GLU A 1 330 ? 31.551 -3.747 -28.947 1.00 88.00 330 GLU A CA 1
ATOM 2467 C C . GLU A 1 330 ? 31.353 -3.230 -27.507 1.00 88.00 330 GLU A C 1
ATOM 2469 O O . GLU A 1 330 ? 30.570 -3.785 -26.733 1.00 88.00 330 GLU A O 1
ATOM 2474 N N . GLU A 1 331 ? 32.033 -2.140 -27.142 1.00 88.00 331 GLU A N 1
ATOM 2475 C CA . GLU A 1 331 ? 31.911 -1.463 -25.849 1.00 88.00 331 GLU A CA 1
ATOM 2476 C C . GLU A 1 331 ? 30.824 -0.366 -25.846 1.00 88.00 331 GLU A C 1
ATOM 2478 O O . GLU A 1 331 ? 30.708 0.390 -24.873 1.00 88.00 331 GLU A O 1
ATOM 2483 N N . LEU A 1 332 ? 29.998 -0.298 -26.900 1.00 90.62 332 LEU A N 1
ATOM 2484 C CA . LEU A 1 332 ? 28.881 0.636 -27.087 1.00 90.62 332 LEU A CA 1
ATOM 2485 C C . LEU A 1 332 ? 29.300 2.111 -27.225 1.00 90.62 332 LEU A C 1
ATOM 2487 O O . LEU A 1 332 ? 28.511 3.026 -26.960 1.00 90.62 332 LEU A O 1
ATOM 2491 N N . ARG A 1 333 ? 30.544 2.378 -27.629 1.00 88.75 333 ARG A N 1
ATOM 2492 C CA . ARG A 1 333 ? 31.071 3.729 -27.867 1.00 88.75 333 ARG A CA 1
ATOM 2493 C C . ARG A 1 333 ? 30.965 4.089 -29.342 1.00 88.75 333 ARG A C 1
ATOM 2495 O O . ARG A 1 333 ? 31.069 3.239 -30.209 1.00 88.75 333 ARG A O 1
ATOM 2502 N N . GLY A 1 334 ? 30.798 5.378 -29.632 1.00 87.69 334 GLY A N 1
ATOM 2503 C CA . GLY A 1 334 ? 30.724 5.905 -31.005 1.00 87.69 334 GLY A CA 1
ATOM 2504 C C . GLY A 1 334 ? 29.362 6.492 -31.374 1.00 87.69 334 GLY A C 1
ATOM 2505 O O . GLY A 1 334 ? 29.301 7.411 -32.185 1.00 87.69 334 GLY A O 1
ATOM 2506 N N . THR A 1 335 ? 28.293 6.086 -30.682 1.00 92.81 335 THR A N 1
ATOM 2507 C CA . THR A 1 335 ? 26.939 6.627 -30.879 1.00 92.81 335 THR A CA 1
ATOM 2508 C C . THR A 1 335 ? 26.391 7.332 -29.635 1.00 92.81 335 THR A C 1
ATOM 2510 O O . THR A 1 335 ? 26.680 6.971 -28.492 1.00 92.81 335 THR A O 1
ATOM 2513 N N . ALA A 1 336 ? 25.540 8.339 -29.849 1.00 92.38 336 ALA A N 1
ATOM 2514 C CA . ALA A 1 336 ? 24.740 8.944 -28.786 1.00 92.38 336 ALA A CA 1
ATOM 2515 C C . ALA A 1 336 ? 23.519 8.084 -28.397 1.00 92.38 336 ALA A C 1
ATOM 2517 O O . ALA A 1 336 ? 22.904 8.354 -27.356 1.00 92.38 336 ALA A O 1
ATOM 2518 N N . ALA A 1 337 ? 23.178 7.062 -29.195 1.00 92.69 337 ALA A N 1
ATOM 2519 C CA . ALA A 1 337 ? 21.978 6.243 -29.041 1.00 92.69 337 ALA A CA 1
ATOM 2520 C C . ALA A 1 337 ? 21.888 5.576 -27.665 1.00 92.69 337 ALA A C 1
ATOM 2522 O O . ALA A 1 337 ? 20.885 5.748 -26.971 1.00 92.69 337 ALA A O 1
ATOM 2523 N N . TYR A 1 338 ? 22.955 4.908 -27.217 1.00 87.56 338 TYR A N 1
ATOM 2524 C CA . TYR A 1 338 ? 22.975 4.229 -25.917 1.00 87.56 338 TYR A CA 1
ATOM 2525 C C . TYR A 1 338 ? 22.827 5.203 -24.746 1.00 87.56 338 TYR A C 1
ATOM 2527 O O . TYR A 1 338 ? 21.925 5.053 -23.924 1.00 87.56 338 TYR A O 1
ATOM 2535 N N . SER A 1 339 ? 23.629 6.273 -24.715 1.00 85.00 339 SER A N 1
ATOM 2536 C CA . SER A 1 339 ? 23.547 7.284 -23.647 1.00 85.00 339 SER A CA 1
ATOM 2537 C C . SER A 1 339 ? 22.173 7.966 -23.579 1.00 85.00 339 SER A C 1
ATOM 2539 O O . SER A 1 339 ? 21.668 8.265 -22.493 1.00 85.00 339 SER A O 1
ATOM 2541 N N . THR A 1 340 ? 21.529 8.170 -24.734 1.00 90.75 340 THR A N 1
ATOM 2542 C CA . THR A 1 340 ? 20.184 8.746 -24.807 1.00 90.75 340 THR A CA 1
ATOM 2543 C C . THR A 1 340 ? 19.135 7.747 -24.337 1.00 90.75 340 THR A C 1
ATOM 2545 O O . THR A 1 340 ? 18.261 8.117 -23.553 1.00 90.75 340 THR A O 1
ATOM 2548 N N . THR A 1 341 ? 19.232 6.489 -24.765 1.00 88.62 341 THR A N 1
ATOM 2549 C CA . THR A 1 341 ? 18.335 5.402 -24.352 1.00 88.62 341 THR A CA 1
ATOM 2550 C C . THR A 1 341 ? 18.382 5.200 -22.840 1.00 88.62 341 THR A C 1
ATOM 2552 O O . THR A 1 341 ? 17.334 5.217 -22.188 1.00 88.62 341 THR A O 1
ATOM 2555 N N . ASP A 1 342 ? 19.580 5.158 -22.255 1.00 84.44 342 ASP A N 1
ATOM 2556 C CA . ASP A 1 342 ? 19.780 5.090 -20.806 1.00 84.44 342 ASP A CA 1
ATOM 2557 C C . ASP A 1 342 ? 19.193 6.310 -20.090 1.00 84.44 342 ASP A C 1
ATOM 2559 O O . ASP A 1 342 ? 18.457 6.177 -19.106 1.00 84.44 342 ASP A O 1
ATOM 2563 N N . GLY A 1 343 ? 19.462 7.515 -20.602 1.00 81.75 343 GLY A N 1
ATOM 2564 C CA . GLY A 1 343 ? 18.925 8.759 -20.055 1.00 81.75 343 GLY A CA 1
ATOM 2565 C C . GLY A 1 343 ? 17.393 8.801 -20.068 1.00 81.75 343 GLY A C 1
ATOM 2566 O O . GLY A 1 343 ? 16.769 9.174 -19.068 1.00 81.75 343 GLY A O 1
ATOM 2567 N N . VAL A 1 344 ? 16.769 8.378 -21.170 1.00 87.31 344 VAL A N 1
ATOM 2568 C CA . VAL A 1 344 ? 15.308 8.298 -21.322 1.00 87.31 344 VAL A CA 1
ATOM 2569 C C . VAL A 1 344 ? 14.724 7.223 -20.406 1.00 87.31 344 VAL A C 1
ATOM 2571 O O . VAL A 1 344 ? 13.725 7.483 -19.728 1.00 87.31 344 VAL A O 1
ATOM 2574 N N . GLY A 1 345 ? 15.361 6.055 -20.313 1.00 80.94 345 GLY A N 1
ATOM 2575 C CA . GLY A 1 345 ? 14.941 4.959 -19.442 1.00 80.94 345 GLY A CA 1
ATOM 2576 C C . GLY A 1 345 ? 14.984 5.339 -17.961 1.00 80.94 345 GLY A C 1
ATOM 2577 O O . GLY A 1 345 ? 13.971 5.225 -17.257 1.00 80.94 345 GLY A O 1
ATOM 2578 N N . LEU A 1 346 ? 16.122 5.867 -17.496 1.00 78.81 346 LEU A N 1
ATOM 2579 C CA . LEU A 1 346 ? 16.316 6.340 -16.121 1.00 78.81 346 LEU A CA 1
ATOM 2580 C C . LEU A 1 346 ? 15.395 7.519 -15.786 1.00 78.81 346 LEU A C 1
ATOM 2582 O O . LEU A 1 346 ? 14.768 7.535 -14.722 1.00 78.81 346 LEU A O 1
ATOM 2586 N N . GLY A 1 347 ? 15.258 8.485 -16.700 1.00 78.25 347 GLY A N 1
ATOM 2587 C CA . GLY A 1 347 ? 14.334 9.610 -16.558 1.00 78.25 347 GLY A CA 1
ATOM 2588 C C . GLY A 1 347 ? 12.875 9.156 -16.450 1.00 78.25 347 GLY A C 1
ATOM 2589 O O . GLY A 1 347 ? 12.136 9.628 -15.579 1.00 78.25 347 GLY A O 1
ATOM 2590 N N . GLY A 1 348 ? 12.475 8.182 -17.273 1.00 83.38 348 GLY A N 1
ATOM 2591 C CA . GLY A 1 348 ? 11.156 7.556 -17.229 1.00 83.38 348 GLY A CA 1
ATOM 2592 C C . GLY A 1 348 ? 10.874 6.871 -15.891 1.00 83.38 348 GLY A C 1
ATOM 2593 O O . GLY A 1 348 ? 9.845 7.134 -15.257 1.00 83.38 348 GLY A O 1
ATOM 2594 N N . LEU A 1 349 ? 11.828 6.081 -15.388 1.00 78.25 349 LEU A N 1
ATOM 2595 C CA . LEU A 1 349 ? 11.721 5.414 -14.088 1.00 78.25 349 LEU A CA 1
ATOM 2596 C C . LEU A 1 349 ? 11.603 6.420 -12.935 1.00 78.25 349 LEU A C 1
ATOM 2598 O O . LEU A 1 349 ? 10.759 6.253 -12.048 1.00 78.25 349 LEU A O 1
ATOM 2602 N N . ALA A 1 350 ? 12.393 7.496 -12.959 1.00 72.56 350 ALA A N 1
ATOM 2603 C CA . ALA A 1 350 ? 12.325 8.555 -11.956 1.00 72.56 350 ALA A CA 1
ATOM 2604 C C . ALA A 1 350 ? 10.955 9.258 -11.958 1.00 72.56 350 ALA A C 1
ATOM 2606 O O . ALA A 1 350 ? 10.342 9.437 -10.899 1.00 72.56 350 ALA A O 1
ATOM 2607 N N . LEU A 1 351 ? 10.421 9.601 -13.137 1.00 75.62 351 LEU A N 1
ATOM 2608 C CA . LEU A 1 351 ? 9.085 10.191 -13.277 1.00 75.62 351 LEU A CA 1
ATOM 2609 C C . LEU A 1 351 ? 7.982 9.249 -12.785 1.00 75.62 351 LEU A C 1
ATOM 2611 O O . LEU A 1 351 ? 7.076 9.684 -12.061 1.00 75.62 351 LEU A O 1
ATOM 2615 N N . ALA A 1 352 ? 8.083 7.959 -13.112 1.00 77.56 352 ALA A N 1
ATOM 2616 C CA . ALA A 1 352 ? 7.153 6.940 -12.647 1.00 77.56 352 ALA A CA 1
ATOM 2617 C C . ALA A 1 352 ? 7.169 6.830 -11.114 1.00 77.56 352 ALA A C 1
ATOM 2619 O O . ALA A 1 352 ? 6.110 6.863 -10.478 1.00 77.56 352 ALA A O 1
ATOM 2620 N N . ALA A 1 353 ? 8.356 6.800 -10.501 1.00 74.75 353 ALA A N 1
ATOM 2621 C CA . ALA A 1 353 ? 8.515 6.774 -9.051 1.00 74.75 353 ALA A CA 1
ATOM 2622 C C . ALA A 1 353 ? 7.911 8.023 -8.382 1.00 74.75 353 ALA A C 1
ATOM 2624 O O . ALA A 1 353 ? 7.141 7.900 -7.425 1.00 74.75 353 ALA A O 1
ATOM 2625 N N . VAL A 1 354 ? 8.173 9.224 -8.911 1.00 79.00 354 VAL A N 1
ATOM 2626 C CA . VAL A 1 354 ? 7.585 10.479 -8.405 1.00 79.00 354 VAL A CA 1
ATOM 2627 C C . VAL A 1 354 ? 6.059 10.470 -8.533 1.00 79.00 354 VAL A C 1
ATOM 2629 O O . VAL A 1 354 ? 5.353 10.843 -7.589 1.00 79.00 354 VAL A O 1
ATOM 2632 N N . GLY A 1 355 ? 5.527 10.008 -9.667 1.00 78.81 355 GLY A N 1
ATOM 2633 C CA . GLY A 1 355 ? 4.090 9.849 -9.888 1.00 78.81 355 GLY A CA 1
ATOM 2634 C C . GLY A 1 355 ? 3.449 8.882 -8.887 1.00 78.81 355 GLY A C 1
ATOM 2635 O O . GLY A 1 355 ? 2.422 9.201 -8.276 1.00 78.81 355 GLY A O 1
ATOM 2636 N N . LEU A 1 356 ? 4.088 7.738 -8.641 1.00 79.69 356 LEU A N 1
ATOM 2637 C CA . LEU A 1 356 ? 3.631 6.714 -7.704 1.00 79.69 356 LEU A CA 1
ATOM 2638 C C . LEU A 1 356 ? 3.668 7.208 -6.246 1.00 79.69 356 LEU A C 1
ATOM 2640 O O . LEU A 1 356 ? 2.659 7.149 -5.534 1.00 79.69 356 LEU A O 1
ATOM 2644 N N . VAL A 1 357 ? 4.804 7.744 -5.792 1.00 74.75 357 VAL A N 1
ATOM 2645 C CA . VAL A 1 357 ? 4.987 8.246 -4.419 1.00 74.75 357 VAL A CA 1
ATOM 2646 C C . VAL A 1 357 ? 4.089 9.458 -4.167 1.00 74.75 357 VAL A C 1
ATOM 2648 O O . VAL A 1 357 ? 3.344 9.499 -3.186 1.00 74.75 357 VAL A O 1
ATOM 2651 N N . GLY A 1 358 ? 4.068 10.429 -5.079 1.00 76.38 358 GLY A N 1
ATOM 2652 C CA . GLY A 1 358 ? 3.203 11.601 -4.960 1.00 76.38 358 GLY A CA 1
ATOM 2653 C C . GLY A 1 358 ? 1.713 11.240 -4.973 1.00 76.38 358 GLY A C 1
ATOM 2654 O O . GLY A 1 358 ? 0.928 11.756 -4.166 1.00 76.38 358 GLY A O 1
ATOM 2655 N N . GLY A 1 359 ? 1.317 10.287 -5.823 1.00 78.38 359 GLY A N 1
ATOM 2656 C CA . GLY A 1 359 ? -0.037 9.743 -5.878 1.00 78.38 359 GLY A CA 1
ATOM 2657 C C . GLY A 1 359 ? -0.449 9.049 -4.577 1.00 78.38 359 GLY A C 1
ATOM 2658 O O . GLY A 1 359 ? -1.514 9.348 -4.026 1.00 78.38 359 GLY A O 1
ATOM 2659 N N . THR A 1 360 ? 0.404 8.178 -4.034 1.00 70.81 360 THR A N 1
ATOM 2660 C CA . THR A 1 360 ? 0.139 7.448 -2.783 1.00 70.81 360 THR A CA 1
ATOM 2661 C C . THR A 1 360 ? 0.077 8.381 -1.575 1.00 70.81 360 THR A C 1
ATOM 2663 O O . THR A 1 360 ? -0.916 8.346 -0.840 1.00 70.81 360 THR A O 1
ATOM 2666 N N . VAL A 1 361 ? 1.048 9.287 -1.401 1.00 73.38 361 VAL A N 1
ATOM 2667 C CA . VAL A 1 361 ? 1.046 10.302 -0.330 1.00 73.38 361 VAL A CA 1
ATOM 2668 C C . VAL A 1 361 ? -0.231 11.132 -0.383 1.00 73.38 361 VAL A C 1
ATOM 2670 O O . VAL A 1 361 ? -0.877 11.362 0.644 1.00 73.38 361 VAL A O 1
ATOM 2673 N N . ARG A 1 362 ? -0.654 11.543 -1.582 1.00 79.00 362 ARG A N 1
ATOM 2674 C CA . ARG A 1 362 ? -1.892 12.299 -1.760 1.00 79.00 362 ARG A CA 1
ATOM 2675 C C . ARG A 1 362 ? -3.127 11.485 -1.399 1.00 79.00 362 ARG A C 1
ATOM 2677 O O . ARG A 1 362 ? -4.009 12.029 -0.740 1.00 79.00 362 ARG A O 1
ATOM 2684 N N . VAL A 1 363 ? -3.221 10.219 -1.807 1.00 71.62 363 VAL A N 1
ATOM 2685 C CA . VAL A 1 363 ? -4.351 9.344 -1.447 1.00 71.62 363 VAL A CA 1
ATOM 2686 C C . VAL A 1 363 ? -4.410 9.142 0.064 1.00 71.62 363 VAL A C 1
ATOM 2688 O O . VAL A 1 363 ? -5.488 9.255 0.646 1.00 71.62 363 VAL A O 1
ATOM 2691 N N . VAL A 1 364 ? -3.269 8.922 0.717 1.00 68.25 364 VAL A N 1
ATOM 2692 C CA . VAL A 1 364 ? -3.181 8.793 2.178 1.00 68.25 364 VAL A CA 1
ATOM 2693 C C . VAL A 1 364 ? -3.591 10.096 2.864 1.00 68.25 364 VAL A C 1
ATOM 2695 O O . VAL A 1 364 ? -4.418 10.067 3.775 1.00 68.25 364 VAL A O 1
ATOM 2698 N N . ARG A 1 365 ? -3.093 11.251 2.405 1.00 72.75 365 ARG A N 1
ATOM 2699 C CA . ARG A 1 365 ? -3.460 12.565 2.954 1.00 72.75 365 ARG A CA 1
ATOM 2700 C C . ARG A 1 365 ? -4.933 12.885 2.721 1.00 72.75 365 ARG A C 1
ATOM 2702 O O . ARG A 1 365 ? -5.592 13.365 3.631 1.00 72.75 365 ARG A O 1
ATOM 2709 N N . ALA A 1 366 ? -5.471 12.590 1.541 1.00 72.00 366 ALA A N 1
ATOM 2710 C CA . ALA A 1 366 ? -6.882 12.787 1.226 1.00 72.00 366 ALA A CA 1
ATOM 2711 C C . ALA A 1 366 ? -7.781 11.865 2.055 1.00 72.00 366 ALA A C 1
ATOM 2713 O O . ALA A 1 366 ? -8.833 12.306 2.505 1.00 72.00 366 ALA A O 1
ATOM 2714 N N . ARG A 1 367 ? -7.365 10.613 2.293 1.00 69.19 367 ARG A N 1
ATOM 2715 C CA . ARG A 1 367 ? -8.047 9.716 3.231 1.00 69.19 367 ARG A CA 1
ATOM 2716 C C . ARG A 1 367 ? -8.023 10.304 4.634 1.00 69.19 367 ARG A C 1
ATOM 2718 O O . ARG A 1 367 ? -9.099 10.520 5.161 1.00 69.19 367 ARG A O 1
ATOM 2725 N N . ARG A 1 368 ? -6.851 10.674 5.169 1.00 67.44 368 ARG A N 1
ATOM 2726 C CA . ARG A 1 368 ? -6.729 11.314 6.493 1.00 67.44 368 ARG A CA 1
ATOM 2727 C C . ARG A 1 368 ? -7.597 12.562 6.615 1.00 67.44 368 ARG A C 1
ATOM 2729 O O . ARG A 1 368 ? -8.324 12.691 7.585 1.00 67.44 368 ARG A O 1
ATOM 2736 N N . LEU A 1 369 ? -7.569 13.452 5.623 1.00 68.69 369 LEU A N 1
ATOM 2737 C CA . LEU A 1 369 ? -8.390 14.662 5.624 1.00 68.69 369 LEU A CA 1
ATOM 2738 C C . LEU A 1 369 ? -9.886 14.351 5.552 1.00 68.69 369 LEU A C 1
ATOM 2740 O O . LEU A 1 369 ? -10.648 15.055 6.188 1.00 68.69 369 LEU A O 1
ATOM 2744 N N . ARG A 1 370 ? -10.326 13.306 4.839 1.00 66.50 370 ARG A N 1
ATOM 2745 C CA . ARG A 1 370 ? -11.731 12.858 4.888 1.00 66.50 370 ARG A CA 1
ATOM 2746 C C . ARG A 1 370 ? -12.092 12.262 6.244 1.00 66.50 370 ARG A C 1
ATOM 2748 O O . ARG A 1 370 ? -13.193 12.492 6.715 1.00 66.50 370 ARG A O 1
ATOM 2755 N N . THR A 1 371 ? -11.168 11.540 6.875 1.00 53.78 371 THR A N 1
ATOM 2756 C CA . THR A 1 371 ? -11.351 11.043 8.243 1.00 53.78 371 THR A CA 1
ATOM 2757 C C . THR A 1 371 ? -11.413 12.191 9.258 1.00 53.78 371 THR A C 1
ATOM 2759 O O . THR A 1 371 ? -12.106 12.070 10.258 1.00 53.78 371 THR A O 1
ATOM 2762 N N . LEU A 1 372 ? -10.705 13.298 9.006 1.00 49.91 372 LEU A N 1
ATOM 2763 C CA . LEU A 1 372 ? -10.671 14.486 9.868 1.00 49.91 372 LEU A CA 1
ATOM 2764 C C . LEU A 1 372 ? -11.804 15.486 9.589 1.00 49.91 372 LEU A C 1
ATOM 2766 O O . LEU A 1 372 ? -12.198 16.203 10.498 1.00 49.91 372 LEU A O 1
ATOM 2770 N N . ALA A 1 373 ? -12.304 15.547 8.352 1.00 42.62 373 ALA A N 1
ATOM 2771 C CA . ALA A 1 373 ? -13.351 16.469 7.907 1.00 42.62 373 ALA A CA 1
ATOM 2772 C C . ALA A 1 373 ? -14.765 15.880 8.004 1.00 42.62 373 ALA A C 1
ATOM 2774 O O . ALA A 1 373 ? -15.695 16.463 7.452 1.00 42.62 373 ALA A O 1
ATOM 2775 N N . LEU A 1 374 ? -14.938 14.740 8.682 1.00 45.62 374 LEU A N 1
ATOM 2776 C CA . LEU A 1 374 ? -16.248 14.404 9.228 1.00 45.62 374 LEU A CA 1
ATOM 2777 C C . LEU A 1 374 ? -16.601 15.524 10.218 1.00 45.62 374 LEU A C 1
ATOM 2779 O O . LEU A 1 374 ? -15.837 15.724 11.171 1.00 45.62 374 LEU A O 1
ATOM 2783 N N . PRO A 1 375 ? -17.658 16.311 9.953 1.00 37.62 375 PRO A N 1
ATOM 2784 C CA . PRO A 1 375 ? -18.015 17.426 10.806 1.00 37.62 375 PRO A CA 1
ATOM 2785 C C . PRO A 1 375 ? -18.240 16.902 12.225 1.00 37.62 375 PRO A C 1
ATOM 2787 O O . PRO A 1 375 ? -18.883 15.878 12.446 1.00 37.62 375 PRO A O 1
ATOM 2790 N N . LEU A 1 376 ? -17.653 17.606 13.191 1.00 41.03 376 LEU A N 1
ATOM 2791 C CA . LEU A 1 376 ? -17.873 17.450 14.630 1.00 41.03 376 LEU A CA 1
ATOM 2792 C C . LEU A 1 376 ? -19.284 17.945 15.004 1.00 41.03 376 LEU A C 1
ATOM 2794 O O . LEU A 1 376 ? -19.458 18.663 15.978 1.00 41.03 376 LEU A O 1
ATOM 2798 N N . GLU A 1 377 ? -20.293 17.581 14.216 1.00 38.34 377 GLU A N 1
ATOM 2799 C CA . GLU A 1 377 ? -21.665 18.093 14.311 1.00 38.34 377 GLU A CA 1
ATOM 2800 C C . GLU A 1 377 ? -22.434 17.532 15.518 1.00 38.34 377 GLU A C 1
ATOM 2802 O O . GLU A 1 377 ? -23.608 17.818 15.689 1.00 38.34 377 GLU A O 1
ATOM 2807 N N . GLY A 1 378 ? -21.771 16.765 16.390 1.00 38.00 378 GLY A N 1
ATOM 2808 C CA . GLY A 1 378 ? -22.399 16.146 17.558 1.00 38.00 378 GLY A CA 1
ATOM 2809 C C . GLY A 1 378 ? -21.565 16.123 18.838 1.00 38.00 378 GLY A C 1
ATOM 2810 O O . GLY A 1 378 ? -21.966 15.446 19.772 1.00 38.00 378 GLY A O 1
ATOM 2811 N N . TYR A 1 379 ? -20.425 16.825 18.925 1.00 38.94 379 TYR A N 1
ATOM 2812 C CA . TYR A 1 379 ? -19.731 16.981 20.219 1.00 38.94 379 TYR A CA 1
ATOM 2813 C C . TYR A 1 379 ? -20.124 18.308 20.867 1.00 38.94 379 TYR A C 1
ATOM 2815 O O . TYR A 1 379 ? -19.286 19.148 21.194 1.00 38.94 379 TYR A O 1
ATOM 2823 N N . THR A 1 380 ? -21.427 18.524 21.021 1.00 40.94 380 THR A N 1
ATOM 2824 C CA . THR A 1 380 ? -21.906 19.361 22.112 1.00 40.94 380 THR A CA 1
ATOM 2825 C C . THR A 1 380 ? -21.621 18.572 23.381 1.00 40.94 380 THR A C 1
ATOM 2827 O O . THR A 1 380 ? -22.074 17.442 23.539 1.00 40.94 380 THR A O 1
ATOM 2830 N N . ILE A 1 381 ? -20.813 19.137 24.278 1.00 44.31 381 ILE A N 1
ATOM 2831 C CA . ILE A 1 381 ? -20.777 18.670 25.662 1.00 44.31 381 ILE A CA 1
ATOM 2832 C C . ILE A 1 381 ? -22.209 18.883 26.153 1.00 44.31 381 ILE A C 1
ATOM 2834 O O . ILE A 1 381 ? -22.581 20.011 26.470 1.00 44.31 381 ILE A O 1
ATOM 2838 N N . THR A 1 382 ? -23.051 17.847 26.099 1.00 43.81 382 THR A N 1
ATOM 2839 C CA . THR A 1 382 ? -24.370 17.884 26.722 1.00 43.81 382 THR A CA 1
ATOM 2840 C C . THR A 1 382 ? -24.101 18.221 28.171 1.00 43.81 382 THR A C 1
ATOM 2842 O O . THR A 1 382 ? -23.408 17.470 28.864 1.00 43.81 382 THR A O 1
ATOM 2845 N N . GLY A 1 383 ? -24.522 19.429 28.549 1.00 42.72 383 GLY A N 1
ATOM 2846 C CA . GLY A 1 383 ? -24.258 20.006 29.849 1.00 42.72 383 GLY A CA 1
ATOM 2847 C C . GLY A 1 383 ? -24.539 18.983 30.933 1.00 42.72 383 GLY A C 1
ATOM 2848 O O . GLY A 1 383 ? -25.489 18.205 30.835 1.00 42.72 383 GLY A O 1
ATOM 2849 N N . GLN A 1 384 ? -23.657 18.984 31.932 1.00 46.22 384 GLN A N 1
ATOM 2850 C CA . GLN A 1 384 ? -23.885 18.366 33.226 1.00 46.22 384 GLN A CA 1
ATOM 2851 C C . GLN A 1 384 ? -25.374 18.359 33.551 1.00 46.22 384 GLN A C 1
ATOM 2853 O O . GLN A 1 384 ? -26.016 19.409 33.490 1.00 46.22 384 GLN A O 1
ATOM 2858 N N . GLY A 1 385 ? -25.888 17.195 33.949 1.00 42.84 385 GLY A N 1
ATOM 2859 C CA . GLY A 1 385 ? -27.105 17.154 34.736 1.00 42.84 385 GLY A CA 1
ATOM 2860 C C . GLY A 1 385 ? -26.956 18.165 35.866 1.00 42.84 385 GLY A C 1
ATOM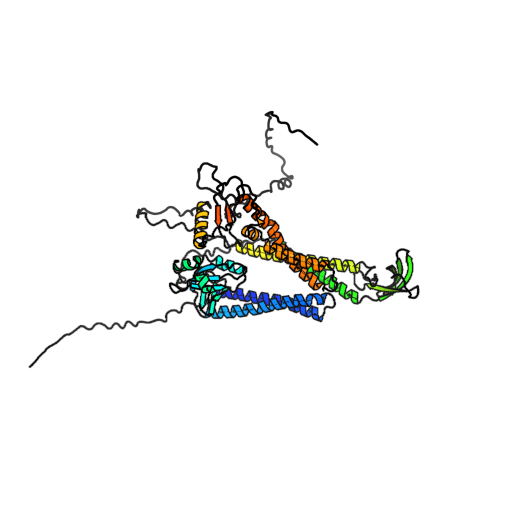 2861 O O . GLY A 1 385 ? -26.170 17.957 36.793 1.00 42.84 385 GLY A O 1
ATOM 2862 N N . GLN A 1 386 ? -27.670 19.285 35.747 1.00 47.16 386 GLN A N 1
ATOM 2863 C CA . GLN A 1 386 ? -28.070 20.057 36.903 1.00 47.16 386 GLN A CA 1
ATOM 2864 C C . GLN A 1 386 ? -28.797 19.056 37.785 1.00 47.16 386 GLN A C 1
ATOM 2866 O O . GLN A 1 386 ? -29.858 18.548 37.421 1.00 47.16 386 GLN A O 1
ATOM 2871 N N . GLY A 1 387 ? -28.149 18.702 38.893 1.00 42.00 387 GLY A N 1
ATOM 2872 C CA . GLY A 1 387 ? -28.779 17.954 39.958 1.00 42.00 387 GLY A CA 1
ATOM 2873 C C . GLY A 1 387 ? -30.109 18.621 40.268 1.00 42.00 387 GLY A C 1
ATOM 2874 O O . GLY A 1 387 ? -30.164 19.810 40.579 1.00 42.00 387 GLY A O 1
ATOM 2875 N N . GLN A 1 388 ? -31.165 17.839 40.092 1.00 44.56 388 GLN A N 1
ATOM 2876 C CA . GLN A 1 388 ? -32.512 18.147 40.521 1.00 44.56 388 GLN A CA 1
ATOM 2877 C C . GLN A 1 388 ? -32.469 18.569 41.990 1.00 44.56 388 GLN A C 1
ATOM 2879 O O . GLN A 1 388 ? -32.115 17.785 42.867 1.00 44.56 388 GLN A O 1
ATOM 2884 N N . GLY A 1 389 ? -32.798 19.830 42.230 1.00 44.16 389 GLY A N 1
ATOM 2885 C CA . GLY A 1 389 ? -32.897 20.413 43.562 1.00 44.16 389 GLY A CA 1
ATOM 2886 C C . GLY A 1 389 ? -33.519 21.804 43.538 1.00 44.16 389 GLY A C 1
ATOM 2887 O O . GLY A 1 389 ? -33.255 22.594 44.435 1.00 44.16 389 GLY A O 1
ATOM 2888 N N . GLN A 1 390 ? -34.309 22.129 42.509 1.00 43.19 390 GLN A N 1
ATOM 2889 C CA . GLN A 1 390 ? -35.014 23.402 42.435 1.00 43.19 390 GLN A CA 1
ATOM 2890 C C . GLN A 1 390 ? -36.512 23.130 42.337 1.00 43.19 390 GLN A C 1
ATOM 2892 O O . GLN A 1 390 ? -36.982 22.468 41.413 1.00 43.19 390 GLN A O 1
ATOM 2897 N N . ALA A 1 391 ? -37.213 23.574 43.378 1.00 45.38 391 ALA A N 1
ATOM 2898 C CA . ALA A 1 391 ? -38.648 23.450 43.568 1.00 45.38 391 ALA A CA 1
ATOM 2899 C C . ALA A 1 391 ? -39.433 24.071 42.395 1.00 45.38 391 ALA A C 1
ATOM 2901 O O . ALA A 1 391 ? -38.937 25.005 41.757 1.00 45.38 391 ALA A O 1
ATOM 2902 N N . PRO A 1 392 ? -40.650 23.577 42.110 1.00 52.12 392 PRO A N 1
ATOM 2903 C CA . PRO A 1 392 ? -41.449 24.051 40.992 1.00 52.12 392 PRO A CA 1
ATOM 2904 C C . PRO A 1 392 ? -41.924 25.479 41.273 1.00 52.12 392 PRO A C 1
ATOM 2906 O O . PRO A 1 392 ? -42.825 25.700 42.078 1.00 52.12 392 PRO A O 1
ATOM 2909 N N . VAL A 1 393 ? -41.317 26.454 40.600 1.00 51.00 393 VAL A N 1
ATOM 2910 C CA . VAL A 1 393 ? -41.906 27.785 40.446 1.00 51.00 393 VAL A CA 1
ATOM 2911 C C . VAL A 1 393 ? -42.691 27.759 39.144 1.00 51.00 393 VAL A C 1
ATOM 2913 O O . VAL A 1 393 ? -42.117 27.668 38.061 1.00 51.00 393 VAL A O 1
ATOM 2916 N N . ALA A 1 394 ? -44.013 27.774 39.271 1.00 55.56 394 ALA A N 1
ATOM 2917 C CA . ALA A 1 394 ? -44.933 27.942 38.160 1.00 55.56 394 ALA A CA 1
ATOM 2918 C C . ALA A 1 394 ? -44.920 29.409 37.704 1.00 55.56 394 ALA A C 1
ATOM 2920 O O . ALA A 1 394 ? -45.132 30.313 38.511 1.00 55.56 394 ALA A O 1
ATOM 2921 N N . GLY A 1 395 ? -44.683 29.639 36.415 1.00 45.12 395 GLY A N 1
ATOM 2922 C CA . GLY A 1 395 ? -44.811 30.944 35.767 1.00 45.12 395 GLY A CA 1
ATOM 2923 C C . GLY A 1 395 ? -44.678 30.803 34.245 1.00 45.12 395 GLY A C 1
ATOM 2924 O O . GLY A 1 395 ? -43.855 29.994 33.812 1.00 45.12 395 GLY A O 1
ATOM 2925 N N . PRO A 1 396 ? -45.502 31.502 33.442 1.00 58.19 396 PRO A N 1
ATOM 2926 C CA . PRO A 1 396 ? -45.818 31.090 32.081 1.00 58.19 396 PRO A CA 1
ATOM 2927 C C . PRO A 1 396 ? -44.877 31.675 31.019 1.00 58.19 396 PRO A C 1
ATOM 2929 O O . PRO A 1 396 ? -44.367 32.780 31.161 1.00 58.19 396 PRO A O 1
ATOM 2932 N N . GLU A 1 397 ? -44.682 30.838 29.999 1.00 52.91 397 GLU A N 1
ATOM 2933 C CA . GLU A 1 397 ? -44.548 31.058 28.550 1.00 52.91 397 GLU A CA 1
ATOM 2934 C C . GLU A 1 397 ? -43.855 32.312 27.967 1.00 52.91 397 GLU A C 1
ATOM 2936 O O . GLU A 1 397 ? -44.064 33.455 28.356 1.00 52.91 397 GLU A O 1
ATOM 2941 N N . ASP A 1 398 ? -43.103 32.015 26.899 1.00 53.16 398 ASP A N 1
ATOM 2942 C CA . ASP A 1 398 ? -42.697 32.879 25.786 1.00 53.16 398 ASP A CA 1
ATOM 2943 C C . ASP A 1 398 ? -41.517 33.848 25.958 1.00 53.16 398 ASP A C 1
ATOM 2945 O O . ASP A 1 398 ? -41.653 35.067 26.030 1.00 53.16 398 ASP A O 1
ATOM 2949 N N . ALA A 1 399 ? -40.303 33.301 25.809 1.00 45.31 399 ALA A N 1
ATOM 2950 C CA . ALA A 1 399 ? -39.207 34.004 25.137 1.00 45.31 399 ALA A CA 1
ATOM 2951 C C . ALA A 1 399 ? -38.236 33.007 24.480 1.00 45.31 399 ALA A C 1
ATOM 2953 O O . ALA A 1 399 ? -37.757 32.063 25.105 1.00 45.31 399 ALA A O 1
ATOM 2954 N N . GLY A 1 400 ? -37.974 33.227 23.189 1.00 45.53 400 GLY A N 1
ATOM 2955 C CA . GLY A 1 400 ? -37.343 32.296 22.258 1.00 45.53 400 GLY A CA 1
ATOM 2956 C C . GLY A 1 400 ? -36.072 31.597 22.745 1.00 45.53 400 GLY A C 1
ATOM 2957 O O . GLY A 1 400 ? -35.169 32.194 23.332 1.00 45.53 400 GLY A O 1
ATOM 2958 N N . THR A 1 401 ? -35.980 30.313 22.400 1.00 42.31 401 THR A N 1
ATOM 2959 C CA . THR A 1 401 ? -34.808 29.450 22.567 1.00 42.31 401 THR A CA 1
ATOM 2960 C C . THR A 1 401 ? -33.673 29.922 21.650 1.00 42.31 401 THR A C 1
ATOM 2962 O O . THR A 1 401 ? -33.350 29.307 20.634 1.00 42.31 401 THR A O 1
ATOM 2965 N N . ALA A 1 402 ? -33.060 31.057 21.983 1.00 45.00 402 ALA A N 1
ATOM 2966 C CA . ALA A 1 402 ? -31.808 31.475 21.380 1.00 45.00 402 ALA A CA 1
ATOM 2967 C C . ALA A 1 402 ? -30.768 30.396 21.697 1.00 45.00 402 ALA A C 1
ATOM 2969 O O . ALA A 1 402 ? -30.456 30.132 22.860 1.00 45.00 402 ALA A O 1
ATOM 2970 N N . SER A 1 403 ? -30.272 29.731 20.653 1.00 43.56 403 SER A N 1
ATOM 2971 C CA . SER A 1 403 ? -29.217 28.726 20.759 1.00 43.56 403 SER A CA 1
ATOM 2972 C C . SER A 1 403 ? -28.041 29.322 21.529 1.00 43.56 403 SER A C 1
ATOM 2974 O O . SER A 1 403 ? -27.361 30.224 21.039 1.00 43.56 403 SER A O 1
ATOM 2976 N N . ARG A 1 404 ? -27.840 28.851 22.764 1.00 42.06 404 ARG A N 1
ATOM 2977 C CA . ARG A 1 404 ? -26.755 29.286 23.644 1.00 42.06 404 ARG A CA 1
ATOM 2978 C C . ARG A 1 404 ? -25.435 29.151 22.872 1.00 42.06 404 ARG A C 1
ATOM 2980 O O . ARG A 1 404 ? -25.176 28.065 22.348 1.00 42.06 404 ARG A O 1
ATOM 2987 N N . PRO A 1 405 ? -2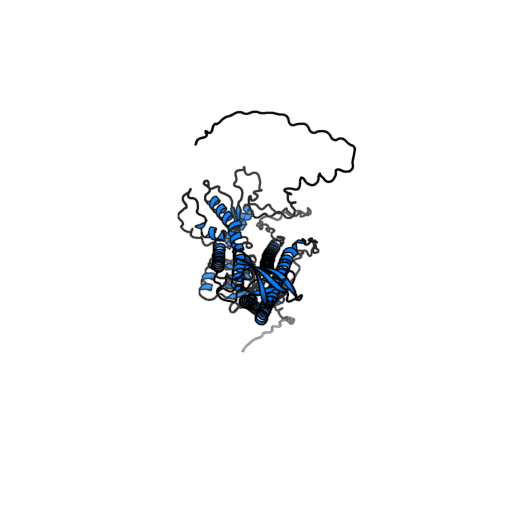4.616 30.213 22.756 1.00 49.38 405 PRO A N 1
ATOM 2988 C CA . PRO A 1 405 ? -23.372 30.133 22.005 1.00 49.38 405 PRO A CA 1
ATOM 2989 C C . PRO A 1 405 ? -22.486 29.026 22.598 1.00 49.38 405 PRO A C 1
ATOM 2991 O O . PRO A 1 405 ? -22.487 28.843 23.821 1.00 49.38 405 PRO A O 1
ATOM 2994 N N . PRO A 1 406 ? -21.754 28.268 21.761 1.00 52.81 406 PRO A N 1
ATOM 2995 C CA . PRO A 1 406 ? -20.887 27.197 22.232 1.00 52.81 406 PRO A CA 1
ATOM 2996 C C . PRO A 1 406 ? -19.906 27.763 23.258 1.00 52.81 406 PRO A C 1
ATOM 2998 O O . PRO A 1 406 ? -19.189 28.727 22.985 1.00 52.81 406 PRO A O 1
ATOM 3001 N N . THR A 1 407 ? -19.910 27.181 24.455 1.00 51.44 407 THR A N 1
ATOM 3002 C CA . THR A 1 407 ? -19.051 27.592 25.564 1.00 51.44 407 THR A CA 1
ATOM 3003 C C . THR A 1 407 ? -17.587 27.570 25.108 1.00 51.44 407 THR A C 1
ATOM 3005 O O . THR A 1 407 ? -17.159 26.575 24.510 1.00 51.44 407 THR A O 1
ATOM 3008 N N . PRO A 1 408 ? -16.799 28.633 25.355 1.00 54.97 408 PRO A N 1
ATOM 3009 C CA . PRO A 1 408 ? -15.391 28.644 24.985 1.00 54.97 408 PRO A CA 1
ATOM 3010 C C . PRO A 1 408 ? -14.649 27.495 25.682 1.00 54.97 408 PRO A C 1
ATOM 3012 O O . PRO A 1 408 ? -14.905 27.176 26.843 1.00 54.97 408 PRO A O 1
ATOM 3015 N N . LEU A 1 409 ? -13.742 26.855 24.940 1.00 66.00 409 LEU A N 1
ATOM 3016 C CA . LEU A 1 409 ? -12.926 25.714 25.363 1.00 66.00 409 LEU A CA 1
ATOM 3017 C C . LEU A 1 409 ? -11.951 26.116 26.489 1.00 66.00 409 LEU A C 1
ATOM 3019 O O . LEU A 1 409 ? -10.783 26.400 26.230 1.00 66.00 409 LEU A O 1
ATOM 3023 N N . SER A 1 410 ? -12.440 26.156 27.729 1.00 77.75 410 SER A N 1
ATOM 3024 C CA . SER A 1 410 ? -11.660 26.522 28.915 1.00 77.75 410 SER A CA 1
ATOM 3025 C C . SER A 1 410 ? -10.807 25.360 29.437 1.00 77.75 410 SER A C 1
ATOM 3027 O O . SER A 1 410 ? -11.106 24.183 29.202 1.00 77.75 410 SER A O 1
ATOM 3029 N N . TYR A 1 411 ? -9.755 25.679 30.203 1.00 78.88 411 TYR A N 1
ATOM 3030 C CA . TYR A 1 411 ? -8.939 24.680 30.905 1.00 78.88 411 TYR A CA 1
ATOM 3031 C C . TYR A 1 411 ? -9.791 23.712 31.729 1.00 78.88 411 TYR A C 1
ATOM 3033 O O . TYR A 1 411 ? -9.552 22.511 31.687 1.00 78.88 411 TYR A O 1
ATOM 3041 N N . ALA A 1 412 ? -10.816 24.211 32.426 1.00 75.06 412 ALA A N 1
ATOM 3042 C CA . ALA A 1 412 ? -11.689 23.387 33.256 1.00 75.06 412 ALA A CA 1
ATOM 3043 C C . ALA A 1 412 ? -12.388 22.285 32.444 1.00 75.06 412 ALA A C 1
ATOM 3045 O O . ALA A 1 412 ? -12.408 21.133 32.874 1.00 75.06 412 ALA A O 1
ATOM 3046 N N . ALA A 1 413 ? -12.882 22.598 31.241 1.00 79.44 413 ALA A N 1
ATOM 3047 C CA . ALA A 1 413 ? -13.507 21.606 30.367 1.00 79.44 413 ALA A CA 1
ATOM 3048 C C . ALA A 1 413 ? -12.505 20.522 29.937 1.00 79.44 413 ALA A C 1
ATOM 3050 O O . ALA A 1 413 ? -12.795 19.327 30.007 1.00 79.44 413 ALA A O 1
ATOM 3051 N N . PHE A 1 414 ? -11.290 20.927 29.559 1.00 78.62 414 PHE A N 1
ATOM 3052 C CA . PHE A 1 414 ? -10.237 19.990 29.176 1.00 78.62 414 PHE A CA 1
ATOM 3053 C C . PHE A 1 414 ? -9.664 19.193 30.351 1.00 78.62 414 PHE A C 1
ATOM 3055 O O . PHE A 1 414 ? -9.289 18.040 30.166 1.00 78.62 414 PHE A O 1
ATOM 3062 N N . ALA A 1 415 ? -9.605 19.768 31.551 1.00 77.25 415 ALA A N 1
ATOM 3063 C CA . ALA A 1 415 ? -9.144 19.099 32.760 1.00 77.25 415 ALA A CA 1
ATOM 3064 C C . ALA A 1 415 ? -10.161 18.058 33.243 1.00 77.25 415 ALA A C 1
ATOM 3066 O O . ALA A 1 415 ? -9.764 16.953 33.608 1.00 77.25 415 ALA A O 1
ATOM 3067 N N . VAL A 1 416 ? -11.462 18.367 33.186 1.00 78.19 416 VAL A N 1
ATOM 3068 C CA . VAL A 1 416 ? -12.536 17.404 33.480 1.00 78.19 416 VAL A CA 1
ATOM 3069 C C . VAL A 1 416 ? -12.497 16.244 32.490 1.00 78.19 416 VAL A C 1
ATOM 3071 O O . VAL A 1 416 ? -12.577 15.092 32.908 1.00 78.19 416 VAL A O 1
ATOM 3074 N N . GLU A 1 417 ? -12.293 16.523 31.203 1.00 79.00 417 GLU A N 1
ATOM 3075 C CA . GLU A 1 417 ? -12.180 15.486 30.176 1.00 79.00 417 GLU A CA 1
ATOM 3076 C C . GLU A 1 417 ? -10.878 14.677 30.299 1.00 79.00 417 GLU A C 1
ATOM 3078 O O . GLU A 1 417 ? -10.876 13.454 30.214 1.00 79.00 417 GLU A O 1
ATOM 3083 N N . ALA A 1 418 ? -9.745 15.318 30.578 1.00 77.88 418 ALA A N 1
ATOM 3084 C CA . ALA A 1 418 ? -8.499 14.604 30.844 1.00 77.88 418 ALA A CA 1
ATOM 3085 C C . ALA A 1 418 ? -8.622 13.725 32.101 1.00 77.88 418 ALA A C 1
ATOM 3087 O O . ALA A 1 418 ? -8.144 12.590 32.109 1.00 77.88 418 ALA A O 1
ATOM 3088 N N . ALA A 1 419 ? -9.308 14.204 33.143 1.00 73.19 419 ALA A N 1
ATOM 3089 C CA . ALA A 1 419 ? -9.592 13.440 34.352 1.00 73.19 419 ALA A CA 1
ATOM 3090 C C . ALA A 1 419 ? -10.578 12.291 34.091 1.00 73.19 419 ALA A C 1
ATOM 3092 O O . ALA A 1 419 ? -10.376 11.194 34.618 1.00 73.19 419 ALA A O 1
ATOM 3093 N N . SER A 1 420 ? -11.606 12.494 33.260 1.00 71.25 420 SER A N 1
ATOM 3094 C CA . SER A 1 420 ? -12.539 11.440 32.846 1.00 71.25 420 SER A CA 1
ATOM 3095 C C . SER A 1 420 ? -11.790 10.354 32.065 1.00 71.25 420 SER A C 1
ATOM 3097 O O . SER A 1 420 ? -11.872 9.175 32.413 1.00 71.25 420 SER A O 1
ATOM 3099 N N . GLN A 1 421 ? -10.938 10.736 31.110 1.00 70.88 421 GLN A N 1
ATOM 3100 C CA . GLN A 1 421 ? -10.101 9.821 30.335 1.00 70.88 421 GLN A CA 1
ATOM 3101 C C . GLN A 1 421 ? -9.065 9.100 31.199 1.00 70.88 421 GLN A C 1
ATOM 3103 O O . GLN A 1 421 ? -8.856 7.900 31.020 1.00 70.88 421 GLN A O 1
ATOM 3108 N N . ALA A 1 422 ? -8.436 9.787 32.155 1.00 68.81 422 ALA A N 1
ATOM 3109 C CA . ALA A 1 422 ? -7.496 9.184 33.097 1.00 68.81 422 ALA A CA 1
ATOM 3110 C C . ALA A 1 422 ? -8.190 8.162 34.014 1.00 68.81 422 ALA A C 1
ATOM 3112 O O . ALA A 1 422 ? -7.664 7.064 34.211 1.00 68.81 422 ALA A O 1
ATOM 3113 N N . ARG A 1 423 ? -9.401 8.472 34.506 1.00 68.69 423 ARG A N 1
ATOM 3114 C CA . ARG A 1 423 ? -10.242 7.538 35.278 1.00 68.69 423 ARG A CA 1
ATOM 3115 C C . ARG A 1 423 ? -10.653 6.328 34.441 1.00 68.69 423 ARG A C 1
ATOM 3117 O O . ARG A 1 423 ? -10.537 5.198 34.908 1.00 68.69 423 ARG A O 1
ATOM 3124 N N . LEU A 1 424 ? -11.070 6.540 33.192 1.00 59.25 424 LEU A N 1
ATOM 3125 C CA . LEU A 1 424 ? -11.461 5.469 32.268 1.00 59.25 424 LEU A CA 1
ATOM 3126 C C . LEU A 1 424 ? -10.282 4.570 31.877 1.00 59.25 424 LEU A C 1
ATOM 3128 O O . LEU A 1 424 ? -10.454 3.362 31.718 1.00 59.25 424 LEU A O 1
ATOM 3132 N N . ARG A 1 425 ? -9.081 5.143 31.746 1.00 62.22 425 ARG A N 1
ATOM 3133 C CA . ARG A 1 425 ? -7.842 4.406 31.457 1.00 62.22 425 ARG A CA 1
ATOM 3134 C C . ARG A 1 425 ? -7.258 3.728 32.683 1.00 62.22 425 ARG A C 1
ATOM 3136 O O . ARG A 1 425 ? -6.391 2.872 32.514 1.00 62.22 425 ARG A O 1
ATOM 3143 N N . GLY A 1 426 ? -7.748 4.083 33.875 1.00 51.62 426 GLY A N 1
ATOM 3144 C CA . GLY A 1 426 ? -7.374 3.505 35.157 1.00 51.62 426 GLY A CA 1
ATOM 3145 C C . GLY A 1 426 ? -5.885 3.239 35.199 1.00 51.62 426 GLY A C 1
ATOM 3146 O O . GLY A 1 426 ? -5.503 2.075 35.291 1.00 51.62 426 GLY A O 1
ATOM 3147 N N . SER A 1 427 ? -5.062 4.271 34.981 1.00 47.38 427 SER A N 1
ATOM 3148 C CA . SER A 1 427 ? -3.612 4.129 35.038 1.00 47.38 427 SER A CA 1
ATOM 3149 C C . SER A 1 427 ? -3.298 3.390 36.333 1.00 47.38 427 SER A C 1
ATOM 3151 O O . SER A 1 427 ? -3.500 3.939 37.416 1.00 47.38 427 SER A O 1
ATOM 3153 N N . ALA A 1 428 ? -2.855 2.127 36.237 1.00 44.53 428 ALA A N 1
ATOM 3154 C CA . ALA A 1 428 ? -2.148 1.526 37.357 1.00 44.53 428 ALA A CA 1
ATOM 3155 C C . ALA A 1 428 ? -1.085 2.562 37.722 1.00 44.53 428 ALA A C 1
ATOM 3157 O O . ALA A 1 428 ? -0.491 3.089 36.772 1.00 44.53 428 ALA A O 1
ATOM 3158 N N . PRO A 1 429 ? -0.907 2.929 39.004 1.00 46.56 429 PRO A N 1
ATOM 3159 C CA . PRO A 1 429 ? 0.137 3.866 39.374 1.00 46.56 429 PRO A CA 1
ATOM 3160 C C . PRO A 1 429 ? 1.400 3.332 38.718 1.00 46.56 429 PRO A C 1
ATOM 3162 O O . PRO A 1 429 ? 1.873 2.244 39.055 1.00 46.56 429 PRO A O 1
ATOM 3165 N N . VAL A 1 430 ? 1.848 4.017 37.662 1.00 43.84 430 VAL A N 1
ATOM 3166 C CA . VAL A 1 430 ? 3.106 3.697 37.019 1.00 43.84 430 VAL A CA 1
ATOM 3167 C C . VAL A 1 430 ? 4.052 3.991 38.149 1.00 43.84 430 VAL A C 1
ATOM 3169 O O . VAL A 1 430 ? 4.211 5.157 38.502 1.00 43.84 430 VAL A O 1
ATOM 3172 N N . LYS A 1 431 ? 4.543 2.932 38.804 1.00 38.66 431 LYS A N 1
ATOM 3173 C CA . LYS A 1 431 ? 5.593 3.047 39.804 1.00 38.66 431 LYS A CA 1
ATOM 3174 C C . LYS A 1 431 ? 6.626 3.905 39.087 1.00 38.66 431 LYS A C 1
ATOM 3176 O O . LYS A 1 431 ? 7.072 3.445 38.028 1.00 38.66 431 LYS A O 1
ATOM 3181 N N . PRO A 1 432 ? 6.826 5.174 39.502 1.00 46.66 432 PRO A N 1
ATOM 3182 C CA . PRO A 1 432 ? 7.628 6.104 38.731 1.00 46.66 432 PRO A CA 1
ATOM 3183 C C . PRO A 1 432 ? 8.909 5.351 38.453 1.00 46.66 432 PRO A C 1
ATOM 3185 O O . PRO A 1 432 ? 9.480 4.781 39.387 1.00 46.66 432 PRO A O 1
ATOM 3188 N N . ALA A 1 433 ? 9.237 5.178 37.168 1.00 46.69 433 ALA A N 1
ATOM 3189 C CA . ALA A 1 433 ? 10.460 4.489 36.815 1.00 46.69 433 ALA A CA 1
ATOM 3190 C C . ALA A 1 433 ? 11.531 5.180 37.649 1.00 46.69 433 ALA A C 1
ATOM 3192 O O . ALA A 1 433 ? 11.650 6.402 37.578 1.00 46.69 433 ALA A O 1
ATOM 3193 N N . THR A 1 434 ? 12.189 4.423 38.524 1.00 40.47 434 THR A N 1
ATOM 3194 C CA . THR A 1 434 ? 13.162 4.931 39.485 1.00 40.47 434 THR A CA 1
ATOM 3195 C C . THR A 1 434 ? 14.438 5.333 38.743 1.00 40.47 434 THR A C 1
ATOM 3197 O O . THR A 1 434 ? 15.536 4.924 39.085 1.00 40.47 434 THR A O 1
ATOM 3200 N N . THR A 1 435 ? 14.322 6.098 37.661 1.00 50.84 435 THR A N 1
ATOM 3201 C CA . THR A 1 435 ? 15.351 7.056 37.307 1.00 50.84 435 THR A CA 1
ATOM 3202 C C . THR A 1 435 ? 15.394 8.019 38.478 1.00 50.84 435 THR A C 1
ATOM 3204 O O . THR A 1 435 ? 14.383 8.666 38.762 1.00 50.84 435 THR A O 1
ATOM 3207 N N . GLY A 1 436 ? 16.514 8.024 39.208 1.00 53.59 436 GLY A N 1
ATOM 3208 C CA . GLY A 1 436 ? 16.740 8.964 40.300 1.00 53.59 436 GLY A CA 1
ATOM 3209 C C . GLY A 1 436 ? 16.331 10.376 39.868 1.00 53.59 436 GLY A C 1
ATOM 3210 O O . GLY A 1 436 ? 16.425 10.677 38.673 1.00 53.59 436 GLY A O 1
ATOM 3211 N N . PRO A 1 437 ? 15.805 11.201 40.790 1.00 55.56 437 PRO A N 1
ATOM 3212 C CA . PRO A 1 437 ? 15.361 12.549 40.463 1.00 55.56 437 PRO A CA 1
ATOM 3213 C C . PRO A 1 437 ? 16.463 13.230 39.657 1.00 55.56 437 PRO A C 1
ATOM 3215 O O . PRO A 1 437 ? 17.593 13.338 40.133 1.00 55.56 437 PRO A O 1
ATOM 3218 N N . ALA A 1 438 ? 16.151 13.595 38.410 1.00 57.19 438 ALA A N 1
ATOM 3219 C CA . ALA A 1 438 ? 17.072 14.361 37.588 1.00 57.19 438 ALA A CA 1
ATOM 3220 C C . ALA A 1 438 ? 17.460 15.588 38.414 1.00 57.19 438 ALA A C 1
ATOM 3222 O O . ALA A 1 438 ? 16.571 16.309 38.881 1.00 57.19 438 ALA A O 1
ATOM 3223 N N . GLN A 1 439 ? 18.756 15.761 38.681 1.00 62.16 439 GLN A N 1
ATOM 3224 C CA . GLN A 1 439 ? 19.194 16.890 39.484 1.00 62.16 439 GLN A CA 1
ATOM 3225 C C . GLN A 1 439 ? 18.758 18.175 38.767 1.00 62.16 439 GLN A C 1
ATOM 3227 O O . GLN A 1 439 ? 18.963 18.288 37.552 1.00 62.16 439 GLN A O 1
ATOM 3232 N N . PRO A 1 440 ? 18.119 19.124 39.473 1.00 58.31 440 PRO A N 1
ATOM 3233 C CA . PRO A 1 440 ? 17.760 20.408 38.894 1.00 58.31 440 PRO A CA 1
ATOM 3234 C C . PRO A 1 440 ? 18.998 21.041 38.245 1.00 58.31 440 PRO A C 1
ATOM 3236 O O . PRO A 1 440 ? 19.979 21.314 38.929 1.00 58.31 440 PRO A O 1
ATOM 3239 N N . GLY A 1 441 ? 18.968 21.228 36.924 1.00 67.88 441 GLY A N 1
ATOM 3240 C CA . GLY A 1 441 ? 20.079 21.799 36.154 1.00 67.88 441 GLY A CA 1
ATOM 3241 C C . GLY A 1 441 ? 20.808 20.827 35.222 1.00 67.88 441 GLY A C 1
ATOM 3242 O O . GLY A 1 441 ? 21.515 21.292 34.329 1.00 67.88 441 GLY A O 1
ATOM 3243 N N . GLU A 1 442 ? 20.608 19.509 35.335 1.00 74.00 442 GLU A N 1
ATOM 3244 C CA . GLU A 1 442 ? 21.175 18.571 34.360 1.00 74.00 442 GLU A CA 1
ATOM 3245 C C . GLU A 1 442 ? 20.290 18.521 33.094 1.00 74.00 442 GLU A C 1
ATOM 3247 O O . GLU A 1 442 ? 19.076 18.296 33.190 1.00 74.00 442 GLU A O 1
ATOM 3252 N N . PRO A 1 443 ? 20.843 18.748 31.885 1.00 72.50 443 PRO A N 1
ATOM 3253 C CA . PRO A 1 443 ? 20.058 18.723 30.658 1.00 72.50 443 PRO A CA 1
ATOM 3254 C C . PRO A 1 443 ? 19.474 17.324 30.438 1.00 72.50 443 PRO A C 1
ATOM 3256 O O . PRO A 1 443 ? 20.195 16.359 30.183 1.00 72.50 443 PRO A O 1
ATOM 3259 N N . LEU A 1 444 ? 18.146 17.207 30.507 1.00 77.88 444 LEU A N 1
ATOM 3260 C CA . LEU A 1 444 ? 17.441 15.949 30.290 1.00 77.88 444 LEU A CA 1
ATOM 3261 C C . LEU A 1 444 ? 17.680 15.468 28.858 1.00 77.88 444 LEU A C 1
ATOM 3263 O O . LEU A 1 444 ? 17.141 15.985 27.875 1.00 77.88 444 LEU A O 1
ATOM 3267 N N . VAL A 1 445 ? 18.510 14.439 28.751 1.00 87.69 445 VAL A N 1
ATOM 3268 C CA . VAL A 1 445 ? 18.899 13.840 27.485 1.00 87.69 445 VAL A CA 1
ATOM 3269 C C . VAL A 1 445 ? 17.710 13.070 26.901 1.00 87.69 445 VAL A C 1
ATOM 3271 O O . VAL A 1 445 ? 17.499 11.892 27.190 1.00 87.69 445 VAL A O 1
ATOM 3274 N N . TRP A 1 446 ? 16.902 13.743 26.079 1.00 87.94 446 TRP A N 1
ATOM 3275 C CA . TRP A 1 446 ? 15.599 13.247 25.613 1.00 87.94 446 TRP A CA 1
ATOM 3276 C C . TRP A 1 446 ? 15.643 11.861 24.953 1.00 87.94 446 TRP A C 1
ATOM 3278 O O . TRP A 1 446 ? 14.698 11.087 25.089 1.00 87.94 446 TRP A O 1
ATOM 3288 N N . TRP A 1 447 ? 16.741 11.502 24.277 1.00 83.94 447 TRP A N 1
ATOM 3289 C CA . TRP A 1 447 ? 16.883 10.197 23.621 1.00 83.94 447 TRP A CA 1
ATOM 3290 C C . TRP A 1 447 ? 17.072 9.026 24.598 1.00 83.94 447 TRP A C 1
ATOM 3292 O O . TRP A 1 447 ? 16.846 7.880 24.206 1.00 83.94 447 TRP A O 1
ATOM 3302 N N . ARG A 1 448 ? 17.442 9.291 25.862 1.00 85.88 448 ARG A N 1
ATOM 3303 C CA . ARG A 1 448 ? 17.495 8.277 26.930 1.00 85.88 448 ARG A CA 1
ATOM 3304 C C . ARG A 1 448 ? 16.114 7.948 27.496 1.00 85.88 448 ARG A C 1
ATOM 3306 O O . ARG A 1 448 ? 15.949 6.887 28.088 1.00 85.88 448 ARG A O 1
ATOM 3313 N N . VAL A 1 449 ? 15.117 8.810 27.283 1.00 83.38 449 VAL A N 1
ATOM 3314 C CA . VAL A 1 449 ? 13.743 8.595 27.753 1.00 83.38 449 VAL A CA 1
ATOM 3315 C C . VAL A 1 449 ? 12.967 7.782 26.706 1.00 83.38 449 VAL A C 1
ATOM 3317 O O . VAL A 1 449 ? 12.673 8.302 25.624 1.00 83.38 449 VAL A O 1
ATOM 3320 N N . PRO A 1 450 ? 12.568 6.522 26.992 1.00 78.38 450 PRO A N 1
ATOM 3321 C CA . PRO A 1 450 ? 11.934 5.651 25.997 1.00 78.38 450 PRO A CA 1
ATOM 3322 C C . PRO A 1 450 ? 10.655 6.238 25.389 1.00 78.38 450 PRO A C 1
ATOM 3324 O O . PRO A 1 450 ? 10.405 6.066 24.195 1.00 78.38 450 PRO A O 1
ATOM 3327 N N . ALA A 1 451 ? 9.876 6.974 26.188 1.00 75.50 451 ALA A N 1
ATOM 3328 C CA . ALA A 1 451 ? 8.655 7.637 25.739 1.00 75.50 451 ALA A CA 1
ATOM 3329 C C . ALA A 1 451 ? 8.941 8.733 24.698 1.00 75.50 451 ALA A C 1
ATOM 3331 O O . ALA A 1 451 ? 8.320 8.742 23.636 1.00 75.50 451 ALA A O 1
ATOM 3332 N N . LEU A 1 452 ? 9.925 9.605 24.949 1.00 83.25 452 LEU A N 1
ATOM 3333 C CA . LEU A 1 452 ? 10.311 10.660 24.005 1.00 83.25 452 LEU A CA 1
ATOM 3334 C C . LEU A 1 452 ? 10.929 10.076 22.728 1.00 83.25 452 LEU A C 1
ATOM 3336 O O . LEU A 1 452 ? 10.651 10.567 21.637 1.00 83.25 452 LEU A O 1
ATOM 3340 N N . ARG A 1 453 ? 11.684 8.974 22.835 1.00 85.75 453 ARG A N 1
ATOM 3341 C CA . ARG A 1 453 ? 12.213 8.241 21.672 1.00 85.75 453 ARG A CA 1
ATOM 3342 C C . ARG A 1 453 ? 11.104 7.631 20.806 1.00 85.75 453 ARG A C 1
ATOM 3344 O O . ARG A 1 453 ? 11.209 7.662 19.580 1.00 85.75 453 ARG A O 1
ATOM 3351 N N . SER A 1 454 ? 10.049 7.102 21.430 1.00 77.50 454 SER A N 1
ATOM 3352 C CA . SER A 1 454 ? 8.872 6.578 20.725 1.00 77.50 454 SER A CA 1
ATOM 3353 C C . SER A 1 454 ? 8.088 7.693 20.034 1.00 77.50 454 SER A C 1
ATOM 3355 O O . SER A 1 454 ? 7.750 7.554 18.865 1.00 77.50 454 SER A O 1
ATOM 3357 N N . ILE A 1 455 ? 7.853 8.819 20.720 1.00 78.88 455 ILE A N 1
ATOM 3358 C CA . ILE A 1 455 ? 7.169 9.996 20.152 1.00 78.88 455 ILE A CA 1
ATOM 3359 C C . ILE A 1 455 ? 7.961 10.579 18.976 1.00 78.88 455 ILE A C 1
ATOM 3361 O O . ILE A 1 455 ? 7.377 11.022 17.988 1.00 78.88 455 ILE A O 1
ATOM 3365 N N . ALA A 1 456 ? 9.293 10.552 19.054 1.00 83.12 456 ALA A N 1
ATOM 3366 C CA . ALA A 1 456 ? 10.151 11.012 17.973 1.00 83.12 456 ALA A CA 1
ATOM 3367 C C . ALA A 1 456 ? 10.116 10.104 16.727 1.00 83.12 456 ALA A C 1
ATOM 3369 O O . ALA A 1 456 ? 10.594 10.525 15.677 1.00 83.12 456 ALA A O 1
ATOM 3370 N N . GLY A 1 457 ? 9.574 8.881 16.816 1.00 81.75 457 GLY A N 1
ATOM 3371 C CA . GLY A 1 457 ? 9.516 7.931 15.697 1.00 81.75 457 GLY A CA 1
ATOM 3372 C C . GLY A 1 457 ? 10.880 7.359 15.288 1.00 81.75 457 GLY A C 1
ATOM 3373 O O . GLY A 1 457 ? 11.050 6.889 14.166 1.00 81.75 457 GLY A O 1
ATOM 3374 N N . ILE A 1 458 ? 11.878 7.405 16.177 1.00 82.06 458 ILE A N 1
ATOM 3375 C CA . ILE A 1 458 ? 13.276 7.085 15.831 1.00 82.06 458 ILE A CA 1
ATOM 3376 C C . ILE A 1 458 ? 13.480 5.606 15.536 1.00 82.06 458 ILE A C 1
ATOM 3378 O O . ILE A 1 458 ? 14.269 5.276 14.663 1.00 82.06 458 ILE A O 1
ATOM 3382 N N . ALA A 1 459 ? 12.776 4.711 16.231 1.00 76.00 459 ALA A N 1
ATOM 3383 C CA . ALA A 1 459 ? 12.902 3.276 15.984 1.00 76.00 459 ALA A CA 1
ATOM 3384 C C . ALA A 1 459 ? 12.435 2.904 14.565 1.00 76.00 459 ALA A C 1
ATOM 3386 O O . ALA A 1 459 ? 13.126 2.177 13.858 1.00 76.00 459 ALA A O 1
ATOM 3387 N N . GLU A 1 460 ? 11.304 3.462 14.124 1.00 75.25 460 GLU A N 1
ATOM 3388 C CA . GLU A 1 460 ? 10.778 3.267 12.767 1.00 75.25 460 GLU A CA 1
ATOM 3389 C C . GLU A 1 460 ? 11.693 3.900 11.712 1.00 75.25 460 GLU A C 1
ATOM 3391 O O . GLU A 1 460 ? 11.935 3.306 10.660 1.00 75.25 460 GLU A O 1
ATOM 3396 N N . ALA A 1 461 ? 12.243 5.083 12.008 1.00 78.06 461 ALA A N 1
ATOM 3397 C CA . ALA A 1 461 ? 13.211 5.753 11.149 1.00 78.06 461 ALA A CA 1
ATOM 3398 C C . ALA A 1 461 ? 14.524 4.965 11.025 1.00 78.06 461 ALA A C 1
ATOM 3400 O O . ALA A 1 461 ? 15.007 4.787 9.915 1.00 78.06 461 ALA A O 1
ATOM 3401 N N . LEU A 1 462 ? 15.078 4.456 12.129 1.00 80.81 462 LEU A N 1
ATOM 3402 C CA . LEU A 1 462 ? 16.310 3.663 12.137 1.00 80.81 462 LEU A CA 1
ATOM 3403 C C . LEU A 1 462 ? 16.136 2.342 11.401 1.00 80.81 462 LEU A C 1
ATOM 3405 O O . LEU A 1 462 ? 17.003 1.995 10.614 1.00 80.81 462 LEU A O 1
ATOM 3409 N N . TRP A 1 463 ? 15.017 1.642 11.604 1.00 76.25 463 TRP A N 1
ATOM 3410 C CA . TRP A 1 463 ? 14.704 0.428 10.846 1.00 76.25 463 TRP A CA 1
ATOM 3411 C C . TRP A 1 463 ? 14.627 0.704 9.341 1.00 76.25 463 TRP A C 1
ATOM 3413 O O . TRP A 1 463 ? 15.098 -0.067 8.511 1.00 76.25 463 TRP A O 1
ATOM 3423 N N . SER A 1 464 ? 14.039 1.841 8.982 1.00 75.38 464 SER A N 1
ATOM 3424 C CA . SER A 1 464 ? 13.909 2.259 7.591 1.00 75.38 464 SER A CA 1
ATOM 3425 C C . SER A 1 464 ? 15.245 2.676 6.972 1.00 75.38 464 SER A C 1
ATOM 3427 O O . SER A 1 464 ? 15.516 2.353 5.818 1.00 75.38 464 SER A O 1
ATOM 3429 N N . LEU A 1 465 ? 16.086 3.374 7.738 1.00 77.12 465 LEU A N 1
ATOM 3430 C CA . LEU A 1 465 ? 17.423 3.795 7.328 1.00 77.12 465 LEU A CA 1
ATOM 3431 C C . LEU A 1 465 ? 18.402 2.625 7.271 1.00 77.12 465 LEU A C 1
ATOM 3433 O O . LEU A 1 465 ? 19.212 2.593 6.358 1.00 77.12 465 LEU A O 1
ATOM 3437 N N . SER A 1 466 ? 18.331 1.656 8.188 1.00 75.38 466 SER A N 1
ATOM 3438 C CA . SER A 1 466 ? 19.168 0.454 8.128 1.00 75.38 466 SER A CA 1
ATOM 3439 C C . SER A 1 466 ? 18.810 -0.393 6.914 1.00 75.38 466 SER A C 1
ATOM 3441 O O . SER A 1 466 ? 19.702 -0.874 6.223 1.00 75.38 466 SER A O 1
ATOM 3443 N N . TYR A 1 467 ? 17.518 -0.503 6.596 1.00 73.31 467 TYR A N 1
ATOM 3444 C CA . TYR A 1 467 ? 17.072 -1.164 5.378 1.00 73.31 467 TYR A CA 1
ATOM 3445 C C . TYR A 1 467 ? 17.534 -0.402 4.129 1.00 73.31 467 TYR A C 1
ATOM 3447 O O . TYR A 1 467 ? 18.165 -0.987 3.257 1.00 73.31 467 TYR A O 1
ATOM 3455 N N . GLY A 1 468 ? 17.290 0.912 4.059 1.00 73.62 468 GLY A N 1
ATOM 3456 C CA . GLY A 1 468 ? 17.735 1.751 2.942 1.00 73.62 468 GLY A CA 1
ATOM 3457 C C . GLY A 1 468 ? 19.258 1.783 2.775 1.00 73.62 468 GLY A C 1
ATOM 3458 O O . GLY A 1 468 ? 19.745 1.774 1.651 1.00 73.62 468 GLY A O 1
ATOM 3459 N N . GLY A 1 469 ? 20.008 1.758 3.876 1.00 73.62 469 GLY A N 1
ATOM 3460 C CA . GLY A 1 469 ? 21.464 1.655 3.896 1.00 73.62 469 GLY A CA 1
ATOM 3461 C C . GLY A 1 469 ? 21.949 0.293 3.413 1.00 73.62 469 GLY A C 1
ATOM 3462 O O . GLY A 1 469 ? 22.844 0.246 2.583 1.00 73.62 469 GLY A O 1
ATOM 3463 N N . GLY A 1 470 ? 21.317 -0.803 3.844 1.00 70.50 470 GLY A N 1
ATOM 3464 C CA . GLY A 1 470 ? 21.607 -2.146 3.334 1.00 70.50 470 GLY A CA 1
ATOM 3465 C C . GLY A 1 470 ? 21.372 -2.248 1.828 1.00 70.50 470 GLY A C 1
ATOM 3466 O O . GLY A 1 470 ? 22.220 -2.760 1.111 1.00 70.50 470 GLY A O 1
ATOM 3467 N N . VAL A 1 471 ? 20.274 -1.666 1.338 1.00 68.88 471 VAL A N 1
ATOM 3468 C CA . VAL A 1 471 ? 19.990 -1.516 -0.095 1.00 68.88 471 VAL A CA 1
ATOM 3469 C C . VAL A 1 471 ? 21.058 -0.683 -0.801 1.00 68.88 471 VAL A C 1
ATOM 3471 O O . VAL A 1 471 ? 21.549 -1.094 -1.844 1.00 68.88 471 VAL A O 1
ATOM 3474 N N . ALA A 1 472 ? 21.418 0.479 -0.255 1.00 70.25 472 ALA A N 1
ATOM 3475 C CA . ALA A 1 472 ? 22.408 1.364 -0.856 1.00 70.25 472 ALA A CA 1
ATOM 3476 C C . ALA A 1 472 ? 23.789 0.706 -0.916 1.00 70.25 472 ALA A C 1
ATOM 3478 O O . ALA A 1 472 ? 24.452 0.807 -1.937 1.00 70.25 472 ALA A O 1
ATOM 3479 N N . VAL A 1 473 ? 24.192 -0.020 0.129 1.00 76.31 473 VAL A N 1
ATOM 3480 C CA . VAL A 1 473 ? 25.413 -0.833 0.123 1.00 76.31 473 VAL A CA 1
ATOM 3481 C C . VAL A 1 473 ? 25.323 -1.881 -0.978 1.00 76.31 473 VAL A C 1
ATOM 3483 O O . VAL A 1 473 ? 26.226 -1.941 -1.791 1.00 76.31 473 VAL A O 1
ATOM 3486 N N . LEU A 1 474 ? 24.212 -2.612 -1.093 1.00 66.69 474 LEU A N 1
ATOM 3487 C CA . LEU A 1 474 ? 24.018 -3.629 -2.135 1.00 66.69 474 LEU A CA 1
ATOM 3488 C C . LEU A 1 474 ? 24.056 -3.048 -3.564 1.00 66.69 474 LEU A C 1
ATOM 3490 O O . LEU A 1 474 ? 24.492 -3.717 -4.497 1.00 66.69 474 LEU A O 1
ATOM 3494 N N . LEU A 1 475 ? 23.614 -1.796 -3.734 1.00 67.06 475 LEU A N 1
ATOM 3495 C CA . LEU A 1 475 ? 23.720 -1.037 -4.984 1.00 67.06 475 LEU A CA 1
ATOM 3496 C C . LEU A 1 475 ? 25.157 -0.567 -5.260 1.00 67.06 475 LEU A C 1
ATOM 3498 O O . LEU A 1 475 ? 25.611 -0.644 -6.397 1.00 67.06 475 LEU A O 1
ATOM 3502 N N . LEU A 1 476 ? 25.856 -0.077 -4.232 1.00 71.06 476 LEU A N 1
ATOM 3503 C CA . LEU A 1 476 ? 27.189 0.529 -4.327 1.00 71.06 476 LEU A CA 1
ATOM 3504 C C . LEU A 1 476 ? 28.321 -0.497 -4.377 1.00 71.06 476 LEU A C 1
ATOM 3506 O O . LEU A 1 476 ? 29.339 -0.233 -5.003 1.00 71.06 476 LEU A O 1
ATOM 3510 N N . THR A 1 477 ? 28.160 -1.668 -3.756 1.00 73.69 477 THR A N 1
ATOM 3511 C CA . THR A 1 477 ? 29.166 -2.739 -3.787 1.00 73.69 477 THR A CA 1
ATOM 3512 C C . THR A 1 477 ? 29.259 -3.412 -5.150 1.00 73.69 477 THR A C 1
ATOM 3514 O O . THR A 1 477 ? 30.075 -4.311 -5.309 1.00 73.69 477 THR A O 1
ATOM 3517 N N . GLY A 1 478 ? 28.450 -2.983 -6.129 1.00 53.84 478 GLY A N 1
ATOM 3518 C CA . GLY A 1 478 ? 28.707 -3.236 -7.544 1.00 53.84 478 GLY A CA 1
ATOM 3519 C C . GLY A 1 478 ? 28.825 -4.710 -7.904 1.00 53.84 478 GLY A C 1
ATOM 3520 O O . GLY A 1 478 ? 29.470 -5.032 -8.894 1.00 53.84 478 GLY A O 1
ATOM 3521 N N . SER A 1 479 ? 28.234 -5.621 -7.121 1.00 57.81 479 SER A N 1
ATOM 3522 C CA . SER A 1 479 ? 28.258 -7.031 -7.481 1.00 57.81 479 SER A CA 1
ATOM 3523 C C . SER A 1 479 ? 27.450 -7.166 -8.766 1.00 57.81 479 SER A C 1
ATOM 3525 O O . SER A 1 479 ? 26.215 -7.085 -8.743 1.00 57.81 479 SER A O 1
ATOM 3527 N N . ASN A 1 480 ? 28.151 -7.342 -9.883 1.00 62.34 480 ASN A N 1
ATOM 3528 C CA . ASN A 1 480 ? 27.556 -7.610 -11.189 1.00 62.34 480 ASN A CA 1
ATOM 3529 C C . ASN A 1 480 ? 26.663 -8.866 -11.152 1.00 62.34 480 ASN A C 1
ATOM 3531 O O . ASN A 1 480 ? 25.784 -9.018 -11.989 1.00 62.34 480 ASN A O 1
ATOM 3535 N N . GLU A 1 481 ? 26.808 -9.705 -10.120 1.00 66.19 481 GLU A N 1
ATOM 3536 C CA . GLU A 1 481 ? 25.947 -10.858 -9.840 1.00 66.19 481 GLU A CA 1
ATOM 3537 C C . GLU A 1 481 ? 24.524 -10.503 -9.381 1.00 66.19 481 GLU A C 1
ATOM 3539 O O . GLU A 1 481 ? 23.601 -11.307 -9.521 1.00 66.19 481 GLU A O 1
ATOM 3544 N N . VAL A 1 482 ? 24.300 -9.310 -8.820 1.00 59.94 482 VAL A N 1
ATOM 3545 C CA . VAL A 1 482 ? 22.961 -8.937 -8.357 1.00 59.94 482 VAL A CA 1
ATOM 3546 C C . VAL A 1 482 ? 22.169 -8.348 -9.514 1.00 59.94 482 VAL A C 1
ATOM 3548 O O . VAL A 1 482 ? 22.446 -7.237 -9.971 1.00 59.94 482 VAL A O 1
ATOM 3551 N N . SER A 1 483 ? 21.128 -9.076 -9.926 1.00 66.69 483 SER A N 1
ATOM 3552 C CA . SER A 1 483 ? 20.203 -8.642 -10.977 1.00 66.69 483 SER A CA 1
ATOM 3553 C C . SER A 1 483 ? 19.716 -7.204 -10.758 1.00 66.69 483 SER A C 1
ATOM 3555 O O . SER A 1 483 ? 19.333 -6.802 -9.651 1.00 66.69 483 SER A O 1
ATOM 3557 N N . ASN A 1 484 ? 19.679 -6.417 -11.833 1.00 64.38 484 ASN A N 1
ATOM 3558 C CA . ASN A 1 484 ? 19.238 -5.025 -11.764 1.00 64.38 484 ASN A CA 1
ATOM 3559 C C . ASN A 1 484 ? 17.769 -4.893 -11.302 1.00 64.38 484 ASN A C 1
ATOM 3561 O O . ASN A 1 484 ? 17.390 -3.887 -10.704 1.00 64.38 484 ASN A O 1
ATOM 3565 N N . GLY A 1 485 ? 16.951 -5.937 -11.472 1.00 57.97 485 GLY A N 1
ATOM 3566 C CA . GLY A 1 485 ? 15.600 -5.991 -10.904 1.00 57.97 485 GLY A CA 1
ATOM 3567 C C . GLY A 1 485 ? 15.593 -5.951 -9.371 1.00 57.97 485 GLY A C 1
ATOM 3568 O O . GLY A 1 485 ? 14.817 -5.196 -8.776 1.00 57.97 485 GLY A O 1
ATOM 3569 N N . LEU A 1 486 ? 16.497 -6.687 -8.710 1.00 62.31 486 LEU A N 1
ATOM 3570 C CA . LEU A 1 486 ? 16.625 -6.647 -7.249 1.00 62.31 486 LEU A CA 1
ATOM 3571 C C . LEU A 1 486 ? 17.063 -5.258 -6.773 1.00 62.31 486 LEU A C 1
ATOM 3573 O O . LEU A 1 486 ? 16.521 -4.753 -5.792 1.00 62.31 486 LEU A O 1
ATOM 3577 N N . LYS A 1 487 ? 17.971 -4.613 -7.514 1.00 65.94 487 LYS A N 1
ATOM 3578 C CA . LYS A 1 487 ? 18.433 -3.240 -7.267 1.00 65.94 487 LYS A CA 1
ATOM 3579 C C . LYS A 1 487 ? 17.275 -2.231 -7.277 1.00 65.94 487 LYS A C 1
ATOM 3581 O O . LYS A 1 487 ? 17.150 -1.427 -6.353 1.00 65.94 487 LYS A O 1
ATOM 3586 N N . VAL A 1 488 ? 16.371 -2.314 -8.257 1.00 65.50 488 VAL A N 1
ATOM 3587 C CA . VAL A 1 488 ? 15.193 -1.427 -8.351 1.00 65.50 488 VAL A CA 1
ATOM 3588 C C . VAL A 1 488 ? 14.197 -1.673 -7.214 1.00 65.50 488 VAL A C 1
ATOM 3590 O O . VAL A 1 488 ? 13.711 -0.723 -6.599 1.00 65.50 488 VAL A O 1
ATOM 3593 N N . VAL A 1 489 ? 13.899 -2.935 -6.889 1.00 62.47 489 VAL A N 1
ATOM 3594 C CA . VAL A 1 489 ? 12.992 -3.275 -5.776 1.00 62.47 489 VAL A CA 1
ATOM 3595 C C . VAL A 1 489 ? 13.556 -2.782 -4.450 1.00 62.47 489 VAL A C 1
ATOM 3597 O O . VAL A 1 489 ? 12.845 -2.160 -3.659 1.00 62.47 489 VAL A O 1
ATOM 3600 N N . ALA A 1 490 ? 14.844 -3.022 -4.233 1.00 68.31 490 ALA A N 1
ATOM 3601 C CA . ALA A 1 490 ? 15.576 -2.549 -3.080 1.00 68.31 490 ALA A CA 1
ATOM 3602 C C . ALA A 1 490 ? 15.467 -1.015 -2.977 1.00 68.31 490 ALA A C 1
ATOM 3604 O O . ALA A 1 490 ? 15.039 -0.501 -1.940 1.00 68.31 490 ALA A O 1
ATOM 3605 N N . ALA A 1 491 ? 15.729 -0.285 -4.068 1.00 68.88 491 ALA A N 1
ATOM 3606 C CA . ALA A 1 491 ? 15.599 1.172 -4.119 1.00 68.88 491 ALA A CA 1
ATOM 3607 C C . ALA A 1 491 ? 14.178 1.652 -3.772 1.00 68.88 491 ALA A C 1
ATOM 3609 O O . ALA A 1 491 ? 14.017 2.555 -2.949 1.00 68.88 491 ALA A O 1
ATOM 3610 N N . LEU A 1 492 ? 13.136 1.015 -4.318 1.00 66.25 492 LEU A N 1
ATOM 3611 C CA . LEU A 1 492 ? 11.742 1.356 -4.015 1.00 66.25 492 LEU A CA 1
ATOM 3612 C C . LEU A 1 492 ? 11.407 1.162 -2.531 1.00 66.25 492 LEU A C 1
ATOM 3614 O O . LEU A 1 492 ? 10.775 2.032 -1.924 1.00 66.25 492 LEU A O 1
ATOM 3618 N N . ILE A 1 493 ? 11.839 0.053 -1.926 1.00 67.12 493 ILE A N 1
ATOM 3619 C CA . ILE A 1 493 ? 11.620 -0.194 -0.495 1.00 67.12 493 ILE A CA 1
ATOM 3620 C C . ILE A 1 493 ? 12.414 0.820 0.349 1.00 67.12 493 ILE A C 1
ATOM 3622 O O . ILE A 1 493 ? 11.871 1.367 1.313 1.00 67.12 493 ILE A O 1
ATOM 3626 N N . GLY A 1 494 ? 13.644 1.155 -0.054 1.00 71.19 494 GLY A N 1
ATOM 3627 C CA . GLY A 1 494 ? 14.441 2.229 0.545 1.00 71.19 494 GLY A CA 1
ATOM 3628 C C . GLY A 1 494 ? 13.717 3.581 0.518 1.00 71.19 494 GLY A C 1
ATOM 3629 O O . GLY A 1 494 ? 13.612 4.249 1.548 1.00 71.19 494 GLY A O 1
ATOM 3630 N N . CYS A 1 495 ? 13.109 3.952 -0.615 1.00 71.50 495 CYS A N 1
ATOM 3631 C CA . CYS A 1 495 ? 12.308 5.173 -0.739 1.00 71.50 495 CYS A CA 1
ATOM 3632 C C . CYS A 1 495 ? 11.088 5.184 0.196 1.00 71.50 495 CYS A C 1
ATOM 3634 O O . CYS A 1 495 ? 10.774 6.221 0.786 1.00 71.50 495 CYS A O 1
ATOM 3636 N N . PHE A 1 496 ? 10.410 4.045 0.379 1.00 69.31 496 PHE A N 1
ATOM 3637 C CA . PHE A 1 496 ? 9.328 3.936 1.364 1.00 69.31 496 PHE A CA 1
ATOM 3638 C C . PHE A 1 496 ? 9.826 4.163 2.796 1.00 69.31 496 PHE A C 1
ATOM 3640 O O . PHE A 1 496 ? 9.111 4.773 3.596 1.00 69.31 496 PHE A O 1
ATOM 3647 N N . GLY A 1 497 ? 11.058 3.748 3.094 1.00 70.88 497 GLY A N 1
ATOM 3648 C CA . GLY A 1 497 ? 11.733 3.996 4.364 1.00 70.88 497 GLY A CA 1
ATOM 3649 C C . GLY A 1 497 ? 12.110 5.465 4.623 1.00 70.88 497 GLY A C 1
ATOM 3650 O O . GLY A 1 497 ? 12.141 5.913 5.772 1.00 70.88 497 GLY A O 1
ATOM 3651 N N . LEU A 1 498 ? 12.309 6.274 3.580 1.00 76.31 498 LEU A N 1
ATOM 3652 C CA . LEU A 1 498 ? 12.612 7.704 3.743 1.00 76.31 498 LEU A CA 1
ATOM 3653 C C . LEU A 1 498 ? 11.425 8.507 4.297 1.00 76.31 498 LEU A C 1
ATOM 3655 O O . LEU A 1 498 ? 11.617 9.533 4.949 1.00 76.31 498 LEU A O 1
ATOM 3659 N N . VAL A 1 499 ? 10.187 8.045 4.094 1.00 75.06 499 VAL A N 1
ATOM 3660 C CA . VAL A 1 499 ? 8.978 8.727 4.587 1.00 75.06 499 VAL A CA 1
ATOM 3661 C C . VAL A 1 499 ? 8.898 8.774 6.125 1.00 75.06 499 VAL A C 1
ATOM 3663 O O . VAL A 1 499 ? 8.702 9.869 6.664 1.00 75.06 499 VAL A O 1
ATOM 3666 N N . PRO A 1 500 ? 9.007 7.653 6.869 1.00 74.38 500 PRO A N 1
ATOM 3667 C CA . PRO A 1 500 ? 9.044 7.691 8.331 1.00 74.38 500 PRO A CA 1
ATOM 3668 C C . PRO A 1 500 ? 10.283 8.423 8.859 1.00 74.38 500 PRO A C 1
ATOM 3670 O O . PRO A 1 500 ? 10.141 9.207 9.796 1.00 74.38 500 PRO A O 1
ATOM 3673 N N . ALA A 1 501 ? 11.451 8.276 8.222 1.00 79.00 501 ALA A N 1
ATOM 3674 C CA . ALA A 1 501 ? 12.651 9.029 8.592 1.00 79.00 501 ALA A CA 1
ATOM 3675 C C . ALA A 1 501 ? 12.440 10.549 8.467 1.00 79.00 501 ALA A C 1
ATOM 3677 O O . ALA A 1 501 ? 12.674 11.295 9.418 1.00 79.00 501 ALA A O 1
ATOM 3678 N N . GLY A 1 502 ? 11.881 11.010 7.345 1.00 77.06 502 GLY A N 1
ATOM 3679 C CA . GLY A 1 502 ? 11.533 12.414 7.139 1.00 77.06 502 GLY A CA 1
ATOM 3680 C C . GLY A 1 502 ? 10.508 12.926 8.154 1.00 77.06 502 GLY A C 1
ATOM 3681 O O . GLY A 1 502 ? 10.639 14.045 8.644 1.00 77.06 502 GLY A O 1
ATOM 3682 N N . ARG A 1 503 ? 9.514 12.113 8.546 1.00 78.62 503 ARG A N 1
ATOM 3683 C CA . ARG A 1 503 ? 8.564 12.484 9.615 1.00 78.62 503 ARG A CA 1
ATOM 3684 C C . ARG A 1 503 ? 9.233 12.603 10.979 1.00 78.62 503 ARG A C 1
ATOM 3686 O O . ARG A 1 503 ? 8.939 13.561 11.704 1.00 78.62 503 ARG A O 1
ATOM 3693 N N . ALA A 1 504 ? 10.103 11.654 11.317 1.00 81.56 504 ALA A N 1
ATOM 3694 C CA . ALA A 1 504 ? 10.863 11.669 12.557 1.00 81.56 504 ALA A CA 1
ATOM 3695 C C . ALA A 1 504 ? 11.719 12.939 12.641 1.00 81.56 504 ALA A C 1
ATOM 3697 O O . ALA A 1 504 ? 11.644 13.659 13.631 1.00 81.56 504 ALA A O 1
ATOM 3698 N N . VAL A 1 505 ? 12.426 13.295 11.566 1.00 85.88 505 VAL A N 1
ATOM 3699 C CA . VAL A 1 505 ? 13.261 14.506 11.510 1.00 85.88 505 VAL A CA 1
ATOM 3700 C C . VAL A 1 505 ? 12.426 15.789 11.520 1.00 85.88 505 VAL A C 1
ATOM 3702 O O . VAL A 1 505 ? 12.680 16.676 12.330 1.00 85.88 505 VAL A O 1
ATOM 3705 N N . ALA A 1 506 ? 11.409 15.897 10.661 1.00 79.69 506 ALA A N 1
ATOM 3706 C CA . ALA A 1 506 ? 10.660 17.142 10.482 1.00 79.69 506 ALA A CA 1
ATOM 3707 C C . ALA A 1 506 ? 9.713 17.465 11.646 1.00 79.69 506 ALA A C 1
ATOM 3709 O O . ALA A 1 506 ? 9.397 18.629 11.878 1.00 79.69 506 ALA A O 1
ATOM 3710 N N . SER A 1 507 ? 9.216 16.449 12.359 1.00 82.62 507 SER A N 1
ATOM 3711 C CA . SER A 1 507 ? 8.191 16.649 13.392 1.00 82.62 507 SER A CA 1
ATOM 3712 C C . SER A 1 507 ? 8.453 15.902 14.694 1.00 82.62 507 SER A C 1
ATOM 3714 O O . SER A 1 507 ? 8.154 16.442 15.755 1.00 82.62 507 SER A O 1
ATOM 3716 N N . GLY A 1 508 ? 9.033 14.702 14.644 1.00 82.94 508 GLY A N 1
ATOM 3717 C CA . GLY A 1 508 ? 9.277 13.883 15.831 1.00 82.94 508 GLY A CA 1
ATOM 3718 C C . GLY A 1 508 ? 10.346 14.472 16.753 1.00 82.94 508 GLY A C 1
ATOM 3719 O O . GLY A 1 508 ? 10.068 14.777 17.912 1.00 82.94 508 GLY A O 1
ATOM 3720 N N . ILE A 1 509 ? 11.557 14.682 16.231 1.00 86.75 509 ILE A N 1
ATOM 3721 C CA . ILE A 1 509 ? 12.712 15.193 16.983 1.00 86.75 509 ILE A CA 1
ATOM 3722 C C . ILE A 1 509 ? 12.453 16.606 17.535 1.00 86.75 509 ILE A C 1
ATOM 3724 O O . ILE A 1 509 ? 12.688 16.804 18.728 1.00 86.75 509 ILE A O 1
ATOM 3728 N N . PRO A 1 510 ? 11.928 17.581 16.759 1.00 86.69 510 PRO A N 1
ATOM 3729 C CA . PRO A 1 510 ? 11.607 18.902 17.299 1.00 86.69 510 PRO A CA 1
ATOM 3730 C C . PRO A 1 510 ? 10.597 18.841 18.447 1.00 86.69 510 PRO A C 1
ATOM 3732 O O . PRO A 1 510 ? 10.790 19.505 19.461 1.00 86.69 510 PRO A O 1
ATOM 3735 N N . ARG A 1 511 ? 9.558 17.999 18.340 1.00 81.00 511 ARG A N 1
ATOM 3736 C CA . ARG A 1 511 ? 8.572 17.813 19.416 1.00 81.00 511 ARG A CA 1
ATOM 3737 C C . ARG A 1 511 ? 9.191 17.187 20.661 1.00 81.00 511 ARG A C 1
ATOM 3739 O O . ARG A 1 511 ? 8.935 17.667 21.758 1.00 81.00 511 ARG A O 1
ATOM 3746 N N . ALA A 1 512 ? 10.026 16.161 20.507 1.00 84.75 512 ALA A N 1
ATOM 3747 C CA . ALA A 1 512 ? 10.713 15.533 21.634 1.00 84.75 512 ALA A CA 1
ATOM 3748 C C . ALA A 1 512 ? 11.685 16.500 22.332 1.00 84.75 512 ALA A C 1
ATOM 3750 O O . ALA A 1 512 ? 11.719 16.542 23.560 1.00 84.75 512 ALA A O 1
ATOM 3751 N N . ARG A 1 513 ? 12.418 17.323 21.566 1.00 87.25 513 ARG A N 1
ATOM 3752 C CA . ARG A 1 513 ? 13.290 18.380 22.104 1.00 87.25 513 ARG A CA 1
ATOM 3753 C C . ARG A 1 513 ? 12.503 19.464 22.831 1.00 87.25 513 ARG A C 1
ATOM 3755 O O . ARG A 1 513 ? 12.912 19.853 23.915 1.00 87.25 513 ARG A O 1
ATOM 3762 N N . LEU A 1 514 ? 11.377 19.915 22.274 1.00 82.44 514 LEU A N 1
ATOM 3763 C CA . LEU A 1 514 ? 10.497 20.888 22.929 1.00 82.44 514 LEU A CA 1
ATOM 3764 C C . LEU A 1 514 ? 9.949 20.349 24.255 1.00 82.44 514 LEU A C 1
ATOM 3766 O O . LEU A 1 514 ? 9.975 21.061 25.252 1.00 82.44 514 LEU A O 1
ATOM 3770 N N . LEU A 1 515 ? 9.508 19.088 24.286 1.00 82.75 515 LEU A N 1
ATOM 3771 C CA . LEU A 1 515 ? 9.026 18.443 25.512 1.00 82.75 515 LEU A CA 1
ATOM 3772 C C . LEU A 1 515 ? 10.136 18.284 26.560 1.00 82.75 515 LEU A C 1
ATOM 3774 O O . LEU A 1 515 ? 9.892 18.511 27.740 1.00 82.75 515 LEU A O 1
ATOM 3778 N N . ALA A 1 516 ? 11.352 17.929 26.142 1.00 84.50 516 ALA A N 1
ATOM 3779 C CA . ALA A 1 516 ? 12.491 17.826 27.050 1.00 84.50 516 ALA A CA 1
ATOM 3780 C C . ALA A 1 516 ? 12.937 19.192 27.586 1.00 84.50 516 ALA A C 1
ATOM 3782 O O . ALA A 1 516 ? 13.133 19.325 28.786 1.00 84.50 516 ALA A O 1
ATOM 3783 N N . ALA A 1 517 ? 13.013 20.212 26.725 1.00 82.31 517 ALA A N 1
ATOM 3784 C CA . ALA A 1 517 ? 13.338 21.580 27.122 1.00 82.31 517 ALA A CA 1
ATOM 3785 C C . ALA A 1 517 ? 12.293 22.157 28.089 1.00 82.31 517 ALA A C 1
ATOM 3787 O O . ALA A 1 517 ? 12.647 22.823 29.059 1.00 82.31 517 ALA A O 1
ATOM 3788 N N . ALA A 1 518 ? 11.010 21.861 27.858 1.00 79.44 518 ALA A N 1
ATOM 3789 C CA . ALA A 1 518 ? 9.934 22.230 28.772 1.00 79.44 518 ALA A CA 1
ATOM 3790 C C . ALA A 1 518 ? 10.065 21.533 30.137 1.00 79.44 518 ALA A C 1
ATOM 3792 O O . ALA A 1 518 ? 9.752 22.140 31.156 1.00 79.44 518 ALA A O 1
ATOM 3793 N N . ALA A 1 519 ? 10.555 20.289 30.169 1.00 75.81 519 ALA A N 1
ATOM 3794 C CA . ALA A 1 519 ? 10.783 19.545 31.407 1.00 75.81 519 ALA A CA 1
ATOM 3795 C C . ALA A 1 519 ? 12.022 20.018 32.195 1.00 75.81 519 ALA A C 1
ATOM 3797 O O . ALA A 1 519 ? 12.082 19.791 33.399 1.00 75.81 519 ALA A O 1
ATOM 3798 N N . THR A 1 520 ? 12.996 20.665 31.543 1.00 74.69 520 THR A N 1
ATOM 3799 C CA . THR A 1 520 ? 14.264 21.121 32.154 1.00 74.69 520 THR A CA 1
ATOM 3800 C C . THR A 1 520 ? 14.322 22.619 32.444 1.00 74.69 520 THR A C 1
ATOM 3802 O O . THR A 1 520 ? 15.380 23.122 32.816 1.00 74.69 520 THR A O 1
ATOM 3805 N N . ALA A 1 521 ? 13.244 23.368 32.209 1.00 73.75 521 ALA A N 1
ATOM 3806 C CA . ALA A 1 521 ? 13.262 24.815 32.391 1.00 73.75 521 ALA A CA 1
ATOM 3807 C C . ALA A 1 521 ? 13.568 25.181 33.869 1.00 73.75 521 ALA A C 1
ATOM 3809 O O . ALA A 1 521 ? 12.921 24.643 34.768 1.00 73.75 521 ALA A O 1
ATOM 3810 N N . PRO A 1 522 ? 14.529 26.094 34.134 1.00 60.06 522 PRO A N 1
ATOM 3811 C CA . PRO A 1 522 ? 15.114 26.332 35.465 1.00 60.06 522 PRO A CA 1
ATOM 3812 C C . PRO A 1 522 ? 14.169 26.965 36.496 1.00 60.06 522 PRO A C 1
ATOM 3814 O O . PRO A 1 522 ? 14.487 27.004 37.679 1.00 60.06 522 PRO A O 1
ATOM 3817 N N . ALA A 1 523 ? 12.989 27.415 36.074 1.00 59.66 523 ALA A N 1
ATOM 3818 C CA . ALA A 1 523 ? 11.886 27.698 36.976 1.00 59.66 523 ALA A CA 1
ATOM 3819 C C . ALA A 1 523 ? 10.744 26.749 36.601 1.00 59.66 523 ALA A C 1
ATOM 3821 O O . ALA A 1 523 ? 10.294 26.810 35.449 1.00 59.66 523 ALA A O 1
ATOM 3822 N N . PRO A 1 524 ? 10.252 25.894 37.518 1.00 55.66 524 PRO A N 1
ATOM 3823 C CA . PRO A 1 524 ? 9.026 25.147 37.294 1.00 55.66 524 PRO A CA 1
ATOM 3824 C C . PRO A 1 524 ? 7.884 26.157 37.169 1.00 55.66 524 PRO A C 1
ATOM 3826 O O . PRO A 1 524 ? 7.234 26.525 38.143 1.00 55.66 524 PRO A O 1
ATOM 3829 N N . ARG A 1 525 ? 7.644 26.652 35.952 1.00 57.19 525 ARG A N 1
ATOM 3830 C CA . ARG A 1 525 ? 6.426 27.390 35.651 1.00 57.19 525 ARG A CA 1
ATOM 3831 C C . ARG A 1 525 ? 5.315 26.363 35.740 1.00 57.19 525 ARG A C 1
ATOM 3833 O O . ARG A 1 525 ? 5.204 25.505 34.864 1.00 57.19 525 ARG A O 1
ATOM 3840 N N . ILE A 1 526 ? 4.540 26.424 36.821 1.00 60.34 526 ILE A N 1
ATOM 3841 C CA . ILE A 1 526 ? 3.335 25.619 37.000 1.00 60.34 526 ILE A CA 1
ATOM 3842 C C . ILE A 1 526 ? 2.378 26.029 35.881 1.00 60.34 526 ILE A C 1
ATOM 3844 O O . ILE A 1 526 ? 1.613 26.981 35.998 1.00 60.34 526 ILE A O 1
ATOM 3848 N N . ARG A 1 527 ? 2.475 25.348 34.740 1.00 67.44 527 ARG A N 1
ATOM 3849 C CA . ARG A 1 527 ? 1.531 25.508 33.644 1.00 67.44 527 ARG A CA 1
ATOM 3850 C C . ARG A 1 527 ? 0.386 24.548 33.877 1.00 67.44 527 ARG A C 1
ATOM 3852 O O . ARG A 1 527 ? 0.594 23.363 34.135 1.00 67.44 527 ARG A O 1
ATOM 3859 N N . ARG A 1 528 ? -0.831 25.060 33.747 1.00 76.31 528 ARG A N 1
ATOM 3860 C CA . ARG A 1 528 ? -2.024 24.229 33.644 1.00 76.31 528 ARG A CA 1
ATOM 3861 C C . ARG A 1 528 ? -1.927 23.469 32.322 1.00 76.31 528 ARG A C 1
ATOM 3863 O O . ARG A 1 528 ? -1.735 24.072 31.266 1.00 76.31 528 ARG A O 1
ATOM 3870 N N . TYR A 1 529 ? -1.987 22.144 32.379 1.00 76.75 529 TYR A N 1
ATOM 3871 C CA . TYR A 1 529 ? -1.952 21.294 31.195 1.00 76.75 529 TYR A CA 1
ATOM 3872 C C . TYR A 1 529 ? -3.046 20.237 31.272 1.00 76.75 529 TYR A C 1
ATOM 3874 O O . TYR A 1 529 ? -3.370 19.734 32.345 1.00 76.75 529 TYR A O 1
ATOM 3882 N N . ALA A 1 530 ? -3.604 19.888 30.119 1.00 79.75 530 ALA A N 1
ATOM 3883 C CA . ALA A 1 530 ? -4.528 18.773 29.988 1.00 79.75 530 ALA A CA 1
ATOM 3884 C C . ALA A 1 530 ? -3.928 17.757 29.015 1.00 79.75 530 ALA A C 1
ATOM 3886 O O . ALA A 1 530 ? -3.646 18.076 27.859 1.00 79.75 530 ALA A O 1
ATOM 3887 N N . LEU A 1 531 ? -3.700 16.531 29.490 1.00 79.62 531 LEU A N 1
ATOM 3888 C CA . LEU A 1 531 ? -3.247 15.427 28.650 1.00 79.62 531 LEU A CA 1
ATOM 3889 C C . LEU A 1 531 ? -4.468 14.671 28.127 1.00 79.62 531 LEU A C 1
ATOM 3891 O O . LEU A 1 531 ? -5.031 13.820 28.813 1.00 79.62 531 LEU A O 1
ATOM 3895 N N . LEU A 1 532 ? -4.872 14.979 26.902 1.00 80.06 532 LEU A N 1
ATOM 3896 C CA . LEU A 1 532 ? -6.016 14.352 26.252 1.00 80.06 532 LEU A CA 1
ATOM 3897 C C . LEU A 1 532 ? -5.504 13.285 25.316 1.00 80.06 532 LEU A C 1
ATOM 3899 O O . LEU A 1 532 ? -4.655 13.544 24.473 1.00 80.06 532 LEU A O 1
ATOM 3903 N N . HIS A 1 533 ? -6.035 12.083 25.399 1.00 67.62 533 HIS A N 1
ATOM 3904 C CA . HIS A 1 533 ? -5.712 11.081 24.404 1.00 67.62 533 HIS A CA 1
ATOM 3905 C C . HIS A 1 533 ? -6.776 11.106 23.322 1.00 67.62 533 HIS A C 1
ATOM 3907 O O . HIS A 1 533 ? -7.786 10.409 23.405 1.00 67.62 533 HIS A O 1
ATOM 3913 N N . ASP A 1 534 ? -6.528 11.916 22.300 1.00 61.88 534 ASP A N 1
ATOM 3914 C CA . ASP A 1 534 ? -7.355 11.912 21.106 1.00 61.88 534 ASP A CA 1
ATOM 3915 C C . ASP A 1 534 ? -7.162 10.563 20.398 1.00 61.88 534 ASP A C 1
ATOM 3917 O O . ASP A 1 534 ? -6.093 10.286 19.857 1.00 61.88 534 ASP A O 1
ATOM 3921 N N . GLY A 1 535 ? -8.191 9.707 20.382 1.00 51.81 535 GLY A N 1
ATOM 3922 C CA . GLY A 1 535 ? -8.197 8.405 19.692 1.00 51.81 535 GLY A CA 1
ATOM 3923 C C . GLY A 1 535 ? -8.028 8.484 18.161 1.00 51.81 535 GLY A C 1
ATOM 3924 O O . GLY A 1 535 ? -8.360 7.542 17.439 1.00 51.81 535 GLY A O 1
ATOM 3925 N N . ARG A 1 536 ? -7.572 9.628 17.640 1.00 49.34 536 ARG A N 1
ATOM 3926 C CA . ARG A 1 536 ? -7.307 9.930 16.229 1.00 49.34 536 ARG A CA 1
ATOM 3927 C C . ARG A 1 536 ? -5.819 9.957 15.876 1.00 49.34 536 ARG A C 1
ATOM 3929 O O . ARG A 1 536 ? -5.507 9.835 14.691 1.00 49.34 536 ARG A O 1
ATOM 3936 N N . VAL A 1 537 ? -4.926 10.152 16.848 1.00 47.91 537 VAL A N 1
ATOM 3937 C CA . VAL A 1 537 ? -3.468 10.188 16.653 1.00 47.91 537 VAL A CA 1
ATOM 3938 C C . VAL A 1 537 ? -2.845 9.146 17.577 1.00 47.91 537 VAL A C 1
ATOM 3940 O O . VAL A 1 537 ? -3.309 8.981 18.700 1.00 47.91 537 VAL A O 1
ATOM 3943 N N . ASP A 1 538 ? -1.815 8.436 17.111 1.00 49.34 538 ASP A N 1
ATOM 3944 C CA . ASP A 1 538 ? -1.060 7.435 17.880 1.00 49.34 538 ASP A CA 1
ATOM 3945 C C . ASP A 1 538 ? -0.279 8.074 19.054 1.00 49.34 538 ASP A C 1
ATOM 3947 O O . ASP A 1 538 ? 0.950 8.093 19.073 1.00 49.34 538 ASP A O 1
ATOM 3951 N N . GLY A 1 539 ? -0.974 8.667 20.028 1.00 57.41 539 GLY A N 1
ATOM 3952 C CA . GLY A 1 539 ? -0.368 9.257 21.216 1.00 57.41 539 GLY A CA 1
ATOM 3953 C C . GLY A 1 539 ? -1.259 10.261 21.958 1.00 57.41 539 GLY A C 1
ATOM 3954 O O . GLY A 1 539 ? -2.249 10.749 21.415 1.00 57.41 539 GLY A O 1
ATOM 3955 N N . PRO A 1 540 ? -0.921 10.577 23.219 1.00 70.38 540 PRO A N 1
ATOM 3956 C CA . PRO A 1 540 ? -1.543 11.674 23.947 1.00 70.38 540 PRO A CA 1
ATOM 3957 C C . PRO A 1 540 ? -1.260 13.030 23.287 1.00 70.38 540 PRO A C 1
ATOM 3959 O O . PRO A 1 540 ? -0.128 13.341 22.919 1.00 70.38 540 PRO A O 1
ATOM 3962 N N . THR A 1 541 ? -2.287 13.866 23.216 1.00 73.31 541 THR A N 1
ATOM 3963 C CA . THR A 1 541 ? -2.214 15.291 22.907 1.00 73.31 541 THR A CA 1
ATOM 3964 C C . THR A 1 541 ? -2.103 16.068 24.216 1.00 73.31 541 THR A C 1
ATOM 3966 O O . THR A 1 541 ? -3.034 16.100 25.019 1.00 73.31 541 THR A O 1
ATOM 3969 N N . LEU A 1 542 ? -0.957 16.706 24.440 1.00 77.50 542 LEU A N 1
ATOM 3970 C CA . LEU A 1 542 ? -0.767 17.642 25.545 1.00 77.50 542 LEU A CA 1
ATOM 3971 C C . LEU A 1 542 ? -1.277 19.025 25.117 1.00 77.50 542 LEU A C 1
ATOM 3973 O O . LEU A 1 542 ? -0.773 19.581 24.143 1.00 77.50 542 LEU A O 1
ATOM 3977 N N . VAL A 1 543 ? -2.262 19.568 25.831 1.00 79.00 543 VAL A N 1
ATOM 3978 C CA . VAL A 1 543 ? -2.746 20.945 25.653 1.00 79.00 543 VAL A CA 1
ATOM 3979 C C . VAL A 1 543 ? -2.177 21.796 26.779 1.00 79.00 543 VAL A C 1
ATOM 3981 O O . VAL A 1 543 ? -2.350 21.460 27.952 1.00 79.00 543 VAL A O 1
ATOM 3984 N N . LEU A 1 544 ? -1.480 22.873 26.418 1.00 79.19 544 LEU A N 1
ATOM 3985 C CA . LEU A 1 544 ? -0.858 23.808 27.353 1.00 79.19 544 LEU A CA 1
ATOM 3986 C C . LEU A 1 544 ? -1.689 25.092 27.428 1.00 79.19 544 LEU A C 1
ATOM 3988 O O . LEU A 1 544 ? -2.089 25.638 26.398 1.00 79.19 544 LEU A O 1
ATOM 3992 N N . PHE A 1 545 ? -1.916 25.577 28.645 1.00 78.06 545 PHE A N 1
ATOM 3993 C CA . PHE A 1 545 ? -2.594 26.843 28.912 1.00 78.06 545 PHE A CA 1
ATOM 3994 C C . PHE A 1 545 ? -1.577 27.874 29.416 1.00 78.06 545 PHE A C 1
ATOM 3996 O O . PHE A 1 545 ? -0.528 27.503 29.963 1.00 78.06 545 PHE A O 1
ATOM 4003 N N . ALA A 1 546 ? -1.872 29.156 29.191 1.00 72.88 546 ALA A N 1
ATOM 4004 C CA . ALA A 1 546 ? -1.076 30.262 29.714 1.00 72.88 546 ALA A CA 1
ATOM 4005 C C . ALA A 1 546 ? -0.968 30.151 31.243 1.00 72.88 546 ALA A C 1
ATOM 4007 O O . ALA A 1 546 ? -1.912 29.720 31.907 1.00 72.88 546 ALA A O 1
ATOM 4008 N N . ALA A 1 547 ? 0.187 30.503 31.804 1.00 63.34 547 ALA A N 1
ATOM 4009 C CA . ALA A 1 547 ? 0.313 30.638 33.252 1.00 63.34 547 ALA A CA 1
ATOM 4010 C C . ALA A 1 547 ? -0.331 31.965 33.689 1.00 63.34 547 ALA A C 1
ATOM 4012 O O . ALA A 1 547 ? -0.151 32.979 33.017 1.00 63.34 547 ALA A O 1
ATOM 4013 N N . GLU A 1 548 ? -1.079 31.945 34.795 1.00 61.16 548 GLU A N 1
ATOM 4014 C CA . GLU A 1 548 ? -1.672 33.128 35.433 1.00 61.16 548 GLU A CA 1
ATOM 4015 C C . GLU A 1 548 ? -0.572 34.112 35.864 1.00 61.16 548 GLU A C 1
ATOM 4017 O O . GLU A 1 548 ? -0.008 33.990 36.945 1.00 61.16 548 GLU A O 1
ATOM 4022 N N . GLU A 1 549 ? -0.261 35.096 35.023 1.00 50.44 549 GLU A N 1
ATOM 4023 C CA . GLU A 1 549 ? 0.412 36.337 35.448 1.00 50.44 549 GLU A CA 1
ATOM 4024 C C . GLU A 1 549 ? -0.495 37.571 35.262 1.00 50.44 549 GLU A C 1
ATOM 4026 O O . GLU A 1 549 ? -0.092 38.685 35.581 1.00 50.44 549 GLU A O 1
ATOM 4031 N N . ALA A 1 550 ? -1.746 37.395 34.813 1.00 52.06 550 ALA A N 1
ATOM 4032 C CA . ALA A 1 550 ? -2.730 38.475 34.746 1.00 52.06 550 ALA A CA 1
ATOM 4033 C C . ALA A 1 550 ? -3.787 38.313 35.858 1.00 52.06 550 ALA A C 1
ATOM 4035 O O . ALA A 1 550 ? -4.343 37.219 35.993 1.00 52.06 550 ALA A O 1
ATOM 4036 N N . PRO A 1 551 ? -4.080 39.362 36.655 1.00 49.78 551 PRO A N 1
ATOM 4037 C CA . PRO A 1 551 ? -5.080 39.297 37.715 1.00 49.78 551 PRO A CA 1
ATOM 4038 C C . PRO A 1 551 ? -6.428 38.839 37.150 1.00 49.78 551 PRO A C 1
ATOM 4040 O O . PRO A 1 551 ? -6.974 39.451 36.229 1.00 49.78 551 PRO A O 1
ATOM 4043 N N . ALA A 1 552 ? -6.925 37.733 37.709 1.00 48.56 552 ALA A N 1
ATOM 4044 C CA . ALA A 1 552 ? -8.135 37.025 37.315 1.00 48.56 552 ALA A CA 1
ATOM 4045 C C . ALA A 1 552 ? -9.334 37.974 37.177 1.00 48.56 552 ALA A C 1
ATOM 4047 O O . ALA A 1 552 ? -10.023 38.286 38.143 1.00 48.56 552 ALA A O 1
ATOM 4048 N N . THR A 1 553 ? -9.595 38.420 35.954 1.00 42.69 553 THR A N 1
ATOM 4049 C CA . THR A 1 553 ? -10.783 39.201 35.605 1.00 42.69 553 THR A CA 1
ATOM 4050 C C . THR A 1 553 ? -11.353 38.685 34.284 1.00 42.69 553 THR A C 1
ATOM 4052 O O . THR A 1 553 ? -11.431 39.397 33.292 1.00 42.69 553 THR A O 1
ATOM 4055 N N . GLY A 1 554 ? -11.755 37.407 34.248 1.00 56.06 554 GLY A N 1
ATOM 4056 C CA . GLY A 1 554 ? -12.649 36.910 33.195 1.00 56.06 554 GLY A CA 1
ATOM 4057 C C . GLY A 1 554 ? -12.588 35.399 32.909 1.00 56.06 554 GLY A C 1
ATOM 4058 O O . GLY A 1 554 ? -11.508 34.818 32.932 1.00 56.06 554 GLY A O 1
ATOM 4059 N N . PRO A 1 555 ? -13.723 34.741 32.585 1.00 54.78 555 PRO A N 1
ATOM 4060 C CA . PRO A 1 555 ? -13.835 33.294 32.328 1.00 54.78 555 PRO A CA 1
ATOM 4061 C C . PRO A 1 555 ? -13.293 32.822 30.957 1.00 54.78 555 PRO A C 1
ATOM 4063 O O . PRO A 1 555 ? -13.816 31.872 30.372 1.00 54.78 555 PRO A O 1
ATOM 4066 N N . THR A 1 556 ? -12.252 33.453 30.413 1.00 56.72 556 THR A N 1
ATOM 4067 C CA . THR A 1 556 ? -11.753 33.188 29.049 1.00 56.72 556 THR A CA 1
ATOM 4068 C C . THR A 1 556 ? -10.268 32.829 29.018 1.00 56.72 556 THR A C 1
ATOM 4070 O O . THR A 1 556 ? -9.470 33.517 28.390 1.00 56.72 556 THR A O 1
ATOM 4073 N N . ASP A 1 557 ? -9.902 31.710 29.644 1.00 59.31 557 ASP A N 1
ATOM 4074 C CA . ASP A 1 557 ? -8.591 31.077 29.444 1.00 59.31 557 ASP A CA 1
ATOM 4075 C C . ASP A 1 557 ? -8.584 30.311 28.113 1.00 59.31 557 ASP A C 1
ATOM 4077 O O . ASP A 1 557 ? -9.002 29.151 28.030 1.00 59.31 557 ASP A O 1
ATOM 4081 N N . THR A 1 558 ? -8.135 30.965 27.044 1.00 60.84 558 THR A N 1
ATOM 4082 C CA . THR A 1 558 ? -7.928 30.328 25.736 1.00 60.84 558 THR A CA 1
ATOM 4083 C C . THR A 1 558 ? -6.584 29.600 25.684 1.00 60.84 558 THR A C 1
ATOM 4085 O O . THR A 1 558 ? -5.567 30.130 26.127 1.00 60.84 558 THR A O 1
ATOM 4088 N N . ALA A 1 559 ? -6.554 28.388 25.122 1.00 56.28 559 ALA A N 1
ATOM 4089 C CA . ALA A 1 559 ? -5.323 27.606 24.975 1.00 56.28 559 ALA A CA 1
ATOM 4090 C C . ALA A 1 559 ? -4.285 28.325 24.085 1.00 56.28 559 ALA A C 1
ATOM 4092 O O . ALA A 1 559 ? -4.598 28.703 22.957 1.00 56.28 559 ALA A O 1
ATOM 4093 N N . GLU A 1 560 ? -3.041 28.464 24.564 1.00 52.03 560 GLU A N 1
ATOM 4094 C CA . GLU A 1 560 ? -1.942 29.115 23.821 1.00 52.03 560 GLU A CA 1
ATOM 4095 C C . GLU A 1 560 ? -1.440 28.255 22.653 1.00 52.03 560 GLU A C 1
ATOM 4097 O O . GLU A 1 560 ? -0.972 28.770 21.638 1.00 52.03 560 GLU A O 1
ATOM 4102 N N . ALA A 1 561 ? -1.515 26.928 22.804 1.00 47.66 561 ALA A N 1
ATOM 4103 C CA . ALA A 1 561 ? -1.058 25.976 21.805 1.00 47.66 561 ALA A CA 1
ATOM 4104 C C . ALA A 1 561 ? -1.854 24.664 21.888 1.00 47.66 561 ALA A C 1
ATOM 4106 O O . ALA A 1 561 ? -1.694 23.854 22.804 1.00 47.66 561 ALA A O 1
ATOM 4107 N N . GLY A 1 562 ? -2.691 24.442 20.879 1.00 46.34 562 GLY A N 1
ATOM 4108 C CA . GLY A 1 562 ? -3.340 23.176 20.548 1.00 46.34 562 GLY A CA 1
ATOM 4109 C C . GLY A 1 562 ? -3.418 23.052 19.022 1.00 46.34 562 GLY A C 1
ATOM 4110 O O . GLY A 1 562 ? -3.215 24.050 18.331 1.00 46.34 562 GLY A O 1
ATOM 4111 N N . PRO A 1 563 ? -3.656 21.859 18.447 1.00 45.41 563 PRO A N 1
ATOM 4112 C CA . PRO A 1 563 ? -3.843 21.741 17.002 1.00 45.41 563 PRO A CA 1
ATOM 4113 C C . PRO A 1 563 ? -4.963 22.688 16.552 1.00 45.41 563 PRO A C 1
ATOM 4115 O O . PRO A 1 563 ? -6.072 22.585 17.075 1.00 45.41 563 PRO A O 1
ATOM 4118 N N . ASP A 1 564 ? -4.656 23.596 15.616 1.00 38.53 564 ASP A N 1
ATOM 4119 C CA . ASP A 1 564 ? -5.565 24.634 15.112 1.00 38.53 564 ASP A CA 1
ATOM 4120 C C . ASP A 1 564 ? -6.974 24.074 14.860 1.00 38.53 564 ASP A C 1
ATOM 4122 O O . ASP A 1 564 ? -7.237 23.392 13.864 1.00 38.53 564 ASP A O 1
ATOM 4126 N N . ARG A 1 565 ? -7.904 24.372 15.770 1.00 40.03 565 ARG A N 1
ATOM 4127 C CA . ARG A 1 565 ? -9.342 24.259 15.534 1.00 40.03 565 ARG A CA 1
ATOM 4128 C C . ARG A 1 565 ? -9.851 25.666 15.274 1.00 40.03 565 ARG A C 1
ATOM 4130 O O . ARG A 1 565 ? -10.163 26.396 16.206 1.00 40.03 565 ARG A O 1
ATOM 4137 N N . ALA A 1 566 ? -9.931 26.045 14.002 1.00 30.36 566 ALA A N 1
ATOM 4138 C CA . ALA A 1 566 ? -10.726 27.203 13.625 1.00 30.36 566 ALA A CA 1
ATOM 4139 C C . ALA A 1 566 ? -12.202 26.905 13.964 1.00 30.36 566 ALA A C 1
ATOM 4141 O O . ALA A 1 566 ? -12.690 25.835 13.579 1.00 30.36 566 ALA A O 1
ATOM 4142 N N . PRO A 1 567 ? -12.916 27.790 14.680 1.00 34.78 567 PRO A N 1
ATOM 4143 C CA . PRO A 1 567 ? -14.351 27.632 14.867 1.00 34.78 567 PRO A CA 1
ATOM 4144 C C . PRO A 1 567 ? -15.054 27.670 13.497 1.00 34.78 567 PRO A C 1
ATOM 4146 O O . PRO A 1 567 ? -14.615 28.404 12.601 1.00 34.78 567 PRO A O 1
ATOM 4149 N N . PRO A 1 568 ? -16.126 26.884 13.293 1.00 30.58 568 PRO A N 1
ATOM 4150 C CA . PRO A 1 568 ? -16.902 26.944 12.063 1.00 30.58 568 PRO A CA 1
ATOM 4151 C C . PRO A 1 568 ? -17.490 28.355 11.914 1.00 30.58 568 PRO A C 1
ATOM 4153 O O . PRO A 1 568 ? -18.329 28.765 12.707 1.00 30.58 568 PRO A O 1
ATOM 4156 N N . GLY A 1 569 ? -17.008 29.110 10.921 1.00 34.59 569 GLY A N 1
ATOM 4157 C CA . GLY A 1 569 ? -17.536 30.432 10.561 1.00 34.59 569 GLY A CA 1
ATOM 4158 C C . GLY A 1 569 ? -16.579 31.620 10.709 1.00 34.59 569 GLY A C 1
ATOM 4159 O O . GLY A 1 569 ? -16.910 32.697 10.222 1.00 34.59 569 GLY A O 1
ATOM 4160 N N . ALA A 1 570 ? -15.388 31.469 11.299 1.00 34.22 570 ALA A N 1
ATOM 4161 C CA . ALA A 1 570 ? -14.444 32.589 11.364 1.00 34.22 570 ALA A CA 1
ATOM 4162 C C . ALA A 1 570 ? -13.759 32.828 9.998 1.00 34.22 570 ALA A C 1
ATOM 4164 O O . ALA A 1 570 ? -13.147 31.900 9.454 1.00 34.22 570 ALA A O 1
ATOM 4165 N N . PRO A 1 571 ? -13.808 34.049 9.427 1.00 31.89 571 PRO A N 1
ATOM 4166 C CA . PRO A 1 571 ? -13.018 34.379 8.250 1.00 31.89 571 PRO A CA 1
ATOM 4167 C C . PRO A 1 571 ? -11.530 34.317 8.614 1.00 31.89 571 PRO A C 1
ATOM 4169 O O . PRO A 1 571 ? -11.059 35.014 9.509 1.00 31.89 571 PRO A O 1
ATOM 4172 N N . THR A 1 572 ? -10.775 33.463 7.920 1.00 32.22 572 THR A N 1
ATOM 4173 C CA . THR A 1 572 ? -9.312 33.389 8.040 1.00 32.22 572 THR A CA 1
ATOM 4174 C C . THR A 1 572 ? -8.697 34.783 7.862 1.00 32.22 572 THR A C 1
ATOM 4176 O O . THR A 1 572 ? -8.906 35.376 6.799 1.00 32.22 572 THR A O 1
ATOM 4179 N N . PRO A 1 573 ? -7.901 35.309 8.814 1.00 32.28 573 PRO A N 1
ATOM 4180 C CA . PRO A 1 573 ? -7.162 36.539 8.586 1.00 32.28 573 PRO A CA 1
ATOM 4181 C C . PRO A 1 573 ? -6.100 36.264 7.518 1.00 32.28 573 PRO A C 1
ATOM 4183 O O . PRO A 1 573 ? -5.125 35.539 7.728 1.00 32.28 573 PRO A O 1
ATOM 4186 N N . GLY A 1 574 ? -6.332 36.811 6.327 1.00 27.94 574 GLY A N 1
ATOM 4187 C CA . GLY A 1 574 ? -5.433 36.704 5.190 1.00 27.94 574 GLY A CA 1
ATOM 4188 C C . GLY A 1 574 ? -4.106 37.397 5.478 1.00 27.94 574 GLY A C 1
ATOM 4189 O O . GLY A 1 574 ? -3.949 38.593 5.244 1.00 27.94 574 GLY A O 1
ATOM 4190 N N . ARG A 1 575 ? -3.102 36.636 5.923 1.00 33.59 575 ARG A N 1
ATOM 4191 C CA . ARG A 1 575 ? -1.705 37.059 5.809 1.00 33.59 575 ARG A CA 1
ATOM 4192 C C . ARG A 1 575 ? -1.329 37.081 4.322 1.00 33.59 575 ARG A C 1
ATOM 4194 O O . ARG A 1 575 ? -1.188 36.038 3.694 1.00 33.59 575 ARG A O 1
ATOM 4201 N N . LYS A 1 576 ? -1.097 38.305 3.828 1.00 37.25 576 LYS A N 1
ATOM 4202 C CA . LYS A 1 576 ? -0.466 38.697 2.551 1.00 37.25 576 LYS A CA 1
ATOM 4203 C C . LYS A 1 576 ? -1.353 38.646 1.295 1.00 37.25 576 LYS A C 1
ATOM 4205 O O . LYS A 1 576 ? -1.157 37.822 0.411 1.00 37.25 576 LYS A O 1
ATOM 4210 N N . ALA A 1 577 ? -2.231 39.641 1.161 1.00 31.53 577 ALA A N 1
ATOM 4211 C CA . ALA A 1 577 ? -2.733 40.101 -0.140 1.00 31.53 577 ALA A CA 1
ATOM 4212 C C . ALA A 1 577 ? -2.997 41.622 -0.170 1.00 31.53 577 ALA A C 1
ATOM 4214 O O . ALA A 1 577 ? -3.926 42.082 -0.819 1.00 31.53 577 ALA A O 1
ATOM 4215 N N . CYS A 1 578 ? -2.170 42.428 0.501 1.00 32.00 578 CYS A N 1
ATOM 4216 C CA . CYS A 1 578 ? -2.148 43.879 0.304 1.00 32.00 578 CYS A CA 1
ATOM 4217 C C . CYS A 1 578 ? -0.854 44.222 -0.448 1.00 32.00 578 CYS A C 1
ATOM 4219 O O . CYS A 1 578 ? 0.183 44.346 0.190 1.00 32.00 578 CYS A O 1
ATOM 4221 N N . CYS A 1 579 ? -0.888 44.177 -1.793 1.00 32.91 579 CYS A N 1
ATOM 4222 C CA . CYS A 1 579 ? 0.050 44.881 -2.705 1.00 32.91 579 CYS A CA 1
ATOM 4223 C C . CYS A 1 579 ? -0.098 44.568 -4.216 1.00 32.91 579 CYS A C 1
ATOM 4225 O O . CYS A 1 579 ? 0.704 45.055 -5.007 1.00 32.91 579 CYS A O 1
ATOM 4227 N N . ARG A 1 580 ? -1.092 43.795 -4.689 1.00 31.02 580 ARG A N 1
ATOM 4228 C CA . ARG A 1 580 ? -1.245 43.520 -6.146 1.00 31.02 580 ARG A CA 1
ATOM 4229 C C . ARG A 1 580 ? -2.546 43.986 -6.807 1.00 31.02 580 ARG A C 1
ATOM 4231 O O . ARG A 1 580 ? -2.723 43.737 -7.993 1.00 31.02 580 ARG A O 1
ATOM 4238 N N . SER A 1 581 ? -3.399 44.730 -6.100 1.00 31.59 581 SER A N 1
ATOM 4239 C CA . SER A 1 581 ? -4.668 45.241 -6.654 1.00 31.59 581 SER A CA 1
ATOM 4240 C C . SER A 1 581 ? -4.645 46.715 -7.096 1.00 31.59 581 SER A C 1
ATOM 4242 O O . SER A 1 581 ? -5.558 47.139 -7.792 1.00 31.59 581 SER A O 1
ATOM 4244 N N . CYS A 1 582 ? -3.606 47.499 -6.779 1.00 31.53 582 CYS A N 1
ATOM 4245 C CA . CYS A 1 582 ? -3.552 48.930 -7.146 1.00 31.53 582 CYS A CA 1
ATOM 4246 C C . CYS A 1 582 ? -2.790 49.248 -8.447 1.00 31.53 582 CYS A C 1
ATOM 4248 O O . CYS A 1 582 ? -2.544 50.413 -8.741 1.00 31.53 582 CYS A O 1
ATOM 4250 N N . ARG A 1 583 ? -2.419 48.246 -9.259 1.00 37.09 583 ARG A N 1
ATOM 4251 C CA . ARG A 1 583 ? -1.685 48.471 -10.526 1.00 37.09 583 ARG A CA 1
ATOM 4252 C C . ARG A 1 583 ? -2.500 48.182 -11.793 1.00 37.09 583 ARG A C 1
ATOM 4254 O O . ARG A 1 583 ? -1.940 48.173 -12.881 1.00 37.09 583 ARG A O 1
ATOM 4261 N N . ARG A 1 584 ? -3.814 47.959 -11.667 1.00 37.12 584 ARG A N 1
ATOM 4262 C CA . ARG A 1 584 ? -4.705 47.648 -12.801 1.00 37.12 584 ARG A CA 1
ATOM 4263 C C . ARG A 1 584 ? -6.011 48.449 -12.822 1.00 37.12 584 ARG A C 1
ATOM 4265 O O . ARG A 1 584 ? -7.003 47.965 -13.330 1.00 37.12 584 ARG A O 1
ATOM 4272 N N . VAL A 1 585 ? -6.000 49.678 -12.307 1.00 36.34 585 VAL A N 1
ATOM 4273 C CA . VAL A 1 585 ? -7.003 50.716 -12.622 1.00 36.34 585 VAL A CA 1
ATOM 4274 C C . VAL A 1 585 ? -6.278 52.070 -12.657 1.00 36.34 585 VAL A C 1
ATOM 4276 O O . VAL A 1 585 ? -6.458 52.937 -11.813 1.00 36.34 585 VAL A O 1
ATOM 4279 N N . ARG A 1 586 ? -5.351 52.223 -13.609 1.00 36.53 586 ARG A N 1
ATOM 4280 C CA . ARG A 1 586 ? -4.850 53.531 -14.065 1.00 36.53 586 ARG A CA 1
ATOM 4281 C C . ARG A 1 586 ? -5.230 53.657 -15.530 1.00 36.53 586 ARG A C 1
ATOM 4283 O O . ARG A 1 586 ? -4.443 53.407 -16.430 1.00 36.53 586 ARG A O 1
ATOM 4290 N N . GLY A 1 587 ? -6.495 53.962 -15.734 1.00 40.47 587 GLY A N 1
ATOM 4291 C CA . GLY A 1 587 ? -7.077 54.213 -17.034 1.00 40.47 587 GLY A CA 1
ATOM 4292 C C . GLY A 1 587 ? -8.505 54.634 -16.783 1.00 40.47 587 GLY A C 1
ATOM 4293 O O . GLY A 1 587 ? -9.314 53.791 -16.422 1.00 40.47 587 GLY A O 1
ATOM 4294 N N . ARG A 1 588 ? -8.769 55.931 -16.968 1.00 42.97 588 ARG A N 1
ATOM 4295 C CA . ARG A 1 588 ? -10.092 56.563 -16.892 1.00 42.97 588 ARG A CA 1
ATOM 4296 C C . ARG A 1 588 ? -10.569 56.872 -15.461 1.00 42.97 588 ARG A C 1
ATOM 4298 O O . ARG A 1 588 ? -11.222 56.067 -14.820 1.00 42.97 588 ARG A O 1
ATOM 4305 N N . ILE A 1 589 ? -10.212 58.066 -14.983 1.00 36.66 589 ILE A N 1
ATOM 4306 C CA . ILE A 1 589 ? -11.127 59.152 -14.571 1.00 36.66 589 ILE A CA 1
ATOM 4307 C C . ILE A 1 589 ? -10.237 60.338 -14.154 1.00 36.66 589 ILE A C 1
ATOM 4309 O O . ILE A 1 589 ? -9.468 60.270 -13.197 1.00 36.66 589 ILE A O 1
ATOM 4313 N N . ARG A 1 590 ? -10.288 61.400 -14.965 1.00 41.62 590 ARG A N 1
ATOM 4314 C CA . ARG A 1 590 ? -9.810 62.744 -14.628 1.00 41.62 590 ARG A CA 1
ATOM 4315 C C . ARG A 1 590 ? -10.832 63.372 -13.681 1.00 41.62 590 ARG A C 1
ATOM 4317 O O . ARG A 1 590 ? -12.022 63.266 -13.945 1.00 41.62 590 ARG A O 1
ATOM 4324 N N . GLY A 1 591 ? -10.339 64.111 -12.693 1.00 42.41 591 GLY A N 1
ATOM 4325 C CA . GLY A 1 591 ? -11.109 65.133 -11.988 1.00 42.41 591 GLY A CA 1
ATOM 4326 C C . GLY A 1 591 ? -11.737 64.653 -10.688 1.00 42.41 591 GLY A C 1
ATOM 4327 O O . GLY A 1 591 ? -12.811 64.071 -10.706 1.00 42.41 591 GLY A O 1
ATOM 4328 N N . GLN A 1 592 ? -11.055 64.936 -9.579 1.00 37.72 592 GLN A N 1
ATOM 4329 C CA . GLN A 1 592 ? -11.570 65.572 -8.356 1.00 37.72 592 GLN A CA 1
ATOM 4330 C C . GLN A 1 592 ? -10.538 65.360 -7.238 1.00 37.72 592 GLN A C 1
ATOM 4332 O O . GLN A 1 592 ? -9.982 64.275 -7.075 1.00 37.72 592 GLN A O 1
ATOM 4337 N N . GLY A 1 593 ? -10.183 66.453 -6.561 1.00 43.50 593 GLY A N 1
ATOM 4338 C CA . GLY A 1 593 ? -9.098 66.503 -5.588 1.00 43.50 593 GLY A CA 1
ATOM 4339 C C . GLY A 1 593 ? -9.433 65.795 -4.278 1.00 43.50 593 GLY A C 1
ATOM 4340 O O . GLY A 1 593 ? -10.554 65.875 -3.787 1.00 43.50 593 GLY A O 1
ATOM 4341 N N . CYS A 1 594 ? -8.420 65.169 -3.679 1.00 33.88 594 CYS A N 1
ATOM 4342 C CA . CYS A 1 594 ? -8.431 64.781 -2.271 1.00 33.88 594 CYS A CA 1
ATOM 4343 C C . CYS A 1 594 ? -7.170 65.315 -1.567 1.00 33.88 594 CYS A C 1
ATOM 4345 O O . CYS A 1 594 ? -6.110 65.405 -2.19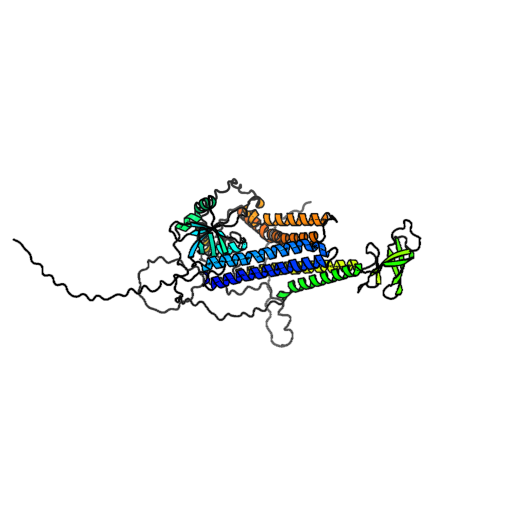6 1.00 33.88 594 CYS A O 1
ATOM 4347 N N . PRO A 1 595 ? -7.286 65.693 -0.280 1.00 46.53 595 PRO A N 1
ATOM 4348 C CA . PRO A 1 595 ? -6.283 66.464 0.448 1.00 46.53 595 PRO A CA 1
ATOM 4349 C C . PRO A 1 595 ? -5.066 65.629 0.877 1.00 46.53 595 PRO A C 1
ATOM 4351 O O . PRO A 1 595 ? -5.158 64.424 1.116 1.00 46.53 595 PRO A O 1
ATOM 4354 N N . ARG A 1 596 ? -3.909 66.298 0.980 1.00 44.78 596 ARG A N 1
ATOM 4355 C CA . ARG A 1 596 ? -2.639 65.734 1.467 1.00 44.78 596 ARG A CA 1
ATOM 4356 C C . ARG A 1 596 ? -2.716 65.406 2.970 1.00 44.78 596 ARG A C 1
ATOM 4358 O O . ARG A 1 596 ? -3.160 66.265 3.727 1.00 44.78 596 ARG A O 1
ATOM 4365 N N . PRO A 1 597 ? -2.222 64.240 3.423 1.00 47.81 597 PRO A N 1
ATOM 4366 C CA . PRO A 1 597 ? -1.982 63.992 4.843 1.00 47.81 597 PRO A CA 1
ATOM 4367 C C . PRO A 1 597 ? -0.721 64.738 5.340 1.00 47.81 597 PRO A C 1
ATOM 4369 O O . PRO A 1 597 ? 0.218 64.923 4.558 1.00 47.81 597 PRO A O 1
ATOM 4372 N N . PRO A 1 598 ? -0.684 65.168 6.617 1.00 46.56 598 PRO A N 1
ATOM 4373 C CA . PRO A 1 598 ? 0.433 65.919 7.186 1.00 46.56 598 PRO A CA 1
ATOM 4374 C C . PRO A 1 598 ? 1.660 65.037 7.466 1.00 46.56 598 PRO A C 1
ATOM 4376 O O . PRO A 1 598 ? 1.548 63.843 7.747 1.00 46.56 598 PRO A O 1
ATOM 4379 N N . ALA A 1 599 ? 2.838 65.655 7.378 1.00 40.34 599 ALA A N 1
ATOM 4380 C CA . ALA A 1 599 ? 4.132 65.044 7.666 1.00 40.34 599 ALA A CA 1
ATOM 4381 C C . ALA A 1 599 ? 4.318 64.793 9.177 1.00 40.34 599 ALA A C 1
ATOM 4383 O O . ALA A 1 599 ? 3.905 65.635 9.977 1.00 40.34 599 ALA A O 1
ATOM 4384 N N . PRO A 1 600 ? 4.962 63.686 9.589 1.00 47.50 600 PRO A N 1
ATOM 4385 C CA . PRO A 1 600 ? 5.300 63.462 10.987 1.00 47.50 600 PRO A CA 1
ATOM 4386 C C . PRO A 1 600 ? 6.519 64.299 11.398 1.00 47.50 600 PRO A C 1
ATOM 4388 O O . PRO A 1 600 ? 7.601 64.189 10.820 1.00 47.50 600 PRO A O 1
ATOM 4391 N N . SER A 1 601 ? 6.300 65.138 12.407 1.00 40.56 601 SER A N 1
ATOM 4392 C CA . SER A 1 601 ? 7.290 65.940 13.114 1.00 40.56 601 SER A CA 1
ATOM 4393 C C . SER A 1 601 ? 8.128 65.115 14.097 1.00 40.56 601 SER A C 1
ATOM 4395 O O . SER A 1 601 ? 7.710 64.082 14.616 1.00 40.56 601 SER A O 1
ATOM 4397 N N . SER A 1 602 ? 9.315 65.654 14.336 1.00 38.97 602 SER A N 1
ATOM 4398 C CA . SER A 1 602 ? 10.397 65.287 15.246 1.00 38.97 602 SER A CA 1
ATOM 4399 C C . SER A 1 602 ? 10.039 65.117 16.730 1.00 38.97 602 SER A C 1
ATOM 4401 O O . SER A 1 602 ? 9.138 65.787 17.227 1.00 38.97 602 SER A O 1
ATOM 4403 N N . CYS A 1 603 ? 10.861 64.313 17.424 1.00 32.81 603 CYS A N 1
ATOM 4404 C CA . CYS A 1 603 ? 11.624 64.630 18.653 1.00 32.81 603 CYS A CA 1
ATOM 4405 C C . CYS A 1 603 ? 11.670 63.434 19.619 1.00 32.81 603 CYS A C 1
ATOM 4407 O O . CYS A 1 603 ? 10.640 63.038 20.154 1.00 32.81 603 CYS A O 1
ATOM 4409 N N . ALA A 1 604 ? 12.869 62.907 19.884 1.00 38.00 604 ALA A N 1
ATOM 4410 C CA . ALA A 1 604 ? 13.549 63.083 21.174 1.00 38.00 604 ALA A CA 1
ATOM 4411 C C . ALA A 1 604 ? 14.793 62.182 21.255 1.00 38.00 604 ALA A C 1
ATOM 4413 O O . ALA A 1 604 ? 14.700 60.954 21.247 1.00 38.00 604 ALA A O 1
ATOM 4414 N N . ASP A 1 605 ? 15.944 62.846 21.347 1.00 37.22 605 ASP A N 1
ATOM 4415 C CA . ASP A 1 605 ? 17.219 62.316 21.816 1.00 37.22 605 ASP A CA 1
ATOM 4416 C C . ASP A 1 605 ? 17.127 61.840 23.272 1.00 37.22 605 ASP A C 1
ATOM 4418 O O . ASP A 1 605 ? 16.462 62.453 24.108 1.00 37.22 605 ASP A O 1
ATOM 4422 N N . GLY A 1 606 ? 17.860 60.772 23.584 1.00 34.81 606 GLY A N 1
ATOM 4423 C CA . GLY A 1 606 ? 18.033 60.245 24.934 1.00 34.81 606 GLY A CA 1
ATOM 4424 C C . GLY A 1 606 ? 19.306 59.410 25.017 1.00 34.81 606 GLY A C 1
ATOM 4425 O O . GLY A 1 606 ? 19.317 58.225 24.702 1.00 34.81 606 GLY A O 1
ATOM 4426 N N . SER A 1 607 ? 20.390 60.072 25.403 1.00 37.56 607 SER A N 1
ATOM 4427 C CA . SER A 1 607 ? 21.750 59.571 25.605 1.00 37.56 607 SER A CA 1
ATOM 4428 C C . SER A 1 607 ? 21.895 58.532 26.728 1.00 37.56 607 SER A C 1
ATOM 4430 O O . SER A 1 607 ? 21.356 58.746 27.809 1.00 37.56 607 SER A O 1
ATOM 4432 N N . ALA A 1 608 ? 22.723 57.503 26.495 1.00 36.62 608 ALA A N 1
ATOM 4433 C CA . ALA A 1 608 ? 23.649 56.800 27.416 1.00 36.62 608 ALA A CA 1
ATOM 4434 C C . ALA A 1 608 ? 23.885 55.389 26.831 1.00 36.62 608 ALA A C 1
ATOM 4436 O O . ALA A 1 608 ? 22.942 54.645 26.612 1.00 36.62 608 ALA A O 1
ATOM 4437 N N . GLY A 1 609 ? 25.079 54.947 26.442 1.00 32.78 609 GLY A N 1
ATOM 4438 C CA . GLY A 1 609 ? 26.334 55.010 27.176 1.00 32.78 609 GLY A CA 1
ATOM 4439 C C . GLY A 1 609 ? 26.646 53.616 27.731 1.00 32.78 609 GLY A C 1
ATOM 4440 O O . GLY A 1 609 ? 26.265 53.309 28.850 1.00 32.78 609 GLY A O 1
ATOM 4441 N N . SER A 1 610 ? 27.319 52.753 26.965 1.00 36.38 610 SER A N 1
ATOM 4442 C CA . SER A 1 610 ? 28.212 51.719 27.519 1.00 36.38 610 SER A CA 1
ATOM 4443 C C . SER A 1 610 ? 29.020 51.022 26.423 1.00 36.38 610 SER A C 1
ATOM 4445 O O . SER A 1 610 ? 28.519 50.611 25.380 1.00 36.38 610 SER A O 1
ATOM 4447 N N . ARG A 1 611 ? 30.323 50.965 26.694 1.00 36.38 611 ARG A N 1
ATOM 4448 C CA . ARG A 1 611 ? 31.405 50.381 25.903 1.00 36.38 611 ARG A CA 1
ATOM 4449 C C . ARG A 1 611 ? 31.321 48.857 25.905 1.00 36.38 611 ARG A C 1
ATOM 4451 O O . ARG A 1 611 ? 31.059 48.273 26.950 1.00 36.38 611 ARG A O 1
ATOM 4458 N N . TRP A 1 612 ? 31.738 48.242 24.802 1.00 41.44 612 TRP A N 1
ATOM 4459 C CA . TRP A 1 612 ? 32.408 46.940 24.815 1.00 41.44 612 TRP A CA 1
ATOM 4460 C C . TRP A 1 612 ? 33.708 47.044 24.009 1.00 41.44 612 TRP A C 1
ATOM 4462 O O . TRP A 1 612 ? 33.695 47.656 22.939 1.00 41.44 612 TRP A O 1
ATOM 4472 N N . PRO A 1 613 ? 34.837 46.512 24.512 1.00 56.97 613 PRO A N 1
ATOM 4473 C CA . PRO A 1 613 ? 36.109 46.570 23.815 1.00 56.97 613 PRO A CA 1
ATOM 4474 C C . PRO A 1 613 ? 36.254 45.406 22.832 1.00 56.97 613 PRO A C 1
ATOM 4476 O O . PRO A 1 613 ? 35.941 44.256 23.133 1.00 56.97 613 PRO A O 1
ATOM 4479 N N . SER A 1 614 ? 36.813 45.727 21.674 1.00 46.31 614 SER A N 1
ATOM 4480 C CA . SER A 1 614 ? 37.465 44.801 20.757 1.00 46.31 614 SER A CA 1
ATOM 4481 C C . SER A 1 614 ? 38.734 44.213 21.382 1.00 46.31 614 SER A C 1
ATOM 4483 O O . SER A 1 614 ? 39.551 44.954 21.937 1.00 46.31 614 SER A O 1
ATOM 4485 N N . ARG A 1 615 ? 38.954 42.909 21.207 1.00 46.94 615 ARG A N 1
ATOM 4486 C CA . ARG A 1 615 ? 40.280 42.283 21.260 1.00 46.94 615 ARG A CA 1
ATOM 4487 C C . ARG A 1 615 ? 40.358 41.138 20.255 1.00 46.94 615 ARG A C 1
ATOM 4489 O O . ARG A 1 615 ? 39.447 40.317 20.236 1.00 46.94 615 ARG A O 1
ATOM 4496 N N . GLY A 1 616 ? 41.508 41.094 19.578 1.00 48.56 616 GLY A N 1
ATOM 4497 C CA . GLY A 1 616 ? 42.278 39.879 19.290 1.00 48.56 616 GLY A CA 1
ATOM 4498 C C . GLY A 1 616 ? 41.851 39.113 18.066 1.00 48.56 616 GLY A C 1
ATOM 4499 O O . GLY A 1 616 ? 41.047 38.180 18.259 1.00 48.56 616 GLY A O 1
#

pLDDT: mean 72.19, std 19.78, range [27.94, 97.62]

Sequence (616 aa):
MSDVSGEGGGPAADAGAVMSASGPVPTAPVALDLPGTAGGLTRYRSTARRWCAAGSAGVIPAVLLAVFADGFGRSFVPPLAVFGALSLLMGAVVPLQARRMRRVLAAGPWTAHTSVVLQRGGGSGAVVVLRGPGRHELLPLTPWTTQWRLDLLNRSDGVLWWCGDPRTGGVLAPAGGTELIRAKPVRGRLARSLVARPQVRSLLTRPALPQPQSSPPEELGLPVGTGPAVETKRRRPWWRGTFRWLLLAGCLMTALAISWSEASDDDPQVDLTVIGERADGRCDVRWTDPFDGRPRTGAFHCHGYSGVPEDWDSGFVVSYEPFKGDLYDEELRGTAAYSTTDGVGLGGLALAAVGLVGGTVRVVRARRLRTLALPLEGYTITGQGQGQGQAPVAGPEDAGTASRPPTPLSYAAFAVEAASQARLRGSAPVKPATTGPAQPGEPLVWWRVPALRSIAGIAEALWSLSYGGGVAVLLLTGSNEVSNGLKVVAALIGCFGLVPAGRAVASGIPRARLLAAAATAPAPRIRRYALLHDGRVDGPTLVLFAAEEAPATGPTDTAEAGPDRAPPGAPTPGRKACCRSCRRVRGRIRGQGCPRPPAPSSCADGSAGSRWPSRG

Foldseek 3Di:
DDDDDDDDDDDDDPPPPPPPCPDPPPAQDFLCPQPLQVLLLVVLLVVLVVLLVQLCVLQVLLVVLCPPNDDQSPLQNVVSNVSSVVSNVVSVVSVVVSVVQVVQSRPHHKFKWQWDWADDPDPDAIWIWTDDPDLPDIWIKGWPDDPVCVLQVVPLNRIWIWTHDSQAWHWIHRPSNNHTITIGTDDDPVVVVVCPDPLNVVSSVDDGDDTPRVDDPDDPPPPPPVPPPPPPVPVPPPVPCPLVVLQVLLVVLLVVLVVQVVQQVVFDKWKWWFPDADPVQKTWTWTQQPPPRHIDTDIARDDPDDDDPDTIDMWTARCDPPRGGFTYHPVRPRGCSNVVSVVSNVSSNVSSLSSVVVNVVVVVVVVLVVVVPPDPPPPPPPDPPPPPDDDDDDDDDDDDPPPDPRDAPALVNLQVQLVVVCVSVVPPPPPPPPPPPDPQPDQPPLCVPVVLVVQLLVVLLVVLVVLLVVLVCVVVVPPPPNRVSVNVVSNSSSVVSVVSNCCSVPPSVVVSNVVSCLVNPNDVQPWSWHFDDDSSDPGTFIFTWDRPPDPDDDRDGHTPDDPDDDDPPDDPPDDDDPDPPPPPPPDDDDDDDDDDDDDDDDDDDDDDDDDDDDDD